Protein AF-A0A846FYD4-F1 (afdb_monomer_lite)

Sequence (614 aa):
MINFAELKPRVNTKYSFVGIEKKGGKLIFHLPKGFTQDDPNINKFDFKCELFFKLYKVLKIVQNIYQEKGYLQKNIKINDRDGVLKQEAGKEVIINNNQESIFYSKLDALDNILDVYDELKILALVSRLSKSETIDYSKIHRYLHKSTFLNNGAIFIDSIDIPRQQISYEASDIVAMYCYIFTEIKQKLGENVNPEITALSARFRQKYIGYEYSLFSENYYSLIINTLRDALETIDNYTALKDIDYWDFYDAVEKFLFGELDDVEDGKIWGFNNFHSVWEGMCLTYLLRYTNPCFVCYLNSRYIASEIIAHLNYKNRIIDLSKIFHVNGKDIFPDAVVISFNTKNNRSNSTLPNSIPPTTSYKIEKVKNWNDLQYYTTFKCNKYQLKIAFLNQNPELENHTFNELAKFCKLDGDTLIVNSLPNQFYSYWEILDDFSLEQLQMMENLNHIFYLALKFGILSADRFFQRFIDYVLGSEYLLKDNIFYLSLFRDKDRLRSLKEINQSFSNFLNKIMNKISIQVIDIKYANFDYYLNPGNREEVKSRSVRKQFVYEYLIQNYLENYQSTVKNWSINSEFWLPTYRKNLPVLTPGTKYMDNYVKLTAVNIMKVIDSYIE

pLDDT: mean 78.87, std 16.52, range [20.48, 95.5]

Foldseek 3Di:
DDDLLQEAEDADFPFQFAAWFDDPNGIYGHHFPFDDNPPPVCNDLVNSLLVVLLQVLLVVVLVVQCVVVVQFDPPPPPPPDDDDDPDLQADFTDGPDDRDTWWAASPCLVVLLPVLDDLVVLVVLLVVLVDDPDDDPVCVVVQQVQWDQDPVRDTHHPDDDDDDPDPPPDPQLLSLLSLLVSVLSCVSNVHDHDPVSVVSNVVNCVVQPDDPDGCSDNVCVVVVLVSSVVSLVVSVVPDPDQDPVNVSSSVSSCCNSVVDPSPDPGTGHTHTRNCLLSQLQLVQLVLLVQAQLQFWQDADCSSYHVVSVVNNPVQQHLHHPHPLQADPNRGQAAHTKGKDFADPPPPDCPVHLGPPDLPDKWKWAQDPPAQLLLERFWTDTDPWTKGKDFPPDDSVDNDHVQVVQVVVFDDDPRITTFSAGDPRMEMETQPPDQDDSVNLSVCHRDNYLLNVLSSRNVLALVCSQQVSCCVPPNNVDDSCPGCCQSPRCADRNHGDDSVVVSVSSVVVLVSGLLRMAMEREHEDSRHPCCQVPPVCPVVCCVPPVVSVVVVVVSVQVCQVVPDPSNNNHHYAYEYEYEHADPPDDQWDWDDCHPVRNYTYIYGHPVVSSVVSSD

Structure (mmCIF, N/CA/C/O backbone):
data_AF-A0A846FYD4-F1
#
_entry.id   AF-A0A846FYD4-F1
#
loop_
_atom_site.group_PDB
_atom_site.id
_atom_site.type_symbol
_atom_site.label_atom_id
_atom_site.label_alt_id
_atom_site.label_comp_id
_atom_site.label_asym_id
_atom_site.label_entity_id
_atom_site.label_seq_id
_atom_site.pdbx_PDB_ins_code
_atom_site.Cartn_x
_atom_site.Cartn_y
_atom_site.Cartn_z
_atom_site.occupancy
_atom_site.B_iso_or_equiv
_atom_site.auth_seq_id
_atom_site.auth_comp_id
_atom_site.auth_asym_id
_atom_site.auth_atom_id
_atom_site.pdbx_PDB_model_num
ATOM 1 N N . MET A 1 1 ? -18.303 7.245 26.646 1.00 69.50 1 MET A N 1
ATOM 2 C CA . MET A 1 1 ? -17.324 7.855 25.700 1.00 69.50 1 MET A CA 1
ATOM 3 C C . MET A 1 1 ? -15.891 7.770 26.236 1.00 69.50 1 MET A C 1
ATOM 5 O O . MET A 1 1 ? -15.700 7.908 27.436 1.00 69.50 1 MET A O 1
ATOM 9 N N . ILE A 1 2 ? -14.887 7.552 25.371 1.00 76.00 2 ILE A N 1
ATOM 10 C CA . ILE A 1 2 ? -13.469 7.453 25.778 1.00 76.00 2 ILE A CA 1
ATOM 11 C C . ILE A 1 2 ? -12.899 8.843 26.088 1.00 76.00 2 ILE A C 1
ATOM 13 O O . ILE A 1 2 ? -12.768 9.671 25.185 1.00 76.00 2 ILE A O 1
ATOM 17 N N . ASN A 1 3 ? -12.458 9.061 27.329 1.00 82.06 3 ASN A N 1
ATOM 18 C CA . ASN A 1 3 ? -11.658 10.232 27.671 1.00 82.06 3 ASN A CA 1
ATOM 19 C C . ASN A 1 3 ? -10.188 9.997 27.301 1.00 82.06 3 ASN A C 1
ATOM 21 O O . ASN A 1 3 ? -9.448 9.305 28.005 1.00 82.06 3 ASN A O 1
ATOM 25 N N . PHE A 1 4 ? -9.733 10.593 26.195 1.00 86.12 4 PHE A N 1
ATOM 26 C CA . PHE A 1 4 ? -8.346 10.436 25.753 1.00 86.12 4 PHE A CA 1
ATOM 27 C C . PHE A 1 4 ? -7.334 10.995 26.757 1.00 86.12 4 PHE A C 1
ATOM 29 O O . PHE A 1 4 ? -6.200 10.518 26.763 1.00 86.12 4 PHE A O 1
ATOM 36 N N . ALA A 1 5 ? -7.705 11.937 27.633 1.00 85.50 5 ALA A N 1
ATOM 37 C CA . ALA A 1 5 ? -6.812 12.445 28.676 1.00 85.50 5 ALA A CA 1
ATOM 38 C C . ALA A 1 5 ? -6.442 11.349 29.694 1.00 85.50 5 ALA A C 1
ATOM 40 O O . ALA A 1 5 ? -5.283 11.249 30.098 1.00 85.50 5 ALA A O 1
ATOM 41 N N . GLU A 1 6 ? -7.387 10.468 30.025 1.00 86.44 6 GLU A N 1
ATOM 42 C CA . GLU A 1 6 ? -7.220 9.394 31.014 1.00 86.44 6 GLU A CA 1
ATOM 43 C C . GLU A 1 6 ? -6.459 8.177 30.477 1.00 86.44 6 GLU A C 1
ATOM 45 O O . GLU A 1 6 ? -5.891 7.402 31.254 1.00 86.44 6 GLU A O 1
ATOM 50 N N . LEU A 1 7 ? -6.400 8.017 29.151 1.00 89.00 7 LEU A N 1
ATOM 51 C CA . LEU A 1 7 ? -5.660 6.931 28.518 1.00 89.00 7 LEU A CA 1
ATOM 52 C C . LEU A 1 7 ? -4.162 7.038 28.813 1.00 89.00 7 LEU A C 1
ATOM 54 O O . LEU A 1 7 ? -3.497 8.013 28.438 1.00 89.00 7 LEU A O 1
ATOM 58 N N . LYS A 1 8 ? -3.616 5.977 29.414 1.00 91.38 8 LYS A N 1
ATOM 59 C CA . LYS A 1 8 ? -2.181 5.847 29.683 1.00 91.38 8 LYS A CA 1
ATOM 60 C C . LYS A 1 8 ? -1.500 5.091 28.545 1.00 91.38 8 LYS A C 1
ATOM 62 O O . LYS A 1 8 ? -1.717 3.882 28.429 1.00 91.38 8 LYS A O 1
ATOM 67 N N . PRO A 1 9 ? -0.682 5.754 27.710 1.00 92.12 9 PRO A N 1
ATOM 68 C CA . PRO A 1 9 ? 0.003 5.088 26.612 1.00 92.12 9 PRO A CA 1
ATOM 69 C C . PRO A 1 9 ? 1.047 4.104 27.145 1.00 92.12 9 PRO A C 1
ATOM 71 O O . PRO A 1 9 ? 1.839 4.425 28.037 1.00 92.12 9 PRO A O 1
ATOM 74 N N . ARG A 1 10 ? 1.075 2.902 26.571 1.00 91.31 10 ARG A N 1
ATOM 75 C CA . ARG A 1 10 ? 2.051 1.865 26.906 1.00 91.31 10 ARG A CA 1
ATOM 76 C C . ARG A 1 10 ? 2.546 1.173 25.648 1.00 91.31 10 ARG A C 1
ATOM 78 O O . ARG A 1 10 ? 1.754 0.628 24.891 1.00 91.31 10 ARG A O 1
ATOM 85 N N . VAL A 1 11 ? 3.856 1.117 25.454 1.00 85.94 11 VAL A N 1
ATOM 86 C CA . VAL A 1 11 ? 4.455 0.303 24.392 1.00 85.94 11 VAL A CA 1
ATOM 87 C C . VAL A 1 11 ? 4.716 -1.096 24.942 1.00 85.94 11 VAL A C 1
ATOM 89 O O . VAL A 1 11 ? 5.527 -1.286 25.852 1.00 85.94 11 VAL A O 1
ATOM 92 N N . ASN A 1 12 ? 4.008 -2.097 24.421 1.00 74.06 12 ASN A N 1
ATOM 93 C CA . ASN A 1 12 ? 4.180 -3.476 24.865 1.00 74.06 12 ASN A CA 1
ATOM 94 C C . ASN A 1 12 ? 5.342 -4.147 24.123 1.00 74.06 12 ASN A C 1
ATOM 96 O O . ASN A 1 12 ? 5.384 -4.187 22.895 1.00 74.06 12 ASN A O 1
ATOM 100 N N . THR A 1 13 ? 6.291 -4.711 24.867 1.00 68.88 13 THR A N 1
ATOM 101 C CA . THR A 1 13 ? 7.456 -5.387 24.281 1.00 68.88 13 THR A CA 1
ATOM 102 C C . THR A 1 13 ? 7.212 -6.870 24.009 1.00 68.88 13 THR A C 1
ATOM 104 O O . THR A 1 13 ? 7.848 -7.433 23.118 1.00 68.88 13 THR A O 1
ATOM 107 N N . LYS A 1 14 ? 6.284 -7.505 24.739 1.00 67.44 14 LYS A N 1
ATOM 108 C CA . LYS A 1 14 ? 6.078 -8.963 24.706 1.00 67.44 14 LYS A CA 1
ATOM 109 C C . LYS A 1 14 ? 4.904 -9.383 23.831 1.00 67.44 14 LYS A C 1
ATOM 111 O O . LYS A 1 14 ? 5.042 -10.310 23.042 1.00 67.44 14 LYS A O 1
ATOM 116 N N . TYR A 1 15 ? 3.768 -8.705 23.957 1.00 68.50 15 TYR A N 1
ATOM 117 C CA . TYR A 1 15 ? 2.530 -9.104 23.286 1.00 68.50 15 TYR A CA 1
ATOM 118 C C . TYR A 1 15 ? 2.307 -8.324 21.986 1.00 68.50 15 TYR A C 1
ATOM 120 O O . TYR A 1 15 ? 2.840 -7.231 21.811 1.00 68.50 15 TYR A O 1
ATOM 128 N N . SER A 1 16 ? 1.503 -8.883 21.078 1.00 77.75 16 SER A N 1
ATOM 129 C CA . SER A 1 16 ? 1.057 -8.225 19.840 1.00 77.75 16 SER A CA 1
ATOM 130 C C . SER A 1 16 ? -0.253 -7.449 19.992 1.00 77.75 16 SER A C 1
ATOM 132 O O . SER A 1 16 ? -0.827 -7.043 18.985 1.00 77.75 16 SER A O 1
ATOM 134 N N . PHE A 1 17 ? -0.731 -7.256 21.226 1.00 85.38 17 PHE A N 1
ATOM 135 C CA . PHE A 1 17 ? -1.955 -6.504 21.463 1.00 85.38 17 PHE A CA 1
ATOM 136 C C . PHE A 1 17 ? -1.729 -5.003 21.253 1.00 85.38 17 PHE A C 1
ATOM 138 O O . PHE A 1 17 ? -0.808 -4.434 21.841 1.00 85.38 17 PHE A O 1
ATOM 145 N N . VAL A 1 18 ? -2.593 -4.381 20.456 1.00 88.12 18 VAL A N 1
ATOM 146 C CA . VAL A 1 18 ? -2.647 -2.934 20.214 1.00 88.12 18 VAL A CA 1
ATOM 147 C C . VAL A 1 18 ? -4.082 -2.481 20.409 1.00 88.12 18 VAL A C 1
ATOM 149 O O . VAL A 1 18 ? -4.976 -3.001 19.745 1.00 88.12 18 VAL A O 1
ATOM 152 N N . GLY A 1 19 ? -4.305 -1.513 21.293 1.00 88.31 19 GLY A N 1
ATOM 153 C CA . GLY A 1 19 ? -5.647 -1.068 21.655 1.00 88.31 19 GLY A CA 1
ATOM 154 C C . GLY A 1 19 ? -5.801 -0.742 23.136 1.00 88.31 19 GLY A C 1
ATOM 155 O O . GLY A 1 19 ? -4.818 -0.559 23.849 1.00 88.31 19 GLY A O 1
ATOM 156 N N . ILE A 1 20 ? -7.039 -0.645 23.605 1.00 87.06 20 ILE A N 1
ATOM 157 C CA . ILE A 1 20 ? -7.381 -0.222 24.963 1.00 87.06 20 ILE A CA 1
ATOM 158 C C . ILE A 1 20 ? -7.634 -1.450 25.842 1.00 87.06 20 ILE A C 1
ATOM 160 O O . ILE A 1 20 ? -8.426 -2.332 25.504 1.00 87.06 20 ILE A O 1
ATOM 164 N N . GLU A 1 21 ? -6.964 -1.490 26.989 1.00 86.56 21 GLU A N 1
ATOM 165 C CA . GLU A 1 21 ? -7.113 -2.506 28.031 1.00 86.56 21 GLU A CA 1
ATOM 166 C C . GLU A 1 21 ? -7.390 -1.826 29.376 1.00 86.56 21 GLU A C 1
ATOM 168 O O . GLU A 1 21 ? -6.698 -0.872 29.737 1.00 86.56 21 GLU A O 1
ATOM 173 N N . LYS A 1 22 ? -8.364 -2.329 30.137 1.00 84.12 22 LYS A N 1
ATOM 174 C CA . LYS A 1 22 ? -8.610 -1.914 31.520 1.00 84.12 22 LYS A CA 1
ATOM 175 C C . LYS A 1 22 ? -7.865 -2.842 32.470 1.00 84.12 22 LYS A C 1
ATOM 177 O O . LYS A 1 22 ? -7.975 -4.062 32.356 1.00 84.12 22 LYS A O 1
ATOM 182 N N . LYS A 1 23 ? -7.070 -2.266 33.372 1.00 83.94 23 LYS A N 1
ATOM 183 C CA . LYS A 1 23 ? -6.340 -2.995 34.419 1.00 83.94 23 LYS A CA 1
ATOM 184 C C . LYS A 1 23 ? -6.379 -2.229 35.728 1.00 83.94 23 LYS A C 1
ATOM 186 O O . LYS A 1 23 ? -5.821 -1.130 35.804 1.00 83.94 23 LYS A O 1
ATOM 191 N N . GLY A 1 24 ? -6.984 -2.817 36.756 1.00 80.62 24 GLY A N 1
ATOM 192 C CA . GLY A 1 24 ? -7.106 -2.212 38.081 1.00 80.62 24 GLY A CA 1
ATOM 193 C C . GLY A 1 24 ? -7.787 -0.846 38.021 1.00 80.62 24 GLY A C 1
ATOM 194 O O . GLY A 1 24 ? -7.263 0.119 38.582 1.00 80.62 24 GLY A O 1
ATOM 195 N N . GLY A 1 25 ? -8.870 -0.741 37.241 1.00 77.88 25 GLY A N 1
ATOM 196 C CA . GLY A 1 25 ? -9.628 0.503 37.054 1.00 77.88 25 GLY A CA 1
ATOM 197 C C . GLY A 1 25 ? -8.927 1.585 36.221 1.00 77.88 25 GLY A C 1
ATOM 198 O O . GLY A 1 25 ? -9.421 2.701 36.134 1.00 77.88 25 GLY A O 1
ATOM 199 N N . LYS A 1 26 ? -7.768 1.299 35.608 1.00 85.75 26 LYS A N 1
ATOM 200 C CA . LYS A 1 26 ? -7.050 2.245 34.733 1.00 85.75 26 LYS A CA 1
ATOM 201 C C . LYS A 1 26 ? -7.127 1.808 33.278 1.00 85.75 26 LYS A C 1
ATOM 203 O O . LYS A 1 26 ? -6.860 0.647 32.969 1.00 85.75 26 LYS A O 1
ATOM 208 N N . LEU A 1 27 ? -7.382 2.765 32.389 1.00 87.50 27 LEU A N 1
ATOM 209 C CA . LEU A 1 27 ? -7.354 2.555 30.944 1.00 87.50 27 LEU A CA 1
ATOM 210 C C . LEU A 1 27 ? -5.928 2.696 30.402 1.00 87.50 27 LEU A C 1
ATOM 212 O O . LEU A 1 27 ? -5.294 3.753 30.482 1.00 87.50 27 LEU A O 1
ATOM 216 N N . ILE A 1 28 ? -5.415 1.606 29.845 1.00 90.75 28 ILE A N 1
ATOM 217 C CA . ILE A 1 28 ? -4.094 1.518 29.231 1.00 90.75 28 ILE A CA 1
ATOM 218 C C . ILE A 1 28 ? -4.279 1.446 27.720 1.00 90.75 28 ILE A C 1
ATOM 220 O O . ILE A 1 28 ? -4.909 0.521 27.211 1.00 90.75 28 ILE A O 1
ATOM 224 N N . PHE A 1 29 ? -3.686 2.394 27.000 1.00 92.19 29 PHE A N 1
ATOM 225 C CA . PHE A 1 29 ? -3.652 2.377 25.544 1.00 92.19 29 PHE A CA 1
ATOM 226 C C . PHE A 1 29 ? -2.346 1.733 25.070 1.00 92.19 29 PHE A C 1
ATOM 228 O O . PHE A 1 29 ? -1.284 2.359 25.079 1.00 92.19 29 PHE A O 1
ATOM 235 N N . HIS A 1 30 ? -2.415 0.457 24.694 1.00 92.12 30 HIS A N 1
ATOM 236 C CA . HIS A 1 30 ? -1.289 -0.281 24.135 1.00 92.12 30 HIS A CA 1
ATOM 237 C C . HIS A 1 30 ? -1.010 0.188 22.715 1.00 92.12 30 HIS A C 1
ATOM 239 O O . HIS A 1 30 ? -1.806 -0.034 21.802 1.00 92.12 30 HIS A O 1
ATOM 245 N N . LEU A 1 31 ? 0.135 0.837 22.546 1.00 92.81 31 LEU A N 1
ATOM 246 C CA . LEU A 1 31 ? 0.594 1.355 21.270 1.00 92.81 31 LEU A CA 1
ATOM 247 C C . LEU A 1 31 ? 1.293 0.252 20.467 1.00 92.81 31 LEU A C 1
ATOM 249 O O . LEU A 1 31 ? 1.881 -0.662 21.059 1.00 92.81 31 LEU A O 1
ATOM 253 N N . PRO A 1 32 ? 1.304 0.355 19.128 1.00 91.38 32 PRO A N 1
ATOM 254 C CA . PRO A 1 32 ? 2.103 -0.534 18.307 1.00 91.38 32 PRO A CA 1
ATOM 255 C C . PRO A 1 32 ? 3.592 -0.558 18.686 1.00 91.38 32 PRO A C 1
ATOM 257 O O . PRO A 1 32 ? 4.157 0.425 19.169 1.00 91.38 32 PRO A O 1
ATOM 260 N N . LYS A 1 33 ? 4.274 -1.666 18.386 1.00 89.88 33 LYS A N 1
ATOM 261 C CA . LYS A 1 33 ? 5.742 -1.694 18.367 1.00 89.88 33 LYS A CA 1
ATOM 262 C C . LYS A 1 33 ? 6.278 -0.648 17.385 1.00 89.88 33 LYS A C 1
ATOM 264 O O . LYS A 1 33 ? 5.620 -0.318 16.402 1.00 89.88 33 LYS A O 1
ATOM 269 N N . GLY A 1 34 ? 7.472 -0.134 17.661 1.00 87.44 34 GLY A N 1
ATOM 270 C CA . GLY A 1 34 ? 8.102 0.951 16.902 1.00 87.44 34 GLY A CA 1
ATOM 271 C C . GLY A 1 34 ? 7.975 2.334 17.547 1.00 87.44 34 GLY A C 1
ATOM 272 O O . GLY A 1 34 ? 8.852 3.167 17.320 1.00 87.44 34 GLY A O 1
ATOM 273 N N . PHE A 1 35 ? 6.956 2.563 18.382 1.00 90.69 35 PHE A N 1
ATOM 274 C CA . PHE A 1 35 ? 6.927 3.703 19.303 1.00 90.69 35 PHE A CA 1
ATOM 275 C C . PHE A 1 35 ? 7.913 3.490 20.458 1.00 90.69 35 PHE A C 1
ATOM 277 O O . PHE A 1 35 ? 8.180 2.356 20.860 1.00 90.69 35 PHE A O 1
ATOM 284 N N . THR A 1 36 ? 8.421 4.583 21.023 1.00 87.69 36 THR A N 1
ATOM 285 C CA . THR A 1 36 ? 9.282 4.559 22.211 1.00 87.69 36 THR A CA 1
ATOM 286 C C . THR A 1 36 ? 8.503 5.104 23.398 1.00 87.69 36 THR A C 1
ATOM 288 O O . THR A 1 36 ? 7.891 6.161 23.284 1.00 87.69 36 THR A O 1
ATOM 291 N N . GLN A 1 37 ? 8.536 4.407 24.539 1.00 88.00 37 GLN A N 1
ATOM 292 C CA . GLN A 1 37 ? 7.820 4.823 25.754 1.00 88.00 37 GLN A CA 1
ATOM 293 C C . GLN A 1 37 ? 8.255 6.213 26.255 1.00 88.00 37 GLN A C 1
ATOM 295 O O . GLN A 1 37 ? 7.456 6.915 26.868 1.00 88.00 37 GLN A O 1
ATOM 300 N N . ASP A 1 38 ? 9.498 6.601 25.964 1.00 85.25 38 ASP A N 1
ATOM 301 C CA . ASP A 1 38 ? 10.101 7.871 26.373 1.00 85.25 38 ASP A CA 1
ATOM 302 C C . ASP A 1 38 ? 9.736 9.058 25.461 1.00 85.25 38 ASP A C 1
ATOM 304 O O . ASP A 1 38 ? 10.144 10.184 25.739 1.00 85.25 38 ASP A O 1
ATOM 308 N N . ASP A 1 39 ? 8.999 8.849 24.360 1.00 86.19 39 ASP A N 1
ATOM 309 C CA . ASP A 1 39 ? 8.577 9.955 23.491 1.00 86.19 39 ASP A CA 1
ATOM 310 C C . ASP A 1 39 ? 7.475 10.779 24.186 1.00 86.19 39 ASP A C 1
ATOM 312 O O . ASP A 1 39 ? 6.359 10.284 24.357 1.00 86.19 39 ASP A O 1
ATOM 316 N N . PRO A 1 40 ? 7.720 12.054 24.547 1.00 84.19 40 PRO A N 1
ATOM 317 C CA . PRO A 1 40 ? 6.743 12.862 25.274 1.00 84.19 40 PRO A CA 1
ATOM 318 C C . PRO A 1 40 ? 5.472 13.141 24.461 1.00 84.19 40 PRO A C 1
ATOM 320 O O . PRO A 1 40 ? 4.435 13.481 25.033 1.00 84.19 40 PRO A O 1
ATOM 323 N N . ASN A 1 41 ? 5.516 13.007 23.130 1.00 86.62 41 ASN A N 1
ATOM 324 C CA . ASN A 1 41 ? 4.349 13.259 22.290 1.00 86.62 41 ASN A CA 1
ATOM 325 C C . ASN A 1 41 ? 3.270 12.189 22.446 1.00 86.62 41 ASN A C 1
ATOM 327 O O . ASN A 1 41 ? 2.099 12.519 22.276 1.00 86.62 41 ASN A O 1
ATOM 331 N N . ILE A 1 42 ? 3.624 10.950 22.814 1.00 89.75 42 ILE A N 1
ATOM 332 C CA . ILE A 1 42 ? 2.642 9.855 22.891 1.00 89.75 42 ILE A CA 1
ATOM 333 C C . ILE A 1 42 ? 1.604 10.066 23.997 1.00 89.75 42 ILE A C 1
ATOM 335 O O . ILE A 1 42 ? 0.544 9.445 23.974 1.00 89.75 42 ILE A O 1
ATOM 339 N N . ASN A 1 43 ? 1.908 10.930 24.971 1.00 89.88 43 ASN A N 1
ATOM 340 C CA . ASN A 1 43 ? 1.017 11.240 26.084 1.00 89.88 43 ASN A CA 1
ATOM 341 C C . ASN A 1 43 ? 0.102 12.448 25.823 1.00 89.88 43 ASN A C 1
ATOM 343 O O . ASN A 1 43 ? -0.802 12.701 26.618 1.00 89.88 43 ASN A O 1
ATOM 347 N N . LYS A 1 44 ? 0.299 13.184 24.721 1.00 91.19 44 LYS A N 1
ATOM 348 C CA . LYS A 1 44 ? -0.559 14.321 24.354 1.00 91.19 44 LYS A CA 1
ATOM 349 C C . LYS A 1 44 ? -1.957 13.840 23.964 1.00 91.19 44 LYS A C 1
ATOM 351 O O . LYS A 1 44 ? -2.087 12.811 23.298 1.00 91.19 44 LYS A O 1
ATOM 356 N N . PHE A 1 45 ? -2.988 14.595 24.344 1.00 90.56 45 PHE A N 1
ATOM 357 C CA . PHE A 1 45 ? -4.383 14.286 24.019 1.00 90.56 45 PHE A CA 1
ATOM 358 C C . PHE A 1 45 ? -4.594 14.114 22.510 1.00 90.56 45 PHE A C 1
ATOM 360 O O . PHE A 1 45 ? -5.060 13.060 22.074 1.00 90.56 45 PHE A O 1
ATOM 367 N N . ASP A 1 46 ? -4.164 15.100 21.718 1.00 89.75 46 ASP A N 1
ATOM 368 C CA . ASP A 1 46 ? -4.352 15.105 20.262 1.00 89.75 46 ASP A CA 1
ATOM 369 C C . ASP A 1 46 ? -3.726 13.885 19.591 1.00 89.75 46 ASP A C 1
ATOM 371 O O . ASP A 1 46 ? -4.342 13.266 18.730 1.00 89.75 46 ASP A O 1
ATOM 375 N N . PHE A 1 47 ? -2.529 13.491 20.033 1.00 91.38 47 PHE A N 1
ATOM 376 C CA . PHE A 1 47 ? -1.843 12.323 19.492 1.00 91.38 47 PHE A CA 1
ATOM 377 C C . PHE A 1 47 ? -2.601 11.024 19.801 1.00 91.38 47 PHE A C 1
ATOM 379 O O . PHE A 1 47 ? -2.770 10.183 18.919 1.00 91.38 47 PHE A O 1
ATOM 386 N N . LYS A 1 48 ? -3.081 10.856 21.043 1.00 92.56 48 LYS A N 1
ATOM 387 C CA . LYS A 1 48 ? -3.868 9.677 21.446 1.00 92.56 48 LYS A CA 1
ATOM 388 C C . LYS A 1 48 ? -5.169 9.580 20.648 1.00 92.56 48 LYS A C 1
ATOM 390 O O . LYS A 1 48 ? -5.509 8.495 20.180 1.00 92.56 48 LYS A O 1
ATOM 395 N N . CYS A 1 49 ? -5.849 10.711 20.472 1.00 91.19 49 CYS A N 1
ATOM 396 C CA . CYS A 1 49 ? -7.071 10.828 19.682 1.00 91.19 49 CYS A CA 1
ATOM 397 C C . CYS A 1 49 ? -6.817 10.489 18.202 1.00 91.19 49 CYS A C 1
ATOM 399 O O . CYS A 1 49 ? -7.455 9.587 17.659 1.00 91.19 49 CYS A O 1
ATOM 401 N N . GLU A 1 50 ? -5.831 11.131 17.567 1.00 92.31 50 GLU A N 1
ATOM 402 C CA . GLU A 1 50 ? -5.465 10.888 16.165 1.00 92.31 50 GLU A CA 1
ATOM 403 C C . GLU A 1 50 ? -5.109 9.415 15.922 1.00 92.31 50 GLU A C 1
ATOM 405 O O . GLU A 1 50 ? -5.640 8.781 15.007 1.00 92.31 50 GLU A O 1
ATOM 410 N N . LEU A 1 51 ? -4.240 8.847 16.763 1.00 93.31 51 LEU A N 1
ATOM 411 C CA . LEU A 1 51 ? -3.812 7.459 16.625 1.00 93.31 51 LEU A CA 1
ATOM 412 C C . LEU A 1 51 ? -4.977 6.481 16.809 1.00 93.31 51 LEU A C 1
ATOM 414 O O . LEU A 1 51 ? -5.065 5.501 16.070 1.00 93.31 51 LEU A O 1
ATOM 418 N N . PHE A 1 52 ? -5.878 6.738 17.760 1.00 91.81 52 PHE A N 1
ATOM 419 C CA . PHE A 1 52 ? -7.067 5.914 17.957 1.00 91.81 52 PHE A CA 1
ATOM 420 C C . PHE A 1 52 ? -7.946 5.883 16.701 1.00 91.81 52 PHE A C 1
ATOM 422 O O . PHE A 1 52 ? -8.270 4.795 16.228 1.00 91.81 52 PHE A O 1
ATOM 429 N N . PHE A 1 53 ? -8.274 7.039 16.113 1.00 91.12 53 PHE A N 1
ATOM 430 C CA . PHE A 1 53 ? -9.112 7.095 14.907 1.00 91.12 53 PHE A CA 1
ATOM 431 C C . PHE A 1 53 ? -8.438 6.454 13.690 1.00 91.12 53 PHE A C 1
ATOM 433 O O . PHE A 1 53 ? -9.094 5.752 12.918 1.00 91.12 53 PHE A O 1
ATOM 440 N N . LYS A 1 54 ? -7.118 6.607 13.544 1.00 93.62 54 LYS A N 1
ATOM 441 C CA . LYS A 1 54 ? -6.357 5.901 12.505 1.00 93.62 54 LYS A CA 1
ATOM 442 C C . LYS A 1 54 ? -6.413 4.384 12.690 1.00 93.62 54 LYS A C 1
ATOM 444 O O . LYS A 1 54 ? -6.711 3.660 11.744 1.00 93.62 54 LYS A O 1
ATOM 449 N N . LEU A 1 55 ? -6.197 3.892 13.910 1.00 91.62 55 LEU A N 1
ATOM 450 C CA . LEU A 1 55 ? -6.309 2.464 14.225 1.00 91.62 55 LEU A CA 1
ATOM 451 C C . LEU A 1 55 ? -7.745 1.941 14.074 1.00 91.62 55 LEU A C 1
ATOM 453 O O . LEU A 1 55 ? -7.927 0.798 13.664 1.00 91.62 55 LEU A O 1
ATOM 457 N N . TYR A 1 56 ? -8.754 2.768 14.344 1.00 88.31 56 TYR A N 1
ATOM 458 C CA . TYR A 1 56 ? -10.158 2.444 14.103 1.00 88.31 56 TYR A CA 1
ATOM 459 C C . TYR A 1 56 ? -10.459 2.256 12.612 1.00 88.31 56 TYR A C 1
ATOM 461 O O . TYR A 1 56 ? -11.083 1.266 12.233 1.00 88.31 56 TYR A O 1
ATOM 469 N N . LYS A 1 57 ? -9.934 3.121 11.739 1.00 89.81 57 LYS A N 1
ATOM 470 C CA . LYS A 1 57 ? -10.023 2.905 10.286 1.00 89.81 57 LYS A CA 1
ATOM 471 C C . LYS A 1 57 ? -9.332 1.619 9.849 1.00 89.81 57 LYS A C 1
ATOM 473 O O . LYS A 1 57 ? -9.917 0.824 9.117 1.00 89.81 57 LYS A O 1
ATOM 478 N N . VAL A 1 58 ? -8.111 1.383 10.338 1.00 90.94 58 VAL A N 1
ATOM 479 C CA . VAL A 1 58 ? -7.378 0.135 10.068 1.00 90.94 58 VAL A CA 1
ATOM 480 C C . VAL A 1 58 ? -8.215 -1.072 10.495 1.00 90.94 58 VAL A C 1
ATOM 482 O O . VAL A 1 58 ? -8.307 -2.042 9.749 1.00 90.94 58 VAL A O 1
ATOM 485 N N . LEU A 1 59 ? -8.874 -1.005 11.656 1.00 86.62 59 LEU A N 1
ATOM 486 C CA . LEU A 1 59 ? -9.738 -2.071 12.161 1.00 86.62 59 LEU A CA 1
ATOM 487 C C . LEU A 1 59 ? -10.858 -2.398 11.169 1.00 86.62 59 LEU A C 1
ATOM 489 O O . LEU A 1 59 ? -11.022 -3.567 10.824 1.00 86.62 59 LEU A O 1
ATOM 493 N N . LYS A 1 60 ? -11.570 -1.382 10.668 1.00 84.81 60 LYS A N 1
ATOM 494 C CA . LYS A 1 60 ? -12.644 -1.557 9.676 1.00 84.81 60 LYS A CA 1
ATOM 495 C C . LYS A 1 60 ? -12.129 -2.160 8.366 1.00 84.81 60 LYS A C 1
ATOM 497 O O . LYS A 1 60 ? -12.728 -3.103 7.856 1.00 84.81 60 LYS A O 1
ATOM 502 N N . ILE A 1 61 ? -10.978 -1.701 7.865 1.00 87.75 61 ILE A N 1
ATOM 503 C CA . ILE A 1 61 ? -10.359 -2.267 6.653 1.00 87.75 61 ILE A CA 1
ATOM 504 C C . ILE A 1 61 ? -10.031 -3.752 6.854 1.00 87.75 61 ILE A C 1
ATOM 506 O O . ILE A 1 61 ? -10.379 -4.584 6.018 1.00 87.75 61 ILE A O 1
ATOM 510 N N . VAL A 1 62 ? -9.390 -4.118 7.969 1.00 85.31 62 VAL A N 1
ATOM 511 C CA . VAL A 1 62 ? -9.019 -5.521 8.224 1.00 85.31 62 VAL A CA 1
ATOM 512 C C . VAL A 1 62 ? -10.261 -6.393 8.433 1.00 85.31 62 VAL A C 1
ATOM 514 O O . VAL A 1 62 ? -10.293 -7.518 7.938 1.00 85.31 62 VAL A O 1
ATOM 517 N N . GLN A 1 63 ? -11.296 -5.889 9.115 1.00 80.31 63 GLN A N 1
ATOM 518 C CA . GLN A 1 63 ? -12.577 -6.591 9.248 1.00 80.31 63 GLN A CA 1
ATOM 519 C C . GLN A 1 63 ? -13.169 -6.928 7.875 1.00 80.31 63 GLN A C 1
ATOM 521 O O . GLN A 1 63 ? -13.532 -8.083 7.651 1.00 80.31 63 GLN A O 1
ATOM 526 N N . ASN A 1 64 ? -13.180 -5.971 6.945 1.00 83.88 64 ASN A N 1
ATOM 527 C CA . ASN A 1 64 ? -13.664 -6.187 5.580 1.00 83.88 64 ASN A CA 1
ATOM 528 C C . ASN A 1 64 ? -12.822 -7.229 4.830 1.00 83.88 64 ASN A C 1
ATOM 530 O O . ASN A 1 64 ? -13.380 -8.152 4.242 1.00 83.88 64 ASN A O 1
ATOM 534 N N . ILE A 1 65 ? -11.488 -7.157 4.912 1.00 81.75 65 ILE A N 1
ATOM 535 C CA . ILE A 1 65 ? -10.598 -8.157 4.289 1.00 81.75 65 ILE A CA 1
ATOM 536 C C . ILE A 1 65 ? -10.880 -9.552 4.854 1.00 81.75 65 ILE A C 1
ATOM 538 O O . ILE A 1 65 ? -10.921 -10.538 4.122 1.00 81.75 65 ILE A O 1
ATOM 542 N N . TYR A 1 66 ? -11.081 -9.673 6.164 1.00 78.88 66 TYR A N 1
ATOM 543 C CA . TYR A 1 66 ? -11.287 -10.978 6.793 1.00 78.88 66 TYR A CA 1
ATOM 544 C C . TYR A 1 66 ? -12.677 -11.545 6.496 1.00 78.88 66 TYR A C 1
ATOM 546 O O . TYR A 1 66 ? -12.814 -12.765 6.382 1.00 78.88 66 TYR A O 1
ATOM 554 N N . GLN A 1 67 ? -13.687 -10.683 6.333 1.00 80.31 67 GLN A N 1
ATOM 555 C CA . GLN A 1 67 ? -14.997 -11.061 5.796 1.00 80.31 67 GLN A CA 1
ATOM 556 C C . GLN A 1 67 ? -14.861 -11.594 4.372 1.00 80.31 67 GLN A C 1
ATOM 558 O O . GLN A 1 67 ? -15.310 -12.701 4.085 1.00 80.31 67 GLN A O 1
ATOM 563 N N . GLU A 1 68 ? -14.186 -10.836 3.511 1.00 82.88 68 GLU A N 1
ATOM 564 C CA . GLU A 1 68 ? -13.969 -11.163 2.103 1.00 82.88 68 GLU A CA 1
ATOM 565 C C . GLU A 1 68 ? -13.241 -12.505 1.923 1.00 82.88 68 GLU A C 1
ATOM 567 O O . GLU A 1 68 ? -13.649 -13.345 1.123 1.00 82.88 68 GLU A O 1
ATOM 572 N N . LYS A 1 69 ? -12.185 -12.746 2.709 1.00 77.81 69 LYS A N 1
ATOM 573 C CA . LYS A 1 69 ? -11.399 -13.991 2.671 1.00 77.81 69 LYS A CA 1
ATOM 574 C C . LYS A 1 69 ? -12.075 -15.171 3.382 1.00 77.81 69 LYS A C 1
ATOM 576 O O . LYS A 1 69 ? -11.510 -16.263 3.407 1.00 77.81 69 LYS A O 1
ATOM 581 N N . GLY A 1 70 ? -13.250 -14.970 3.982 1.00 71.50 70 GLY A N 1
ATOM 582 C CA . GLY A 1 70 ? -13.975 -16.014 4.711 1.00 71.50 70 GLY A CA 1
ATOM 583 C C . GLY A 1 70 ? -13.299 -16.454 6.015 1.00 71.50 70 GLY A C 1
ATOM 584 O O . GLY A 1 70 ? -13.563 -17.551 6.503 1.00 71.50 70 GLY A O 1
ATOM 585 N N . TYR A 1 71 ? -12.424 -15.623 6.591 1.00 67.50 71 TYR A N 1
ATOM 586 C CA . TYR A 1 71 ? -11.777 -15.910 7.877 1.00 67.50 71 TYR A CA 1
ATOM 587 C C . TYR A 1 71 ? -12.700 -15.656 9.072 1.00 67.50 71 TYR A C 1
ATOM 589 O O . TYR A 1 71 ? -12.442 -16.178 10.157 1.00 67.50 71 TYR A O 1
ATOM 597 N N . LEU A 1 72 ? -13.774 -14.881 8.889 1.00 61.62 72 LEU A N 1
ATOM 598 C CA . LEU A 1 72 ? -14.806 -14.718 9.909 1.00 61.62 72 LEU A CA 1
ATOM 599 C C . LEU A 1 72 ? -15.763 -15.914 9.898 1.00 61.62 72 LEU A C 1
ATOM 601 O O . LEU A 1 72 ? -16.514 -16.113 8.942 1.00 61.62 72 LEU A O 1
ATOM 605 N N . GLN A 1 73 ? -15.806 -16.678 10.991 1.00 48.84 73 GLN A N 1
ATOM 606 C CA . GLN A 1 73 ? -16.948 -17.554 11.234 1.00 48.84 73 GLN A CA 1
ATOM 607 C C . GLN A 1 73 ? -18.168 -16.718 11.615 1.00 48.84 73 GLN A C 1
ATOM 609 O O . GLN A 1 73 ? -18.099 -15.878 12.513 1.00 48.84 73 GLN A O 1
ATOM 614 N N . LYS A 1 74 ? -19.316 -17.009 10.992 1.00 40.59 74 LYS A N 1
ATOM 615 C CA . LYS A 1 74 ? -20.633 -16.612 11.505 1.00 40.59 74 LYS A CA 1
ATOM 616 C C . LYS A 1 74 ? -20.931 -17.374 12.805 1.00 40.59 74 LYS A C 1
ATOM 618 O O . LYS A 1 74 ? -21.816 -18.218 12.832 1.00 40.59 74 LYS A O 1
ATOM 623 N N . ASN A 1 75 ? -20.240 -17.068 13.899 1.00 34.44 75 ASN A N 1
ATOM 624 C CA . ASN A 1 75 ? -20.781 -17.340 15.232 1.00 34.44 75 ASN A CA 1
ATOM 625 C C . ASN A 1 75 ? -21.647 -16.157 15.652 1.00 34.44 75 ASN A C 1
ATOM 627 O O . ASN A 1 75 ? -21.387 -15.468 16.629 1.00 34.44 75 ASN A O 1
ATOM 631 N N . ILE A 1 76 ? -22.703 -15.942 14.875 1.00 32.62 76 ILE A N 1
ATOM 632 C CA . ILE A 1 76 ? -23.892 -15.269 15.356 1.00 32.62 76 ILE A CA 1
ATOM 633 C C . ILE A 1 76 ? -24.895 -16.399 15.582 1.00 32.62 76 ILE A C 1
ATOM 635 O O . ILE A 1 76 ? -25.633 -16.781 14.676 1.00 32.62 76 ILE A O 1
ATOM 639 N N . LYS A 1 77 ? -24.897 -16.984 16.786 1.00 25.42 77 LYS A N 1
ATOM 640 C CA . LYS A 1 77 ? -26.115 -17.633 17.280 1.00 25.42 77 LYS A CA 1
ATOM 641 C C . LYS A 1 77 ? -27.095 -16.507 17.619 1.00 25.42 77 LYS A C 1
ATOM 643 O O . LYS A 1 77 ? -27.229 -16.134 18.776 1.00 25.42 77 LYS A O 1
ATOM 648 N N . ILE A 1 78 ? -27.759 -15.958 16.603 1.00 28.36 78 ILE A N 1
ATOM 649 C CA . ILE A 1 78 ? -29.095 -15.397 16.797 1.00 28.36 78 ILE A CA 1
ATOM 650 C C . ILE A 1 78 ? -29.998 -16.622 16.895 1.00 28.36 78 ILE A C 1
ATOM 652 O O . ILE A 1 78 ? -30.391 -17.206 15.888 1.00 28.36 78 ILE A O 1
ATOM 656 N N . ASN A 1 79 ? -30.242 -17.072 18.123 1.00 22.67 79 ASN A N 1
ATOM 657 C CA . ASN A 1 79 ? -31.447 -17.834 18.399 1.00 22.67 79 ASN A CA 1
ATOM 658 C C . ASN A 1 79 ? -32.507 -16.812 18.805 1.00 22.67 79 ASN A C 1
ATOM 660 O O . ASN A 1 79 ? -32.673 -16.510 19.982 1.00 22.67 79 ASN A O 1
ATOM 664 N N . ASP A 1 80 ? -33.195 -16.275 17.800 1.00 34.84 80 ASP A N 1
ATOM 665 C CA . ASP A 1 80 ? -34.453 -15.560 17.980 1.00 34.84 80 ASP A CA 1
ATOM 666 C C . ASP A 1 80 ? -35.530 -16.577 18.359 1.00 34.84 80 ASP A C 1
ATOM 668 O O . ASP A 1 80 ? -36.053 -17.291 17.498 1.00 34.84 80 ASP A O 1
ATOM 672 N N . ARG A 1 81 ? -35.813 -16.667 19.660 1.00 27.03 81 ARG A N 1
ATOM 673 C CA . ARG A 1 81 ? -37.128 -16.948 20.259 1.00 27.03 81 ARG A CA 1
ATOM 674 C C . ARG A 1 81 ? -36.968 -16.937 21.779 1.00 27.03 81 ARG A C 1
ATOM 676 O O . ARG A 1 81 ? -36.214 -17.733 22.321 1.00 27.03 81 ARG A O 1
ATOM 683 N N . ASP A 1 82 ? -37.716 -16.035 22.401 1.00 22.58 82 ASP A N 1
ATOM 684 C CA . ASP A 1 82 ? -37.895 -15.828 23.841 1.00 22.58 82 ASP A CA 1
ATOM 685 C C . ASP A 1 82 ? -36.786 -15.060 24.578 1.00 22.58 82 ASP A C 1
ATOM 687 O O . ASP A 1 82 ? -35.774 -15.612 24.985 1.00 22.58 82 ASP A O 1
ATOM 691 N N . GLY A 1 83 ? -37.072 -13.776 24.834 1.00 24.19 83 GLY A N 1
ATOM 692 C CA . GLY A 1 83 ? -36.643 -13.068 26.043 1.00 24.19 83 GLY A CA 1
ATOM 693 C C . GLY A 1 83 ? -35.164 -12.684 26.135 1.00 24.19 83 GLY A C 1
ATOM 694 O O . GLY A 1 83 ? -34.292 -13.516 26.338 1.00 24.19 83 GLY A O 1
ATOM 695 N N . VAL A 1 84 ? -34.915 -11.375 26.060 1.00 29.36 84 VAL A N 1
ATOM 696 C CA . VAL A 1 84 ? -33.674 -10.648 26.384 1.00 29.36 84 VAL A CA 1
ATOM 697 C C . VAL A 1 84 ? -32.652 -11.437 27.222 1.00 29.36 84 VAL A C 1
ATOM 699 O O . VAL A 1 84 ? -32.750 -11.519 28.442 1.00 29.36 84 VAL A O 1
ATOM 702 N N . LEU A 1 85 ? -31.591 -11.892 26.553 1.00 20.48 85 LEU A N 1
ATOM 703 C CA . LEU A 1 85 ? -30.252 -12.044 27.120 1.00 20.48 85 LEU A CA 1
ATOM 704 C C . LEU A 1 85 ? -29.266 -11.406 26.133 1.00 20.48 85 LEU A C 1
ATOM 706 O O . LEU A 1 85 ? -28.707 -12.070 25.261 1.00 20.48 85 LEU A O 1
ATOM 710 N N . LYS A 1 86 ? -29.070 -10.087 26.255 1.00 26.31 86 LYS A N 1
ATOM 711 C CA . LYS A 1 86 ? -27.880 -9.425 25.707 1.00 26.31 86 LYS A CA 1
ATOM 712 C C . LYS A 1 86 ? -26.697 -9.947 26.522 1.00 26.31 86 LYS A C 1
ATOM 714 O O . LYS A 1 86 ? -26.588 -9.632 27.700 1.00 26.31 86 LYS A O 1
ATOM 719 N N . GLN A 1 87 ? -25.850 -10.788 25.937 1.00 24.81 87 GLN A N 1
ATOM 720 C CA . GLN A 1 87 ? -24.576 -11.114 26.576 1.00 24.81 87 GLN A CA 1
ATOM 721 C C . GLN A 1 87 ? -23.699 -9.853 26.598 1.00 24.81 87 GLN A C 1
ATOM 723 O O . GLN A 1 87 ? -23.473 -9.243 25.559 1.00 24.81 87 GLN A O 1
ATOM 728 N N . GLU A 1 88 ? -23.166 -9.508 27.773 1.00 31.56 88 GLU A N 1
ATOM 729 C CA . GLU A 1 88 ? -22.155 -8.459 28.028 1.00 31.56 88 GLU A CA 1
ATOM 730 C C . GLU A 1 88 ? -20.785 -8.744 27.367 1.00 31.56 88 GLU A C 1
ATOM 732 O O . GLU A 1 88 ? -19.814 -7.995 27.515 1.00 31.56 88 GLU A O 1
ATOM 737 N N . ALA A 1 89 ? -20.671 -9.847 26.627 1.00 33.19 89 ALA A N 1
ATOM 738 C CA . ALA A 1 89 ? -19.467 -10.223 25.912 1.00 33.19 89 ALA A CA 1
ATOM 739 C C . ALA A 1 89 ? -19.429 -9.499 24.558 1.00 33.19 89 ALA A C 1
ATOM 741 O O . ALA A 1 89 ? -20.175 -9.835 23.642 1.00 33.19 89 ALA A O 1
ATOM 742 N N . GLY A 1 90 ? -18.554 -8.495 24.437 1.00 40.84 90 GLY A N 1
ATOM 743 C CA . GLY A 1 90 ? -18.297 -7.800 23.171 1.00 40.84 90 GLY A CA 1
ATOM 744 C C . GLY A 1 90 ? -17.936 -8.743 22.016 1.00 40.84 90 GLY A C 1
ATOM 745 O O . GLY A 1 90 ? -17.654 -9.925 22.214 1.00 40.84 90 GLY A O 1
ATOM 746 N N . LYS A 1 91 ? -17.914 -8.213 20.789 1.00 44.00 91 LYS A N 1
ATOM 747 C CA . LYS A 1 91 ? -17.638 -8.998 19.574 1.00 44.00 91 LYS A CA 1
ATOM 748 C C . LYS A 1 91 ? -16.227 -9.595 19.632 1.00 44.00 91 LYS A C 1
ATOM 750 O O . LYS A 1 91 ? -15.239 -8.899 19.386 1.00 44.00 91 LYS A O 1
ATOM 755 N N . GLU A 1 92 ? -16.132 -10.887 19.933 1.00 39.66 92 GLU A N 1
ATOM 756 C CA . GLU A 1 92 ? -14.901 -11.665 19.810 1.00 39.66 92 GLU A CA 1
ATOM 757 C C . GLU A 1 92 ? -14.934 -12.444 18.493 1.00 39.66 92 GLU A C 1
ATOM 759 O O . GLU A 1 92 ? -15.789 -13.295 18.251 1.00 39.66 92 GLU A O 1
ATOM 764 N N . VAL A 1 93 ? -13.998 -12.121 17.604 1.00 43.94 93 VAL A N 1
ATOM 765 C CA . VAL A 1 93 ? -13.832 -12.818 16.328 1.00 43.94 93 VAL A CA 1
ATOM 766 C C . VAL A 1 93 ? -12.764 -13.890 16.493 1.00 43.94 93 VAL A C 1
ATOM 768 O O . VAL A 1 93 ? -11.594 -13.566 16.717 1.00 43.94 93 VAL A O 1
ATOM 771 N N . ILE A 1 94 ? -13.159 -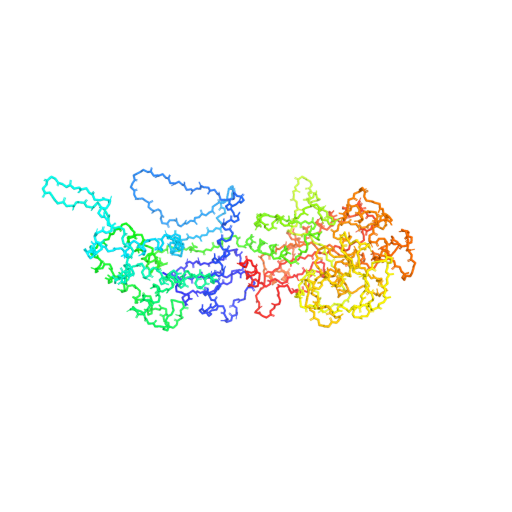15.151 16.332 1.00 41.25 94 ILE A N 1
ATOM 772 C CA . ILE A 1 94 ? -12.290 -16.328 16.450 1.00 41.25 94 ILE A CA 1
ATOM 773 C C . ILE A 1 94 ? -12.048 -16.919 15.051 1.00 41.25 94 ILE A C 1
ATOM 775 O O . ILE A 1 94 ? -13.003 -17.158 14.310 1.00 41.25 94 ILE A O 1
ATOM 779 N N . ILE A 1 95 ? -10.783 -17.181 14.691 1.00 38.94 95 ILE A N 1
ATOM 780 C CA . ILE A 1 95 ? -10.437 -18.014 13.522 1.00 38.94 95 ILE A CA 1
ATOM 781 C C . ILE A 1 95 ? -10.393 -19.482 13.950 1.00 38.94 95 ILE A C 1
ATOM 783 O O . ILE A 1 95 ? -9.828 -19.831 14.986 1.00 38.94 95 ILE A O 1
ATOM 787 N N . ASN A 1 96 ? -10.952 -20.345 13.104 1.00 32.47 96 ASN A N 1
ATOM 788 C CA . ASN A 1 96 ? -10.951 -21.795 13.253 1.00 32.47 96 ASN A CA 1
ATOM 789 C C . ASN A 1 96 ? -9.599 -22.414 13.675 1.00 32.47 96 ASN A C 1
ATOM 791 O O . ASN A 1 96 ? -8.537 -22.077 13.153 1.00 32.47 96 ASN A O 1
ATOM 795 N N . ASN A 1 97 ? -9.718 -23.417 14.551 1.00 35.38 97 ASN A N 1
ATOM 796 C CA . ASN A 1 97 ? -8.733 -24.392 15.040 1.00 35.38 97 ASN A CA 1
ATOM 797 C C . ASN A 1 97 ? -7.614 -23.957 15.999 1.00 35.38 97 ASN A C 1
ATOM 799 O O . ASN A 1 97 ? -6.884 -24.846 16.420 1.00 35.38 97 ASN A O 1
ATOM 803 N N . ASN A 1 98 ? -7.508 -22.693 16.435 1.00 32.38 98 ASN A N 1
ATOM 804 C CA . ASN A 1 98 ? -6.472 -22.326 17.424 1.00 32.38 98 ASN A CA 1
ATOM 805 C C . ASN A 1 98 ? -6.864 -21.310 18.517 1.00 32.38 98 ASN A C 1
ATOM 807 O O . ASN A 1 98 ? -5.969 -20.749 19.134 1.00 32.38 98 ASN A O 1
ATOM 811 N N . GLN A 1 99 ? -8.155 -21.073 18.801 1.00 35.03 99 GLN A N 1
ATOM 812 C CA . GLN A 1 99 ? -8.612 -20.197 19.909 1.00 35.03 99 GLN A CA 1
ATOM 813 C C . GLN A 1 99 ? -7.934 -18.803 19.981 1.00 35.03 99 GLN A C 1
ATOM 815 O O . GLN A 1 99 ? -7.943 -18.159 21.026 1.00 35.03 99 GLN A O 1
ATOM 820 N N . GLU A 1 100 ? -7.351 -18.300 18.890 1.00 38.41 100 GLU A N 1
ATOM 821 C CA . GLU A 1 100 ? -6.765 -16.962 18.860 1.00 38.41 100 GLU A CA 1
ATOM 822 C C . GLU A 1 100 ? -7.830 -15.975 18.386 1.00 38.41 100 GLU A C 1
ATOM 824 O O . GLU A 1 100 ? -8.184 -15.921 17.204 1.00 38.41 100 GLU A O 1
ATOM 829 N N . SER A 1 101 ? -8.368 -15.199 19.324 1.00 44.28 101 SER A N 1
ATOM 830 C CA . SER A 1 101 ? -9.211 -14.058 18.998 1.00 44.28 101 SER A CA 1
ATOM 831 C C . SER A 1 101 ? -8.365 -12.980 18.333 1.00 44.28 101 SER A C 1
ATOM 833 O O . SER A 1 101 ? -7.271 -12.666 18.796 1.00 44.28 101 SER A O 1
ATOM 835 N N . ILE A 1 102 ? -8.840 -12.399 17.235 1.00 49.66 102 ILE A N 1
ATOM 836 C CA . ILE A 1 102 ? -8.071 -11.396 16.475 1.00 49.66 102 ILE A CA 1
ATOM 837 C C . ILE A 1 102 ? -8.387 -9.987 16.962 1.00 49.66 102 ILE A C 1
ATOM 839 O O . ILE A 1 102 ? -7.503 -9.131 17.023 1.00 49.66 102 ILE A O 1
ATOM 843 N N . PHE A 1 103 ? -9.649 -9.763 17.313 1.00 53.44 103 PHE A N 1
ATOM 844 C CA . PHE A 1 103 ? -10.188 -8.465 17.672 1.00 53.44 103 PHE A CA 1
ATOM 845 C C . PHE A 1 103 ? -10.922 -8.564 18.994 1.00 53.44 103 PHE A C 1
ATOM 847 O O . PHE A 1 103 ? -11.601 -9.556 19.262 1.00 53.44 103 PHE A O 1
ATOM 854 N N . TYR A 1 104 ? -10.819 -7.495 19.767 1.00 51.66 104 TYR A N 1
ATOM 855 C CA . TYR A 1 104 ? -11.749 -7.213 20.844 1.00 51.66 104 TYR A CA 1
ATOM 856 C C . TYR A 1 104 ? -12.459 -5.919 20.488 1.00 51.66 104 TYR A C 1
ATOM 858 O O . TYR A 1 104 ? -11.803 -4.921 20.201 1.00 51.66 104 TYR A O 1
ATOM 866 N N . SER A 1 105 ? -13.786 -5.932 20.489 1.00 52.66 105 SER A N 1
ATOM 867 C CA . SER A 1 105 ? -14.576 -4.707 20.526 1.00 52.66 105 SER A CA 1
ATOM 868 C C . SER A 1 105 ? -15.712 -4.899 21.517 1.00 52.66 105 SER A C 1
ATOM 870 O O . SER A 1 105 ? -16.784 -5.388 21.182 1.00 52.66 105 SER A O 1
ATOM 872 N N . LYS A 1 106 ? -15.439 -4.550 22.773 1.00 50.84 106 LYS A N 1
ATOM 873 C CA . LYS A 1 106 ? -16.463 -4.181 23.756 1.00 50.84 106 LYS A CA 1
ATOM 874 C C . LYS A 1 106 ? -16.889 -2.711 23.582 1.00 50.84 106 LYS A C 1
ATOM 876 O O . LYS A 1 106 ? -17.838 -2.269 24.212 1.00 50.84 106 LYS A O 1
ATOM 881 N N . LEU A 1 107 ? -16.199 -1.950 22.722 1.00 54.44 107 LEU A N 1
ATOM 882 C CA . LEU A 1 107 ? -16.537 -0.576 22.343 1.00 54.44 107 LEU A CA 1
ATOM 883 C C . LEU A 1 107 ? -17.432 -0.568 21.091 1.00 54.44 107 LEU A C 1
ATOM 885 O O . LEU A 1 107 ? -17.008 -0.151 20.018 1.00 54.44 107 LEU A O 1
ATOM 889 N N . ASP A 1 108 ? -18.688 -0.993 21.240 1.00 58.16 108 ASP A N 1
ATOM 890 C CA . ASP A 1 108 ? -19.716 -0.813 20.199 1.00 58.16 108 ASP A CA 1
ATOM 891 C C . ASP A 1 108 ? -20.233 0.645 20.139 1.00 58.16 108 ASP A C 1
ATOM 893 O O . ASP A 1 108 ? -21.056 0.972 19.301 1.00 58.16 108 ASP A O 1
ATOM 897 N N . ALA A 1 109 ? -19.751 1.561 20.988 1.00 64.62 109 ALA A N 1
ATOM 898 C CA . ALA A 1 109 ? -20.263 2.934 21.081 1.00 64.62 109 ALA A CA 1
ATOM 899 C C . ALA A 1 109 ? -20.107 3.767 19.790 1.00 64.62 109 ALA A C 1
ATOM 901 O O . ALA A 1 109 ? -21.018 4.505 19.431 1.00 64.62 109 ALA A O 1
ATOM 902 N N . LEU A 1 110 ? -18.970 3.660 19.088 1.00 74.44 110 LEU A N 1
ATOM 903 C CA . LEU A 1 110 ? -18.770 4.352 17.803 1.00 74.44 110 LEU A CA 1
ATOM 904 C C . LEU A 1 110 ? -19.517 3.657 16.669 1.00 74.44 110 LEU A C 1
ATOM 906 O O . LEU A 1 110 ? -20.125 4.326 15.842 1.00 74.44 110 LEU A O 1
ATOM 910 N N . ASP A 1 111 ? -19.490 2.325 16.669 1.00 72.69 111 ASP A N 1
ATOM 911 C CA . ASP A 1 111 ? -20.207 1.503 15.697 1.00 72.69 111 ASP A CA 1
ATOM 912 C C . ASP A 1 111 ? -21.714 1.768 15.788 1.00 72.69 111 ASP A C 1
ATOM 914 O O . ASP A 1 111 ? -22.347 1.990 14.772 1.00 72.69 111 ASP A O 1
ATOM 918 N N . ASN A 1 112 ? -22.279 1.900 16.989 1.00 71.88 112 ASN A N 1
ATOM 919 C CA . ASN A 1 112 ? -23.688 2.243 17.177 1.00 71.88 112 ASN A CA 1
ATOM 920 C C . ASN A 1 112 ? -24.040 3.625 16.606 1.00 71.88 112 ASN A C 1
ATOM 922 O O . ASN A 1 112 ? -25.125 3.790 16.074 1.00 71.88 112 ASN A O 1
ATOM 926 N N . ILE A 1 113 ? -23.153 4.621 16.665 1.00 81.38 113 ILE A N 1
ATOM 927 C CA . ILE A 1 113 ? -23.430 5.921 16.027 1.00 81.38 113 ILE A CA 1
ATOM 928 C C . ILE A 1 113 ? -23.237 5.860 14.504 1.00 81.38 113 ILE A C 1
ATOM 930 O O . ILE A 1 113 ? -23.871 6.611 13.774 1.00 81.38 113 ILE A O 1
ATOM 934 N N . LEU A 1 114 ? -22.353 5.003 13.996 1.00 80.25 114 LEU A N 1
ATOM 935 C CA . LEU A 1 114 ? -22.058 4.931 12.561 1.00 80.25 114 LEU A CA 1
ATOM 936 C C . LEU A 1 114 ? -22.971 3.957 11.798 1.00 80.25 114 LEU A C 1
ATOM 938 O O . LEU A 1 114 ? -23.215 4.178 10.614 1.00 80.25 114 LEU A O 1
ATOM 942 N N . ASP A 1 115 ? -23.480 2.921 12.467 1.00 70.38 115 ASP A N 1
ATOM 943 C CA . ASP A 1 115 ? -24.214 1.803 11.864 1.00 70.38 115 ASP A CA 1
ATOM 944 C C . ASP A 1 115 ? -25.743 1.907 12.056 1.00 70.38 115 ASP A C 1
ATOM 946 O O . ASP A 1 115 ? -26.481 1.249 11.321 1.00 70.38 115 ASP A O 1
ATOM 950 N N . VAL A 1 116 ? -26.242 2.707 13.016 1.00 63.41 116 VAL A N 1
ATOM 951 C CA . VAL A 1 116 ? -27.688 2.794 13.330 1.00 63.41 116 VAL A CA 1
ATOM 952 C C . VAL A 1 116 ? -28.502 3.345 12.155 1.00 63.41 116 VAL A C 1
ATOM 954 O O . VAL A 1 116 ? -29.471 2.713 11.733 1.00 63.41 116 VAL A O 1
ATOM 957 N N . TYR A 1 117 ? -28.074 4.454 11.547 1.00 64.88 117 TYR A N 1
ATOM 958 C CA . TYR A 1 117 ? -28.692 4.977 10.328 1.00 64.88 117 TYR A CA 1
ATOM 959 C C . TYR A 1 117 ? -27.638 5.457 9.330 1.00 64.88 117 TYR A C 1
ATOM 961 O O . TYR A 1 117 ? -26.738 6.219 9.682 1.00 64.88 117 TYR A O 1
ATOM 969 N N . ASP A 1 118 ? -27.783 5.046 8.066 1.00 68.88 118 ASP A N 1
ATOM 970 C CA . ASP A 1 118 ? -27.044 5.659 6.965 1.00 68.88 118 ASP A CA 1
ATOM 971 C C . ASP A 1 118 ? -27.553 7.089 6.718 1.00 68.88 118 ASP A C 1
ATOM 973 O O . ASP A 1 118 ? -28.668 7.457 7.100 1.00 68.88 118 ASP A O 1
ATOM 977 N N . GLU A 1 119 ? -26.735 7.923 6.070 1.00 75.94 119 GLU A N 1
ATOM 978 C CA . GLU A 1 119 ? -27.098 9.326 5.827 1.00 75.94 119 GLU A CA 1
ATOM 979 C C . GLU A 1 119 ? -28.438 9.452 5.088 1.00 75.94 119 GLU A C 1
ATOM 981 O O . GLU A 1 119 ? -29.224 10.348 5.377 1.00 75.94 119 GLU A O 1
ATOM 986 N N . LEU A 1 120 ? -28.751 8.512 4.190 1.00 70.25 120 LEU A N 1
ATOM 987 C CA . LEU A 1 120 ? -30.010 8.491 3.447 1.00 70.25 120 LEU A CA 1
ATOM 988 C C . LEU A 1 120 ? -31.227 8.280 4.352 1.00 70.25 120 LEU A C 1
ATOM 990 O O . LEU A 1 120 ? -32.225 8.985 4.189 1.00 70.25 120 LEU A O 1
ATOM 994 N N . LYS A 1 121 ? -31.167 7.353 5.315 1.00 72.50 121 LYS A N 1
ATOM 995 C CA . LYS A 1 121 ? -32.248 7.155 6.286 1.00 72.50 121 LYS A CA 1
ATOM 996 C C . LYS A 1 121 ? -32.387 8.346 7.226 1.00 72.50 121 LYS A C 1
ATOM 998 O O . LYS A 1 121 ? -33.517 8.760 7.475 1.00 72.50 121 LYS A O 1
ATOM 1003 N N . ILE A 1 122 ? -31.280 8.948 7.676 1.00 74.69 122 ILE A N 1
ATOM 1004 C CA . ILE A 1 122 ? -31.322 10.177 8.493 1.00 74.69 122 ILE A CA 1
ATOM 1005 C C . ILE A 1 122 ? -32.090 11.271 7.738 1.00 74.69 122 ILE A C 1
ATOM 1007 O O . ILE A 1 122 ? -33.032 11.858 8.271 1.00 74.69 122 ILE A O 1
ATOM 1011 N N . LEU A 1 123 ? -31.747 11.502 6.469 1.00 70.56 123 LEU A N 1
ATOM 1012 C CA . LEU A 1 123 ? -32.403 12.506 5.626 1.00 70.56 123 LEU A CA 1
ATOM 1013 C C . LEU A 1 123 ? -33.874 12.170 5.354 1.00 70.56 123 LEU A C 1
ATOM 1015 O O . LEU A 1 123 ? -34.731 13.054 5.399 1.00 70.56 123 LEU A O 1
ATOM 1019 N N . ALA A 1 124 ? -34.197 10.895 5.123 1.00 65.62 124 ALA A N 1
ATOM 1020 C CA . ALA A 1 124 ? -35.576 10.451 4.946 1.00 65.62 124 ALA A CA 1
ATOM 1021 C C . ALA A 1 124 ? -36.431 10.760 6.187 1.00 65.62 124 ALA A C 1
ATOM 1023 O O . ALA A 1 124 ? -37.538 11.289 6.050 1.00 65.62 124 ALA A O 1
ATOM 1024 N N . LEU A 1 125 ? -35.906 10.514 7.389 1.00 68.12 125 LEU A N 1
ATOM 1025 C CA . LEU A 1 125 ? -36.584 10.801 8.657 1.00 68.12 125 LEU A CA 1
ATOM 1026 C C . LEU A 1 125 ? -36.766 12.308 8.881 1.00 68.12 125 LEU A C 1
ATOM 1028 O O . LEU A 1 125 ? -37.871 12.756 9.196 1.00 68.12 125 LEU A O 1
ATOM 1032 N N . VAL A 1 126 ? -35.731 13.107 8.614 1.00 65.69 126 VAL A N 1
ATOM 1033 C CA . VAL A 1 126 ? -35.799 14.580 8.676 1.00 65.69 126 VAL A CA 1
ATOM 1034 C C . VAL A 1 126 ? -36.845 15.125 7.694 1.00 65.69 126 VAL A C 1
ATOM 1036 O O . VAL A 1 126 ? -37.652 15.990 8.046 1.00 65.69 126 VAL A O 1
ATOM 1039 N N . SER A 1 127 ? -36.899 14.581 6.476 1.00 60.09 127 SER A N 1
ATOM 1040 C CA . SER A 1 127 ? -37.884 14.981 5.465 1.00 60.09 127 SER A CA 1
ATOM 1041 C C . SER A 1 127 ? -39.320 14.600 5.852 1.00 60.09 127 SER A C 1
ATOM 1043 O O . SER A 1 127 ? -40.253 15.351 5.562 1.00 60.09 127 SER A O 1
ATOM 1045 N N . ARG A 1 128 ? -39.510 13.465 6.545 1.00 57.31 128 ARG A N 1
ATOM 1046 C CA . ARG A 1 128 ? -40.814 13.005 7.050 1.00 57.31 128 ARG A CA 1
ATOM 1047 C C . ARG A 1 128 ? -41.348 13.947 8.127 1.00 57.31 128 ARG A C 1
ATOM 1049 O O . ARG A 1 128 ? -42.502 14.351 8.043 1.00 57.31 128 ARG A O 1
ATOM 1056 N N . LEU A 1 129 ? -40.492 14.351 9.067 1.00 54.94 129 LEU A N 1
ATOM 1057 C CA . LEU A 1 129 ? -40.813 15.308 10.137 1.00 54.94 129 LEU A CA 1
ATOM 1058 C C . LEU A 1 129 ? -41.126 16.725 9.616 1.00 54.94 129 LEU A C 1
ATOM 1060 O O . LEU A 1 129 ? -41.738 17.531 10.310 1.00 54.94 129 LEU A O 1
ATOM 1064 N N . SER A 1 130 ? -40.731 17.035 8.379 1.00 48.09 130 SER A N 1
ATOM 1065 C CA . SER A 1 130 ? -40.966 18.340 7.747 1.00 48.09 130 SER A CA 1
ATOM 1066 C C . SER A 1 130 ? -42.330 18.458 7.045 1.00 48.09 130 SER A C 1
ATOM 1068 O O . SER A 1 130 ? -42.666 19.529 6.533 1.00 48.09 130 SER A O 1
ATOM 1070 N N . LYS A 1 131 ? -43.132 17.382 6.977 1.00 47.59 131 LYS A N 1
ATOM 1071 C CA . LYS A 1 131 ? -44.453 17.393 6.324 1.00 47.59 131 LYS A CA 1
ATOM 1072 C C . LYS A 1 131 ? -45.543 17.842 7.305 1.00 47.59 131 LYS A C 1
ATOM 1074 O O . LYS A 1 131 ? -45.671 17.298 8.391 1.00 47.59 131 LYS A O 1
ATOM 1079 N N . SER A 1 132 ? -46.333 18.836 6.902 1.00 46.16 132 SER A N 1
ATOM 1080 C CA . SER A 1 132 ? -47.412 19.433 7.703 1.00 46.16 132 SER A CA 1
ATOM 1081 C C . SER A 1 132 ? -48.776 18.809 7.385 1.00 46.16 132 SER A C 1
ATOM 1083 O O . SER A 1 132 ? -49.093 18.602 6.215 1.00 46.16 132 SER A O 1
ATOM 1085 N N . GLU A 1 133 ? -49.613 18.610 8.408 1.00 45.31 133 GLU A N 1
ATOM 1086 C CA . GLU A 1 133 ? -51.027 18.209 8.280 1.00 45.31 133 GLU A CA 1
ATOM 1087 C C . GLU A 1 133 ? -51.976 19.389 7.969 1.00 45.31 133 GLU A C 1
ATOM 1089 O O . GLU A 1 133 ? -53.163 19.196 7.708 1.00 45.31 133 GLU A O 1
ATOM 1094 N N . THR A 1 134 ? -51.487 20.637 7.979 1.00 47.81 134 THR A N 1
ATOM 1095 C CA . THR A 1 134 ? -52.337 21.817 7.738 1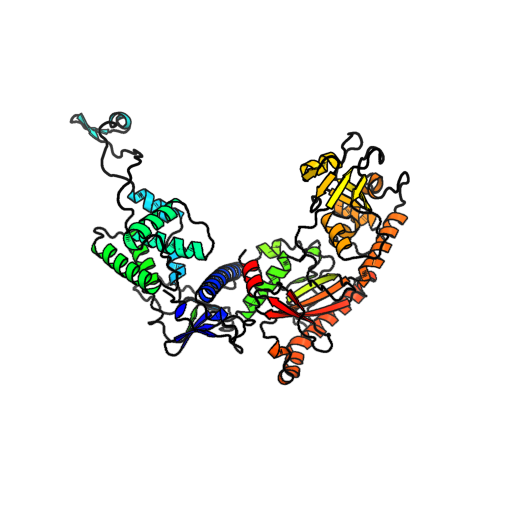.00 47.81 134 THR A CA 1
ATOM 1096 C C . THR A 1 134 ? -52.578 22.060 6.242 1.00 47.81 134 THR A C 1
ATOM 1098 O O . THR A 1 134 ? -51.667 22.390 5.478 1.00 47.81 134 THR A O 1
ATOM 1101 N N . ILE A 1 135 ? -53.838 21.910 5.821 1.00 53.38 135 ILE A N 1
ATOM 1102 C CA . ILE A 1 135 ? -54.275 22.036 4.423 1.00 53.38 135 ILE A CA 1
ATOM 1103 C C . ILE A 1 135 ? -54.387 23.513 4.010 1.00 53.38 135 ILE A C 1
ATOM 1105 O O . ILE A 1 135 ? -55.087 24.309 4.635 1.00 53.38 135 ILE A O 1
ATOM 1109 N N . ASP A 1 136 ? -53.738 23.877 2.901 1.00 56.69 136 ASP A N 1
ATOM 1110 C CA . ASP A 1 136 ? -53.909 25.178 2.248 1.00 56.69 136 ASP A CA 1
ATOM 1111 C C . ASP A 1 136 ? -55.152 25.190 1.349 1.00 56.69 136 ASP A C 1
ATOM 1113 O O . ASP A 1 136 ? -55.100 24.837 0.165 1.00 56.69 136 ASP A O 1
ATOM 1117 N N . TYR A 1 137 ? -56.274 25.644 1.903 1.00 63.59 137 TYR A N 1
ATOM 1118 C CA . TYR A 1 137 ? -57.547 25.719 1.184 1.00 63.59 137 TYR A CA 1
ATOM 1119 C C . TYR A 1 137 ? -57.507 26.629 -0.059 1.00 63.59 137 TYR A C 1
ATOM 1121 O O . TYR A 1 137 ? -58.331 26.457 -0.958 1.00 63.59 137 TYR A O 1
ATOM 1129 N N . SER A 1 138 ? -56.532 27.543 -0.190 1.00 64.94 138 SER A N 1
ATOM 1130 C CA . SER A 1 138 ? -56.440 28.454 -1.348 1.00 64.94 138 SER A CA 1
ATOM 1131 C C . SER A 1 138 ? -56.135 27.735 -2.673 1.00 64.94 138 SER A C 1
ATOM 1133 O O . SER A 1 138 ? -56.444 28.244 -3.756 1.00 64.94 138 SER A O 1
ATOM 1135 N N . LYS A 1 139 ? -55.572 26.520 -2.616 1.00 67.56 139 LYS A N 1
ATOM 1136 C CA . LYS A 1 139 ? -55.186 25.719 -3.793 1.00 67.56 139 LYS A CA 1
ATOM 1137 C C . LYS A 1 139 ? -56.029 24.459 -3.983 1.00 67.56 139 LYS A C 1
ATOM 1139 O O . LYS A 1 139 ? -55.720 23.663 -4.870 1.00 67.56 139 LYS A O 1
ATOM 1144 N N . ILE A 1 140 ? -57.115 24.301 -3.220 1.00 72.31 140 ILE A N 1
ATOM 1145 C CA . ILE A 1 140 ? -57.963 23.098 -3.246 1.00 72.31 140 ILE A CA 1
ATOM 1146 C C . ILE A 1 140 ? -58.541 22.808 -4.640 1.00 72.31 140 ILE A C 1
ATOM 1148 O O . ILE A 1 140 ? -58.652 21.651 -5.038 1.00 72.31 140 ILE A O 1
ATOM 1152 N N . HIS A 1 141 ? -58.782 23.856 -5.440 1.00 73.19 141 HIS A N 1
ATOM 1153 C CA . HIS A 1 141 ? -59.248 23.751 -6.826 1.00 73.19 141 HIS A CA 1
ATOM 1154 C C . HIS A 1 141 ? -58.344 22.871 -7.708 1.00 73.19 141 HIS A C 1
ATOM 1156 O O . HIS A 1 141 ? -58.830 22.220 -8.628 1.00 73.19 141 HIS A O 1
ATOM 1162 N N . ARG A 1 142 ? -57.036 22.798 -7.415 1.00 71.19 142 ARG A N 1
ATOM 1163 C CA . ARG A 1 142 ? -56.075 21.981 -8.178 1.00 71.19 142 ARG A CA 1
ATOM 1164 C C . ARG A 1 142 ? -56.237 20.482 -7.931 1.00 71.19 142 ARG A C 1
ATOM 1166 O O . ARG A 1 142 ? -55.822 19.689 -8.770 1.00 71.19 142 ARG A O 1
ATOM 1173 N N . TYR A 1 143 ? -56.858 20.097 -6.819 1.00 72.25 143 TYR A N 1
ATOM 1174 C CA . TYR A 1 143 ? -57.002 18.708 -6.379 1.00 72.25 143 TYR A CA 1
ATOM 1175 C C . TYR A 1 143 ? -58.432 18.173 -6.538 1.00 72.25 143 TYR A C 1
ATOM 1177 O O . TYR A 1 143 ? -58.669 16.996 -6.292 1.00 72.25 143 TYR A O 1
ATOM 1185 N N . LEU A 1 144 ? -59.367 18.988 -7.043 1.00 74.44 144 LEU A N 1
ATOM 1186 C CA . LEU A 1 144 ? -60.743 18.562 -7.335 1.00 74.44 144 LEU A CA 1
ATOM 1187 C C . LEU A 1 144 ? -60.811 17.380 -8.314 1.00 74.44 144 LEU A C 1
ATOM 1189 O O . LEU A 1 144 ? -61.698 16.542 -8.199 1.00 74.44 144 LEU A O 1
ATOM 1193 N N . HIS A 1 145 ? -59.847 17.255 -9.230 1.00 74.81 145 HIS A N 1
ATOM 1194 C CA . HIS A 1 145 ? -59.771 16.112 -10.146 1.00 74.81 145 HIS A CA 1
ATOM 1195 C C . HIS A 1 145 ? -59.484 14.772 -9.441 1.00 74.81 145 HIS A C 1
ATOM 1197 O O . HIS A 1 145 ? -59.739 13.722 -10.019 1.00 74.81 145 HIS A O 1
ATOM 1203 N N . LYS A 1 146 ? -58.960 14.804 -8.207 1.00 72.75 146 LYS A N 1
ATOM 1204 C CA . LYS A 1 146 ? -58.748 13.628 -7.345 1.00 72.75 146 LYS A CA 1
ATOM 1205 C C . LYS A 1 146 ? -59.843 13.468 -6.289 1.00 72.75 146 LYS A C 1
ATOM 1207 O O . LYS A 1 146 ? -59.735 12.602 -5.427 1.00 72.75 146 LYS A O 1
ATOM 1212 N N . SER A 1 147 ? -60.854 14.335 -6.304 1.00 75.50 147 SER A N 1
ATOM 1213 C CA . SER A 1 147 ? -61.873 14.367 -5.263 1.00 75.50 147 SER A CA 1
ATOM 1214 C C . SER A 1 147 ? -63.031 13.416 -5.547 1.00 75.50 147 SER A C 1
ATOM 1216 O O . SER A 1 147 ? -63.436 13.230 -6.695 1.00 75.50 147 SER A O 1
ATOM 1218 N N . THR A 1 148 ? -63.575 12.837 -4.480 1.00 75.88 148 THR A N 1
ATOM 1219 C CA . THR A 1 148 ? -64.806 12.048 -4.504 1.00 75.88 148 THR A CA 1
ATOM 1220 C C . THR A 1 148 ? -65.945 12.922 -3.991 1.00 75.88 148 THR A C 1
ATOM 1222 O O . THR A 1 148 ? -65.879 13.455 -2.882 1.00 75.88 148 THR A O 1
ATOM 1225 N N . PHE A 1 149 ? -66.987 13.094 -4.802 1.00 81.81 149 PHE A N 1
ATOM 1226 C CA . PHE A 1 149 ? -68.151 13.902 -4.445 1.00 81.81 149 PHE A CA 1
ATOM 1227 C C . PHE A 1 149 ? -69.166 13.044 -3.694 1.00 81.81 149 PHE A C 1
ATOM 1229 O O . PHE A 1 149 ? -69.643 12.035 -4.211 1.00 81.81 149 PHE A O 1
ATOM 1236 N N . LEU A 1 150 ? -69.491 13.446 -2.470 1.00 84.56 150 LEU A N 1
ATOM 1237 C CA . LEU A 1 150 ? -70.494 12.781 -1.648 1.00 84.56 150 LEU A CA 1
ATOM 1238 C C . LEU A 1 150 ? -71.901 13.260 -2.028 1.00 84.56 150 LEU A C 1
ATOM 1240 O O . LEU A 1 150 ? -72.092 14.371 -2.522 1.00 84.56 150 LEU A O 1
ATOM 1244 N N . ASN A 1 151 ? -72.914 12.437 -1.748 1.00 78.50 151 ASN A N 1
ATOM 1245 C CA . ASN A 1 151 ? -74.311 12.694 -2.133 1.00 78.50 151 ASN A CA 1
ATOM 1246 C C . ASN A 1 151 ? -74.912 13.979 -1.526 1.00 78.50 151 ASN A C 1
ATOM 1248 O O . ASN A 1 151 ? -75.938 14.460 -1.996 1.00 78.50 151 ASN A O 1
ATOM 1252 N N . ASN A 1 152 ? -74.286 14.544 -0.491 1.00 81.12 152 ASN A N 1
ATOM 1253 C CA . ASN A 1 152 ? -74.657 15.824 0.120 1.00 81.12 152 ASN A CA 1
ATOM 1254 C C . ASN A 1 152 ? -73.933 17.034 -0.510 1.00 81.12 152 ASN A C 1
ATOM 1256 O O . ASN A 1 152 ? -74.006 18.135 0.031 1.00 81.12 152 ASN A O 1
ATOM 1260 N N . GLY A 1 153 ? -73.211 16.839 -1.616 1.00 73.25 153 GLY A N 1
ATOM 1261 C CA . GLY A 1 153 ? -72.435 17.878 -2.294 1.00 73.25 153 GLY A CA 1
ATOM 1262 C C . GLY A 1 153 ? -71.093 18.203 -1.632 1.00 73.25 153 GLY A C 1
ATOM 1263 O O . GLY A 1 153 ? -70.383 19.083 -2.116 1.00 73.25 153 GLY A O 1
ATOM 1264 N N . ALA A 1 154 ? -70.720 17.510 -0.550 1.00 76.56 154 ALA A N 1
ATOM 1265 C CA . ALA A 1 154 ? -69.411 17.668 0.070 1.00 76.56 154 ALA A CA 1
ATOM 1266 C C . ALA A 1 154 ? -68.320 16.990 -0.770 1.00 76.56 154 ALA A C 1
ATOM 1268 O O . ALA A 1 154 ? -68.526 15.937 -1.375 1.00 76.56 154 ALA A O 1
ATOM 1269 N N . ILE A 1 155 ? -67.143 17.607 -0.787 1.00 75.75 155 ILE A N 1
ATOM 1270 C CA . ILE A 1 155 ? -65.992 17.160 -1.567 1.00 75.75 155 ILE A CA 1
ATOM 1271 C C . ILE A 1 155 ? -65.013 16.482 -0.613 1.00 75.75 155 ILE A C 1
ATOM 1273 O O . ILE A 1 155 ? -64.524 17.122 0.317 1.00 75.75 155 ILE A O 1
ATOM 1277 N N . PHE A 1 156 ? -64.724 15.203 -0.845 1.00 74.31 156 PHE A N 1
ATOM 1278 C CA . PHE A 1 156 ? -63.744 14.440 -0.078 1.00 74.31 156 PHE A CA 1
ATOM 1279 C C . PHE A 1 156 ? -62.471 14.238 -0.907 1.00 74.31 156 PHE A C 1
ATOM 1281 O O . PHE A 1 156 ? -62.532 13.761 -2.041 1.00 74.31 156 PHE A O 1
ATOM 1288 N N . ILE A 1 157 ? -61.317 14.621 -0.365 1.00 70.75 157 ILE A N 1
ATOM 1289 C CA . ILE A 1 157 ? -60.004 14.450 -1.000 1.00 70.75 157 ILE A CA 1
ATOM 1290 C C . ILE A 1 157 ? -59.137 13.663 -0.024 1.00 70.75 157 ILE A C 1
ATOM 1292 O O . ILE A 1 157 ? -58.883 14.141 1.077 1.00 70.75 157 ILE A O 1
ATOM 1296 N N . ASP A 1 158 ? -58.702 12.477 -0.443 1.00 58.34 158 ASP A N 1
ATOM 1297 C CA . ASP A 1 158 ? -58.031 11.497 0.422 1.00 58.34 158 ASP A CA 1
ATOM 1298 C C . ASP A 1 158 ? -56.624 11.958 0.852 1.00 58.34 158 ASP A C 1
ATOM 1300 O O . ASP A 1 158 ? -56.214 11.783 1.996 1.00 58.34 158 ASP A O 1
ATOM 1304 N N . SER A 1 159 ? -55.886 12.621 -0.047 1.00 57.41 159 SER A N 1
ATOM 1305 C CA . SER A 1 159 ? -54.595 13.240 0.267 1.00 57.41 159 SER A CA 1
ATOM 1306 C C . SER A 1 159 ? -54.283 14.430 -0.647 1.00 57.41 159 SER A C 1
ATOM 1308 O O . SER A 1 159 ? -54.643 14.464 -1.828 1.00 57.41 159 SER A O 1
ATOM 1310 N N . ILE A 1 160 ? -53.608 15.443 -0.094 1.00 61.81 160 ILE A N 1
ATOM 1311 C CA . ILE A 1 160 ? -53.150 16.633 -0.822 1.00 61.81 160 ILE A CA 1
ATOM 1312 C C . ILE A 1 160 ? -51.620 16.682 -0.756 1.00 61.81 160 ILE A C 1
ATOM 1314 O O . ILE A 1 160 ? -51.036 17.119 0.231 1.00 61.81 160 ILE A O 1
ATOM 1318 N N . ASP A 1 161 ? -50.964 16.260 -1.837 1.00 56.38 161 ASP A N 1
ATOM 1319 C CA . ASP A 1 161 ? -49.506 16.333 -1.969 1.00 56.38 161 ASP A CA 1
ATOM 1320 C C . ASP A 1 161 ? -49.084 17.757 -2.366 1.00 56.38 161 ASP A C 1
ATOM 1322 O O . ASP A 1 161 ? -48.943 18.064 -3.555 1.00 56.38 161 ASP A O 1
ATOM 1326 N N . ILE A 1 162 ? -48.922 18.661 -1.394 1.00 53.97 162 ILE A N 1
ATOM 1327 C CA . ILE A 1 162 ? -48.299 19.975 -1.631 1.00 53.97 162 ILE A CA 1
ATOM 1328 C C . ILE A 1 162 ? -46.907 19.991 -0.985 1.00 53.97 162 ILE A C 1
ATOM 1330 O O . ILE A 1 162 ? -46.811 19.975 0.242 1.00 53.97 162 ILE A O 1
ATOM 1334 N N . PRO A 1 163 ? -45.818 20.122 -1.763 1.00 45.16 163 PRO A N 1
ATOM 1335 C CA . PRO A 1 163 ? -44.533 20.504 -1.202 1.00 45.16 163 PRO A CA 1
ATOM 1336 C C . PRO A 1 163 ? -44.607 21.983 -0.800 1.00 45.16 163 PRO A C 1
ATOM 1338 O O . PRO A 1 163 ? -44.627 22.877 -1.649 1.00 45.16 163 PRO A O 1
ATOM 1341 N N . ARG A 1 164 ? -44.682 22.262 0.502 1.00 45.53 164 ARG A N 1
ATOM 1342 C CA . ARG A 1 164 ? -44.358 23.588 1.042 1.00 45.53 164 ARG A CA 1
ATOM 1343 C C . ARG A 1 164 ? -42.928 23.553 1.569 1.00 45.53 164 ARG A C 1
ATOM 1345 O O . ARG A 1 164 ? -42.591 22.692 2.369 1.00 45.53 164 ARG A O 1
ATOM 1352 N N . GLN A 1 165 ? -42.116 24.531 1.173 1.00 41.31 165 GLN A N 1
ATOM 1353 C CA . GLN A 1 165 ? -40.938 24.922 1.944 1.00 41.31 165 GLN A CA 1
ATOM 1354 C C . GLN A 1 165 ? -41.431 25.736 3.145 1.00 41.31 165 GLN A C 1
ATOM 1356 O O . GLN A 1 165 ? -41.509 26.961 3.093 1.00 41.31 165 GLN A O 1
ATOM 1361 N N . GLN A 1 166 ? -41.855 25.051 4.202 1.00 37.06 166 GLN A N 1
ATOM 1362 C CA . GLN A 1 166 ? -41.995 25.657 5.520 1.00 37.06 166 GLN A CA 1
ATOM 1363 C C . GLN A 1 166 ? -40.882 25.083 6.388 1.00 37.06 166 GLN A C 1
ATOM 1365 O O . GLN A 1 166 ? -40.691 23.872 6.431 1.00 37.06 166 GLN A O 1
ATOM 1370 N N . ILE A 1 167 ? -40.131 25.960 7.048 1.00 36.78 167 ILE A N 1
ATOM 1371 C CA . ILE A 1 167 ? -39.186 25.576 8.094 1.00 36.78 167 ILE A CA 1
ATOM 1372 C C . ILE A 1 167 ? -40.054 25.062 9.248 1.00 36.78 167 ILE A C 1
ATOM 1374 O O . ILE A 1 167 ? -40.572 25.869 10.021 1.00 36.78 167 ILE A O 1
ATOM 1378 N N . SER A 1 168 ? -40.304 23.749 9.323 1.00 35.47 168 SER A N 1
ATOM 1379 C CA . SER A 1 168 ? -40.894 23.185 10.532 1.00 35.47 168 SER A CA 1
ATOM 1380 C C . SER A 1 168 ? -39.858 23.336 11.643 1.00 35.47 168 SER A C 1
ATOM 1382 O O . SER A 1 168 ? -38.673 23.000 11.514 1.00 35.47 168 SER A O 1
ATOM 1384 N N . TYR A 1 169 ? -40.280 23.973 12.726 1.00 38.06 169 TYR A N 1
ATOM 1385 C CA . TYR A 1 169 ? -39.493 23.989 13.938 1.00 38.06 169 TYR A CA 1
ATOM 1386 C C . TYR A 1 169 ? -39.473 22.557 14.475 1.00 38.06 169 TYR A C 1
ATOM 1388 O O . TYR A 1 169 ? -40.523 22.005 14.763 1.00 38.06 169 TYR A O 1
ATOM 1396 N N . GLU A 1 170 ? -38.253 22.021 14.581 1.00 45.62 170 GLU A N 1
ATOM 1397 C CA . GLU A 1 170 ? -37.873 20.784 15.282 1.00 45.62 170 GLU A CA 1
ATOM 1398 C C . GLU A 1 170 ? -37.896 19.529 14.397 1.00 45.62 170 GLU A C 1
ATOM 1400 O O . GLU A 1 170 ? -38.746 18.653 14.506 1.00 45.62 170 GL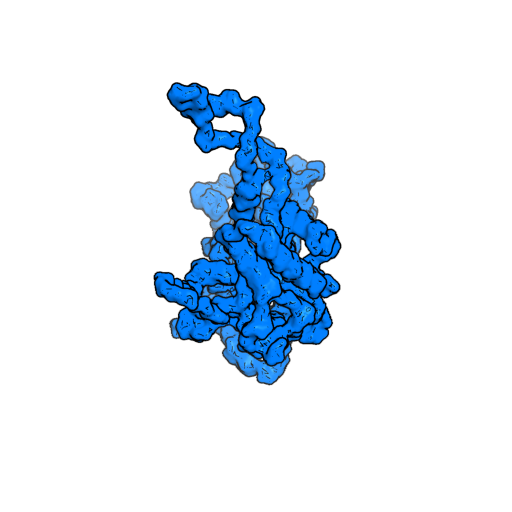U A O 1
ATOM 1405 N N . ALA A 1 171 ? -36.835 19.355 13.594 1.00 51.75 171 ALA A N 1
ATOM 1406 C CA . ALA A 1 171 ? -36.225 18.026 13.589 1.00 51.75 171 ALA A CA 1
ATOM 1407 C C . ALA A 1 171 ? -36.036 17.662 15.067 1.00 51.75 171 ALA A C 1
ATOM 1409 O O . ALA A 1 171 ? -35.436 18.475 15.776 1.00 51.75 171 ALA A O 1
ATOM 1410 N N . SER A 1 172 ? -36.633 16.553 15.524 1.00 68.31 172 SER A N 1
ATOM 1411 C CA . SER A 1 172 ? -36.630 16.175 16.943 1.00 68.31 172 SER A CA 1
ATOM 1412 C C . SER A 1 172 ? -35.232 16.406 17.506 1.00 68.31 172 SER A C 1
ATOM 1414 O O . SER A 1 172 ? -34.254 15.996 16.875 1.00 68.31 172 SER A O 1
ATOM 1416 N N . ASP A 1 173 ? -35.111 17.140 18.614 1.00 78.88 173 ASP A N 1
ATOM 1417 C CA . ASP A 1 173 ? -33.807 17.570 19.133 1.00 78.88 173 ASP A CA 1
ATOM 1418 C C . ASP A 1 173 ? -32.848 16.370 19.318 1.00 78.88 173 ASP A C 1
ATOM 1420 O O . ASP A 1 173 ? -31.635 16.542 19.193 1.00 78.88 173 ASP A O 1
ATOM 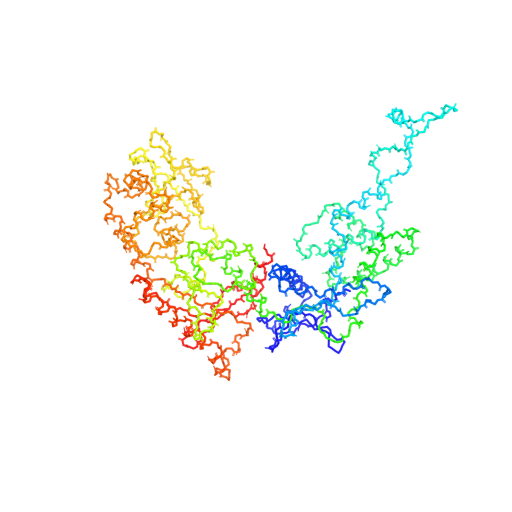1424 N N . ILE A 1 174 ? -33.377 15.142 19.486 1.00 84.62 174 ILE A N 1
ATOM 1425 C CA . ILE A 1 174 ? -32.596 13.893 19.499 1.00 84.62 174 ILE A CA 1
ATOM 1426 C C . ILE A 1 174 ? -31.873 13.612 18.173 1.00 84.62 174 ILE A C 1
ATOM 1428 O O . ILE A 1 174 ? -30.713 13.210 18.168 1.00 84.62 174 ILE A O 1
ATOM 1432 N N . VAL A 1 175 ? -32.522 13.871 17.035 1.00 85.44 175 VAL A N 1
ATOM 1433 C CA . VAL A 1 175 ? -31.947 13.696 15.694 1.00 85.44 175 VAL A CA 1
ATOM 1434 C C . VAL A 1 175 ? -30.856 14.734 15.479 1.00 85.44 175 VAL A C 1
ATOM 1436 O O . VAL A 1 175 ? -29.786 14.417 14.970 1.00 85.44 175 VAL A O 1
ATOM 1439 N N . ALA A 1 176 ? -31.092 15.976 15.905 1.00 87.12 176 ALA A N 1
ATOM 1440 C CA . ALA A 1 176 ? -30.094 17.036 15.813 1.00 87.12 176 ALA A CA 1
ATOM 1441 C C . ALA A 1 176 ? -28.866 16.732 16.698 1.00 87.12 176 ALA A C 1
ATOM 1443 O O . ALA A 1 176 ? -27.729 16.928 16.260 1.00 87.12 176 ALA A O 1
ATOM 1444 N N . MET A 1 177 ? -29.087 16.183 17.897 1.00 89.31 177 MET A N 1
ATOM 1445 C CA . MET A 1 177 ? -28.036 15.707 18.799 1.00 89.31 177 MET A CA 1
ATOM 1446 C C . MET A 1 177 ? -27.225 14.562 18.188 1.00 89.31 177 MET A C 1
ATOM 1448 O O . MET A 1 177 ? -25.993 14.609 18.174 1.00 89.31 177 MET A O 1
ATOM 1452 N N . TYR A 1 178 ? -27.907 13.557 17.637 1.00 89.44 178 TYR A N 1
ATOM 1453 C CA . TYR A 1 178 ? -27.270 12.450 16.933 1.00 89.44 178 TYR A CA 1
ATOM 1454 C C . TYR A 1 178 ? -26.434 12.957 15.751 1.00 89.44 178 TYR A C 1
ATOM 1456 O O . TYR A 1 178 ? -25.257 12.617 15.645 1.00 89.44 178 TYR A O 1
ATOM 1464 N N . CYS A 1 179 ? -26.990 13.838 14.910 1.00 89.25 179 CYS A N 1
ATOM 1465 C CA . CYS A 1 179 ? -26.281 14.456 13.787 1.00 89.25 179 CYS A CA 1
ATOM 1466 C C . CYS A 1 179 ? -25.027 15.214 14.240 1.00 89.25 179 CYS A C 1
ATOM 1468 O O . CYS A 1 179 ? -24.016 15.180 13.536 1.00 89.25 179 CYS A O 1
ATOM 1470 N N . TYR A 1 180 ? -25.059 15.875 15.403 1.00 90.69 180 TYR A N 1
ATOM 1471 C CA . TYR A 1 180 ? -23.879 16.521 15.978 1.00 90.69 180 TYR A CA 1
ATOM 1472 C C . TYR A 1 180 ? -22.772 15.513 16.306 1.00 90.69 180 TYR A C 1
ATOM 1474 O O . TYR A 1 180 ? -21.656 15.652 15.802 1.00 90.69 180 TYR A O 1
ATOM 1482 N N . ILE A 1 181 ? -23.086 14.461 17.070 1.00 89.94 181 ILE A N 1
ATOM 1483 C CA . ILE A 1 181 ? -22.113 13.419 17.445 1.00 89.94 181 ILE A CA 1
ATOM 1484 C C . ILE A 1 181 ? -21.576 12.707 16.194 1.00 89.94 181 ILE A C 1
ATOM 1486 O O . ILE A 1 181 ? -20.365 12.544 16.038 1.00 89.94 181 ILE A O 1
ATOM 1490 N N . PHE A 1 182 ? -22.468 12.338 15.274 1.00 89.62 182 PHE A N 1
ATOM 1491 C CA . PHE A 1 182 ? -22.131 11.714 13.997 1.00 89.62 182 PHE A CA 1
ATOM 1492 C C . PHE A 1 182 ? -21.170 12.581 13.177 1.00 89.62 182 PHE A C 1
ATOM 1494 O O . PHE A 1 182 ? -20.146 12.090 12.699 1.00 89.62 182 PHE A O 1
ATOM 1501 N N . THR A 1 183 ? -21.452 13.883 13.065 1.00 90.00 183 THR A N 1
ATOM 1502 C CA . THR A 1 183 ? -20.604 14.828 12.324 1.00 90.00 183 THR A CA 1
ATOM 1503 C C . THR A 1 183 ? -19.218 14.948 12.954 1.00 90.00 183 THR A C 1
ATOM 1505 O O . THR A 1 183 ? -18.224 14.887 12.235 1.00 90.00 183 THR A O 1
ATOM 1508 N N . GLU A 1 184 ? -19.119 15.068 14.281 1.00 89.81 184 GLU A N 1
ATOM 1509 C CA . GLU A 1 184 ? -17.827 15.153 14.980 1.00 89.81 184 GLU A CA 1
ATOM 1510 C C . GLU A 1 184 ? -16.979 13.885 14.761 1.00 89.81 184 GLU A C 1
ATOM 1512 O O . GLU A 1 184 ? -15.773 13.973 14.514 1.00 89.81 184 GLU A O 1
ATOM 1517 N N . ILE A 1 185 ? -17.598 12.697 14.799 1.00 89.38 185 ILE A N 1
ATOM 1518 C CA . ILE A 1 185 ? -16.916 11.420 14.528 1.00 89.38 185 ILE A CA 1
ATOM 1519 C C . ILE A 1 185 ? -16.453 11.356 13.068 1.00 89.38 185 ILE A C 1
ATOM 1521 O O . ILE A 1 185 ? -15.282 11.072 12.811 1.00 89.38 185 ILE A O 1
ATOM 1525 N N . LYS A 1 186 ? -17.336 11.655 12.107 1.00 88.69 186 LYS A N 1
ATOM 1526 C CA . LYS A 1 186 ? -17.018 11.650 10.669 1.00 88.69 186 LYS A CA 1
ATOM 1527 C C . LYS A 1 186 ? -15.900 12.630 10.321 1.00 88.69 186 LYS A C 1
ATOM 1529 O O . LYS A 1 186 ? -14.990 12.272 9.577 1.00 88.69 186 LYS A O 1
ATOM 1534 N N . GLN A 1 187 ? -15.890 13.814 10.932 1.00 89.38 187 GLN A N 1
ATOM 1535 C CA . GLN A 1 187 ? -14.801 14.780 10.779 1.00 89.38 187 GLN A CA 1
ATOM 1536 C C . GLN A 1 187 ? -13.462 14.233 11.288 1.00 89.38 187 GLN A C 1
ATOM 1538 O O . GLN A 1 187 ? -12.443 14.406 10.620 1.00 89.38 187 GLN A O 1
ATOM 1543 N N . LYS A 1 188 ? -13.433 13.523 12.427 1.00 88.75 188 LYS A N 1
ATOM 1544 C CA . LYS A 1 188 ? -12.210 12.843 12.905 1.00 88.75 188 LYS A CA 1
ATOM 1545 C C . LYS A 1 188 ? -11.796 11.665 12.033 1.00 88.75 188 LYS A C 1
ATOM 1547 O O . LYS A 1 188 ? -10.604 11.385 11.908 1.00 88.75 188 LYS A O 1
ATOM 1552 N N . LEU A 1 189 ? -12.757 11.017 11.386 1.00 87.06 189 LEU A N 1
ATOM 1553 C CA . LEU A 1 189 ? -12.506 10.050 10.327 1.00 87.06 189 LEU A CA 1
ATOM 1554 C C . LEU A 1 189 ? -12.134 10.725 8.994 1.00 87.06 189 LEU A C 1
ATOM 1556 O O . LEU A 1 189 ? -11.811 10.022 8.049 1.00 87.06 189 LEU A O 1
ATOM 1560 N N . GLY A 1 190 ? -12.108 12.054 8.873 1.00 84.81 190 GLY A N 1
ATOM 1561 C CA . GLY A 1 190 ? -11.804 12.732 7.606 1.00 84.81 190 GLY A CA 1
ATOM 1562 C C . GLY A 1 190 ? -12.782 12.384 6.477 1.00 84.81 190 GLY A C 1
ATOM 1563 O O . GLY A 1 190 ? -12.402 12.404 5.310 1.00 84.81 190 GLY A O 1
ATOM 1564 N N . GLU A 1 191 ? -14.012 12.011 6.827 1.00 86.06 191 GLU A N 1
ATOM 1565 C CA . GLU A 1 191 ? -15.081 11.675 5.891 1.00 86.06 191 GLU A CA 1
ATOM 1566 C C . GLU A 1 191 ? -15.983 12.895 5.671 1.00 86.06 191 GLU A C 1
ATOM 1568 O O . GLU A 1 191 ? -16.254 13.666 6.595 1.00 86.06 191 GLU A O 1
ATOM 1573 N N . ASN A 1 192 ? -16.451 13.074 4.434 1.00 84.25 192 ASN A N 1
ATOM 1574 C CA . ASN A 1 192 ? -17.400 14.134 4.109 1.00 84.25 192 ASN A CA 1
ATOM 1575 C C . ASN A 1 192 ? -18.787 13.769 4.637 1.00 84.25 192 ASN A C 1
ATOM 1577 O O . ASN A 1 192 ? -19.218 12.629 4.498 1.00 84.25 192 ASN A O 1
ATOM 1581 N N . VAL A 1 193 ? -19.487 14.759 5.186 1.00 85.62 193 VAL A N 1
ATOM 1582 C CA . VAL A 1 193 ? -20.849 14.618 5.709 1.00 85.62 193 VAL A CA 1
ATOM 1583 C C . VAL A 1 193 ? -21.797 15.413 4.823 1.00 85.62 193 VAL A C 1
ATOM 1585 O O . VAL A 1 193 ? -21.447 16.506 4.363 1.00 85.62 193 VAL A O 1
ATOM 1588 N N . ASN A 1 194 ? -23.004 14.897 4.591 1.00 86.38 194 ASN A N 1
ATOM 1589 C CA . ASN A 1 194 ? -24.026 15.629 3.852 1.00 86.38 194 ASN A CA 1
ATOM 1590 C C . ASN A 1 194 ? -24.257 17.054 4.431 1.00 86.38 194 ASN A C 1
ATOM 1592 O O . ASN A 1 194 ? -24.340 17.219 5.658 1.00 86.38 194 ASN A O 1
ATOM 1596 N N . PRO A 1 195 ? -24.398 18.094 3.583 1.00 84.44 195 PRO A N 1
ATOM 1597 C CA . PRO A 1 195 ? -24.650 19.464 4.035 1.00 84.44 195 PRO A CA 1
ATOM 1598 C C . PRO A 1 195 ? -25.886 19.630 4.931 1.00 84.44 195 PRO A C 1
ATOM 1600 O O . PRO A 1 195 ? -25.858 20.444 5.851 1.00 84.44 195 PRO A O 1
ATOM 1603 N N . GLU A 1 196 ? -26.953 18.858 4.713 1.00 81.25 196 GLU A N 1
ATOM 1604 C CA . GLU A 1 196 ? -28.175 18.928 5.527 1.00 81.25 196 GLU A CA 1
ATOM 1605 C C . GLU A 1 196 ? -27.951 18.368 6.940 1.00 81.25 196 GLU A C 1
ATOM 1607 O O . GLU A 1 196 ? -28.346 18.992 7.926 1.00 81.25 196 GLU A O 1
ATOM 1612 N N . ILE A 1 197 ? -27.226 17.250 7.063 1.00 85.50 197 ILE A N 1
ATOM 1613 C CA . ILE A 1 197 ? -26.802 16.692 8.362 1.00 85.50 197 ILE A CA 1
ATOM 1614 C C . ILE A 1 197 ? -25.876 17.681 9.078 1.00 85.50 197 ILE A C 1
ATOM 1616 O O . ILE A 1 197 ? -26.019 17.924 10.278 1.00 85.50 197 ILE A O 1
ATOM 1620 N N . THR A 1 198 ? -24.976 18.318 8.327 1.00 86.94 198 THR A N 1
ATOM 1621 C CA . THR A 1 198 ? -24.079 19.354 8.852 1.00 86.94 198 THR A CA 1
ATOM 1622 C C . THR A 1 198 ? -24.863 20.562 9.377 1.00 86.94 198 THR A C 1
ATOM 1624 O O . THR A 1 198 ? -24.535 21.099 10.435 1.00 86.94 198 THR A O 1
ATOM 1627 N N . ALA A 1 199 ? -25.932 20.973 8.690 1.00 85.50 199 ALA A N 1
ATOM 1628 C CA . ALA A 1 199 ? -26.801 22.058 9.138 1.00 85.50 199 ALA A CA 1
ATOM 1629 C C . ALA A 1 199 ? -27.564 21.700 10.427 1.00 85.50 199 ALA A C 1
ATOM 1631 O O . ALA A 1 199 ? -27.658 22.529 11.336 1.00 85.50 199 ALA A O 1
ATOM 1632 N N . LEU A 1 200 ? -28.062 20.462 10.546 1.00 86.06 200 LEU A N 1
ATOM 1633 C CA . LEU A 1 200 ? -28.703 19.965 11.772 1.00 86.06 200 LEU A CA 1
ATOM 1634 C C . LEU A 1 200 ? -27.725 19.922 12.951 1.00 86.06 200 LEU A C 1
ATOM 1636 O O . LEU A 1 200 ? -28.053 20.399 14.038 1.00 86.06 200 LEU A O 1
ATOM 1640 N N . SER A 1 201 ? -26.509 19.427 12.711 1.00 88.25 201 SER A N 1
ATOM 1641 C CA . SER A 1 201 ? -25.407 19.439 13.677 1.00 88.25 201 SER A CA 1
ATOM 1642 C C . SER A 1 201 ? -25.088 20.860 14.156 1.00 88.25 201 SER A C 1
ATOM 1644 O O . SER A 1 201 ? -25.036 21.119 15.360 1.00 88.25 201 SER A O 1
ATOM 1646 N N . ALA A 1 202 ? -24.957 21.817 13.231 1.00 86.12 202 ALA A N 1
ATOM 1647 C CA . ALA A 1 202 ? -24.683 23.216 13.558 1.00 86.12 202 ALA A CA 1
ATOM 1648 C C . ALA A 1 202 ? -25.810 23.855 14.384 1.00 86.12 202 ALA A C 1
ATOM 1650 O O . ALA A 1 202 ? -25.535 24.595 15.331 1.00 86.12 202 ALA A O 1
ATOM 1651 N N . ARG A 1 203 ? -27.073 23.535 14.076 1.00 84.25 203 ARG A N 1
ATOM 1652 C CA . ARG A 1 203 ? -28.235 24.004 14.843 1.00 84.25 203 ARG A CA 1
ATOM 1653 C C . ARG A 1 203 ? -28.228 23.455 16.269 1.00 84.25 203 ARG A C 1
ATOM 1655 O O . ARG A 1 203 ? -28.436 24.227 17.205 1.00 84.25 203 ARG A O 1
ATOM 1662 N N . PHE A 1 204 ? -27.965 22.158 16.447 1.00 88.69 204 PHE A N 1
ATOM 1663 C CA . PHE A 1 204 ? -27.835 21.562 17.780 1.00 88.69 204 PHE A CA 1
ATOM 1664 C C . PHE A 1 204 ? -26.701 22.223 18.565 1.00 88.69 204 PHE A C 1
ATOM 1666 O O . PHE A 1 204 ? -26.893 22.679 19.694 1.00 88.69 204 PHE A O 1
ATOM 1673 N N . ARG A 1 205 ? -25.537 22.364 17.922 1.00 87.75 205 ARG A N 1
ATOM 1674 C CA . ARG A 1 205 ? -24.363 23.015 18.503 1.00 87.75 205 ARG A CA 1
ATOM 1675 C C . ARG A 1 205 ? -24.667 24.444 18.947 1.00 87.75 205 ARG A C 1
ATOM 1677 O O . ARG A 1 205 ? -24.283 24.815 20.049 1.00 87.75 205 ARG A O 1
ATOM 1684 N N . GLN A 1 206 ? -25.381 25.230 18.141 1.00 85.31 206 GLN A N 1
ATOM 1685 C CA . GLN A 1 206 ? -25.779 26.596 18.494 1.00 85.31 206 GLN A CA 1
ATOM 1686 C C . GLN A 1 206 ? -26.747 26.639 19.685 1.00 85.31 206 GLN A C 1
ATOM 1688 O O . GLN A 1 206 ? -26.639 27.537 20.516 1.00 85.31 206 GLN A O 1
ATOM 1693 N N . LYS A 1 207 ? -27.696 25.698 19.752 1.00 84.75 207 LYS A N 1
ATOM 1694 C CA . LYS A 1 207 ? -28.744 25.672 20.780 1.00 84.75 207 LYS A CA 1
ATOM 1695 C C . LYS A 1 207 ? -28.221 25.207 22.143 1.00 84.75 207 LYS A C 1
ATOM 1697 O O . LYS A 1 207 ? -28.627 25.779 23.148 1.00 84.75 207 LYS A O 1
ATOM 1702 N N . TYR A 1 208 ? -27.331 24.212 22.174 1.00 84.19 208 TYR A N 1
ATOM 1703 C CA . TYR A 1 208 ? -26.946 23.534 23.421 1.00 84.19 208 TYR A CA 1
ATOM 1704 C C . TYR A 1 208 ? -25.478 23.703 23.836 1.00 84.19 208 TYR A C 1
ATOM 1706 O O . TYR A 1 208 ? -25.199 23.631 25.025 1.00 84.19 208 TYR A O 1
ATOM 1714 N N . ILE A 1 209 ? -24.535 23.920 22.908 1.00 82.75 209 ILE A N 1
ATOM 1715 C CA . ILE A 1 209 ? -23.090 23.808 23.206 1.00 82.75 209 ILE A CA 1
ATOM 1716 C C . ILE A 1 209 ? -22.347 25.149 23.075 1.00 82.75 209 ILE A C 1
ATOM 1718 O O . ILE A 1 209 ? -21.651 25.566 23.996 1.00 82.75 209 ILE A O 1
ATOM 1722 N N . GLY A 1 210 ? -22.458 25.821 21.926 1.00 75.31 210 GLY A N 1
ATOM 1723 C CA . GLY A 1 210 ? -21.670 27.003 21.547 1.00 75.31 210 GLY A CA 1
ATOM 1724 C C . GLY A 1 210 ? -20.687 26.752 20.386 1.00 75.31 210 GLY A C 1
ATOM 1725 O O . GLY A 1 210 ? -20.216 25.636 20.166 1.00 75.31 210 GLY A O 1
ATOM 1726 N N . TYR A 1 211 ? -20.376 27.806 19.616 1.00 65.12 211 TYR A N 1
ATOM 1727 C CA . TYR A 1 211 ? -19.664 27.722 18.324 1.00 65.12 211 TYR A CA 1
ATOM 1728 C C . TYR A 1 211 ? -18.183 27.308 18.390 1.00 65.12 211 TYR A C 1
ATOM 1730 O O . TYR A 1 211 ? -17.647 26.884 17.369 1.00 65.12 211 TYR A O 1
ATOM 1738 N N . GLU A 1 212 ? -17.512 27.407 19.541 1.00 64.38 212 GLU A N 1
ATOM 1739 C CA . GLU A 1 212 ? -16.060 27.156 19.637 1.00 64.38 212 GLU A CA 1
ATOM 1740 C C . GLU A 1 212 ? -15.694 25.761 20.161 1.00 64.38 212 GLU A C 1
ATOM 1742 O O . GLU A 1 212 ? -14.543 25.340 20.082 1.00 64.38 212 GLU A O 1
ATOM 1747 N N . TYR A 1 213 ? -16.672 24.997 20.644 1.00 70.88 213 TYR A N 1
ATOM 1748 C CA . TYR A 1 213 ? -16.408 23.752 21.362 1.00 70.88 213 TYR A CA 1
ATOM 1749 C C . TYR A 1 213 ? -16.624 22.531 20.463 1.00 70.88 213 TYR A C 1
ATOM 1751 O O . TYR A 1 213 ? -17.653 22.442 19.796 1.00 70.88 213 TYR A O 1
ATOM 1759 N N . SER A 1 214 ? -15.636 21.632 20.412 1.00 79.56 214 SER A N 1
ATOM 1760 C CA . SER A 1 214 ? -15.670 20.345 19.696 1.00 79.56 214 SER A CA 1
ATOM 1761 C C . SER A 1 214 ? -15.574 19.206 20.702 1.00 79.56 214 SER A C 1
ATOM 1763 O O . SER A 1 214 ? -14.830 19.312 21.681 1.00 79.56 214 SER A O 1
ATOM 1765 N N . LEU A 1 215 ? -16.278 18.105 20.431 1.00 82.94 215 LEU A N 1
ATOM 1766 C CA . LEU A 1 215 ? -16.341 16.908 21.275 1.00 82.94 215 LEU A CA 1
ATOM 1767 C C . LEU A 1 215 ? -14.953 16.345 21.625 1.00 82.94 215 LEU A C 1
ATOM 1769 O O . LEU A 1 215 ? -14.757 15.744 22.679 1.00 82.94 215 LEU A O 1
ATOM 1773 N N . PHE A 1 216 ? -13.977 16.568 20.748 1.00 83.50 216 PHE A N 1
ATOM 1774 C CA . PHE A 1 216 ? -12.611 16.070 20.872 1.00 83.50 216 PHE A CA 1
ATOM 1775 C C . PHE A 1 216 ? -11.606 17.189 21.177 1.00 83.50 216 PHE A C 1
ATOM 1777 O O . PHE A 1 216 ? -10.500 17.183 20.637 1.00 83.50 216 PHE A O 1
ATOM 1784 N N . SER A 1 217 ? -11.992 18.160 22.008 1.00 81.94 217 SER A N 1
ATOM 1785 C CA . SER A 1 217 ? -11.104 19.201 22.537 1.00 81.94 217 SER A CA 1
ATOM 1786 C C . SER A 1 217 ? -10.713 18.896 23.984 1.00 81.94 217 SER A C 1
ATOM 1788 O O . SER A 1 217 ? -11.590 18.760 24.833 1.00 81.94 217 SER A O 1
ATOM 1790 N N . GLU A 1 218 ? -9.412 18.830 24.286 1.00 82.25 218 GLU A N 1
ATOM 1791 C CA . GLU A 1 218 ? -8.903 18.497 25.630 1.00 82.25 218 GLU A CA 1
ATOM 1792 C C . GLU A 1 218 ? -9.478 19.414 26.723 1.00 82.25 218 GLU A C 1
ATOM 1794 O O . GLU A 1 218 ? -9.980 18.937 27.737 1.00 82.25 218 GLU A O 1
ATOM 1799 N N . ASN A 1 219 ? -9.470 20.729 26.485 1.00 83.25 219 ASN A N 1
ATOM 1800 C CA . ASN A 1 219 ? -9.855 21.731 27.485 1.00 83.25 219 ASN A CA 1
ATOM 1801 C C . ASN A 1 219 ? -11.359 21.746 27.795 1.00 83.25 219 ASN A C 1
ATOM 1803 O O . ASN A 1 219 ? -11.760 22.219 28.856 1.00 83.25 219 ASN A O 1
ATOM 1807 N N . TYR A 1 220 ? -12.188 21.255 26.871 1.00 82.12 220 TYR A N 1
ATOM 1808 C CA . TYR A 1 220 ? -13.647 21.357 26.956 1.00 82.12 220 TYR A CA 1
ATOM 1809 C C . TYR A 1 220 ? -14.349 19.999 26.983 1.00 82.12 220 TYR A C 1
ATOM 1811 O O . TYR A 1 220 ? -15.567 19.963 27.122 1.00 82.12 220 TYR A O 1
ATOM 1819 N N . TYR A 1 221 ? -13.608 18.890 26.908 1.00 82.12 221 TYR A N 1
ATOM 1820 C CA . TYR A 1 221 ? -14.150 17.530 26.869 1.00 82.12 221 TYR A CA 1
ATOM 1821 C C . TYR A 1 221 ? -15.191 17.283 27.970 1.00 82.12 221 TYR A C 1
ATOM 1823 O O . TYR A 1 221 ? -16.334 16.935 27.676 1.00 82.12 221 TYR A O 1
ATOM 1831 N N . SER A 1 222 ? -14.822 17.512 29.237 1.00 82.12 222 SER A N 1
ATOM 1832 C CA . SER A 1 222 ? -15.707 17.235 30.378 1.00 82.12 222 SER A CA 1
ATOM 1833 C C . SER A 1 222 ? -16.938 18.136 30.387 1.00 82.12 222 SER A C 1
ATOM 1835 O O . SER A 1 222 ? -18.030 17.678 30.710 1.00 82.12 222 SER A O 1
ATOM 1837 N N . LEU A 1 223 ? -16.769 19.406 29.999 1.00 85.94 223 LEU A N 1
ATOM 1838 C CA . LEU A 1 223 ? -17.874 20.355 29.886 1.00 85.94 223 LEU A CA 1
ATOM 1839 C C . LEU A 1 223 ? -18.869 19.886 28.821 1.00 85.94 223 LEU A C 1
ATOM 1841 O O . LEU A 1 223 ? -20.047 19.742 29.119 1.00 85.94 223 LEU A O 1
ATOM 1845 N N . ILE A 1 224 ? -18.387 19.583 27.613 1.00 86.94 224 ILE A N 1
ATOM 1846 C CA . ILE A 1 224 ? -19.226 19.171 26.482 1.00 86.94 224 ILE A CA 1
ATOM 1847 C C . ILE A 1 224 ? -19.954 17.866 26.791 1.00 86.94 224 ILE A C 1
ATOM 1849 O O . ILE A 1 224 ? -21.133 17.746 26.475 1.00 86.94 224 ILE A O 1
ATOM 1853 N N . ILE A 1 225 ? -19.286 16.895 27.420 1.00 86.06 225 ILE A N 1
ATOM 1854 C CA . ILE A 1 225 ? -19.925 15.626 27.783 1.00 86.06 225 ILE A CA 1
ATOM 1855 C C . ILE A 1 225 ? -21.052 15.835 28.786 1.00 86.06 225 ILE A C 1
ATOM 1857 O O . ILE A 1 225 ? -22.132 15.289 28.580 1.00 86.06 225 ILE A O 1
ATOM 1861 N N . ASN A 1 226 ? -20.838 16.644 29.823 1.00 86.81 226 ASN A N 1
ATOM 1862 C CA . ASN A 1 226 ? -21.897 16.948 30.782 1.00 86.81 226 ASN A CA 1
ATOM 1863 C C . ASN A 1 226 ? -23.048 17.703 30.108 1.00 86.81 226 ASN A C 1
ATOM 1865 O O . ASN A 1 226 ? -24.193 17.295 30.242 1.00 86.81 226 ASN A O 1
ATOM 1869 N N . THR A 1 227 ? -22.749 18.700 29.271 1.00 89.19 227 THR A N 1
ATOM 1870 C CA . THR A 1 227 ? -23.771 19.418 28.496 1.00 89.19 227 THR A CA 1
ATOM 1871 C C . THR A 1 227 ? -24.567 18.495 27.572 1.00 89.19 227 THR A C 1
ATOM 1873 O O . THR A 1 227 ? -25.775 18.661 27.443 1.00 89.19 227 THR A O 1
ATOM 1876 N N . LEU A 1 228 ? -23.930 17.506 26.936 1.00 90.31 228 LEU A N 1
ATOM 1877 C CA . LEU A 1 228 ? -24.625 16.513 26.113 1.00 90.31 228 LEU A CA 1
ATOM 1878 C C . LEU A 1 228 ? -25.521 15.598 26.953 1.00 90.31 228 LEU A C 1
ATOM 1880 O O . LEU A 1 228 ? -26.619 15.276 26.515 1.00 90.31 228 LEU A O 1
ATOM 1884 N N . ARG A 1 229 ? -25.079 15.190 28.147 1.00 90.44 229 ARG A N 1
ATOM 1885 C CA . ARG A 1 229 ? -25.886 14.377 29.070 1.00 90.44 229 ARG A CA 1
ATOM 1886 C C . ARG A 1 229 ? -27.114 15.147 29.557 1.00 90.44 229 ARG A C 1
ATOM 1888 O O . ARG A 1 229 ? -28.224 14.642 29.422 1.00 90.44 229 ARG A O 1
ATOM 1895 N N . ASP A 1 230 ? -26.919 16.388 29.997 1.00 89.00 230 ASP A N 1
ATOM 1896 C CA . ASP A 1 230 ? -28.001 17.281 30.427 1.00 89.00 230 ASP A CA 1
ATOM 1897 C C . ASP A 1 230 ? -28.982 17.559 29.273 1.00 89.00 230 ASP A C 1
ATOM 1899 O O . ASP A 1 230 ? -30.203 17.578 29.456 1.00 89.00 230 ASP A O 1
ATOM 1903 N N . ALA A 1 231 ? -28.458 17.747 28.054 1.00 89.06 231 ALA A N 1
ATOM 1904 C CA . ALA A 1 231 ? -29.272 17.922 26.858 1.00 89.06 231 ALA A CA 1
ATOM 1905 C C . ALA A 1 231 ? -30.086 16.662 26.535 1.00 89.06 231 ALA A C 1
ATOM 1907 O O . ALA A 1 231 ? -31.269 16.796 26.237 1.00 89.06 231 ALA A O 1
ATOM 1908 N N . LEU A 1 232 ? -29.503 15.459 26.627 1.00 90.19 232 LEU A N 1
ATOM 1909 C CA . LEU A 1 232 ? -30.225 14.204 26.388 1.00 90.19 232 LEU A CA 1
ATOM 1910 C C . LEU A 1 232 ? -31.388 14.034 27.367 1.00 90.19 232 LEU A C 1
ATOM 1912 O O . LEU A 1 232 ? -32.504 13.751 26.940 1.00 90.19 232 LEU A O 1
ATOM 1916 N N . GLU A 1 233 ? -31.140 14.252 28.660 1.00 88.06 233 GLU A N 1
ATOM 1917 C CA . GLU A 1 233 ? -32.166 14.158 29.704 1.00 88.06 233 GLU A CA 1
ATOM 1918 C C . GLU A 1 233 ? -33.279 15.194 29.487 1.00 88.06 233 GLU A C 1
ATOM 1920 O O . GLU A 1 233 ? -34.467 14.888 29.590 1.00 88.06 233 GLU A O 1
ATOM 1925 N N . THR A 1 234 ? -32.909 16.420 29.112 1.00 86.38 234 THR A N 1
ATOM 1926 C CA . THR A 1 234 ? -33.878 17.463 28.758 1.00 86.38 234 THR A CA 1
ATOM 1927 C C . THR A 1 234 ? -34.729 17.030 27.563 1.00 86.38 234 THR A C 1
ATOM 1929 O O . THR A 1 234 ? -35.955 17.089 27.620 1.00 86.38 234 THR A O 1
ATOM 1932 N N . ILE A 1 235 ? -34.104 16.563 26.483 1.00 85.38 235 ILE A N 1
ATOM 1933 C CA . ILE A 1 235 ? -34.809 16.128 25.271 1.00 85.38 235 ILE A CA 1
ATOM 1934 C C . ILE A 1 235 ? -35.770 14.982 25.592 1.00 85.38 235 ILE A C 1
ATOM 1936 O O . ILE A 1 235 ? -36.916 15.007 25.142 1.00 85.38 235 ILE A O 1
ATOM 1940 N N . ASP A 1 236 ? -35.348 14.009 26.396 1.00 86.12 236 ASP A N 1
ATOM 1941 C CA . ASP A 1 236 ? -36.183 12.869 26.776 1.00 86.12 236 ASP A CA 1
ATOM 1942 C C . ASP A 1 236 ? -37.401 13.254 27.617 1.00 86.12 236 ASP A C 1
ATOM 1944 O O . ASP A 1 236 ? -38.503 12.754 27.374 1.00 86.12 236 ASP A O 1
ATOM 1948 N N . ASN A 1 237 ? -37.234 14.199 28.542 1.00 81.62 237 ASN A N 1
ATOM 1949 C CA . ASN A 1 237 ? -38.317 14.678 29.399 1.00 81.62 237 ASN A CA 1
ATOM 1950 C C . ASN A 1 237 ? -39.361 15.522 28.647 1.00 81.62 237 ASN A C 1
ATOM 1952 O O . ASN A 1 237 ? -40.540 15.493 29.001 1.00 81.62 237 ASN A O 1
ATOM 1956 N N . TYR A 1 238 ? -38.952 16.275 27.620 1.00 77.38 238 TYR A N 1
ATOM 1957 C CA . TYR A 1 238 ? -39.842 17.181 26.878 1.00 77.38 238 TYR A CA 1
ATOM 1958 C C . TYR A 1 238 ? -40.372 16.603 25.554 1.00 77.38 238 TYR A C 1
ATOM 1960 O O . TYR A 1 238 ? -41.261 17.201 24.942 1.00 77.38 238 TYR A O 1
ATOM 1968 N N . THR A 1 239 ? -39.893 15.436 25.110 1.00 74.75 239 THR A N 1
ATOM 1969 C CA . THR A 1 239 ? -40.419 14.775 23.904 1.00 74.75 239 THR A CA 1
ATOM 1970 C C . THR A 1 239 ? -41.738 14.061 24.211 1.00 74.75 239 THR A C 1
ATOM 1972 O O . THR A 1 239 ? -41.763 13.016 24.858 1.00 74.75 239 THR A O 1
ATOM 1975 N N . ALA A 1 240 ? -42.850 14.613 23.714 1.00 63.69 240 ALA A N 1
ATOM 1976 C CA . ALA A 1 240 ? -44.198 14.109 23.999 1.00 63.69 240 ALA A CA 1
ATOM 1977 C C . ALA A 1 240 ? -44.535 12.764 23.321 1.00 63.69 240 ALA A C 1
ATOM 1979 O O . ALA A 1 240 ? -45.281 11.966 23.885 1.00 63.69 240 ALA A O 1
ATOM 1980 N N . LEU A 1 241 ? -44.009 12.509 22.117 1.00 66.56 241 LEU A N 1
ATOM 1981 C CA . LEU A 1 241 ? -44.242 11.279 21.352 1.00 66.56 241 LEU A CA 1
ATOM 1982 C C . LEU A 1 241 ? -42.901 10.615 21.025 1.00 66.56 241 LEU A C 1
ATOM 1984 O O . LEU A 1 241 ? -42.101 11.178 20.282 1.00 66.56 241 LEU A O 1
ATOM 1988 N N . LYS A 1 242 ? -42.678 9.419 21.577 1.00 76.56 242 LYS A N 1
ATOM 1989 C CA . LYS A 1 242 ? -41.460 8.620 21.390 1.00 76.56 242 LYS A CA 1
ATOM 1990 C C . LYS A 1 242 ? -41.788 7.416 20.507 1.00 76.56 242 LYS A C 1
ATOM 1992 O O . LYS A 1 242 ? -42.341 6.426 20.988 1.00 76.56 242 LYS A O 1
ATOM 1997 N N . ASP A 1 243 ? -41.539 7.548 19.208 1.00 73.12 243 ASP A N 1
ATOM 1998 C CA . ASP A 1 243 ? -41.700 6.466 18.236 1.00 73.12 243 ASP A CA 1
ATOM 1999 C C . ASP A 1 243 ? -40.473 5.537 18.225 1.00 73.12 243 ASP A C 1
ATOM 2001 O O . ASP A 1 243 ? -39.530 5.713 18.995 1.00 73.12 243 ASP A O 1
ATOM 2005 N N . ILE A 1 244 ? -40.499 4.493 17.392 1.00 76.81 244 ILE A N 1
ATOM 2006 C CA . ILE A 1 244 ? -39.388 3.533 17.330 1.00 76.81 244 ILE A CA 1
ATOM 2007 C C . ILE A 1 244 ? -38.084 4.197 16.871 1.00 76.81 244 ILE A C 1
ATOM 2009 O O . ILE A 1 244 ? -37.029 3.926 17.435 1.00 76.81 244 ILE A O 1
ATOM 2013 N N . ASP A 1 245 ? -38.184 5.135 15.927 1.00 76.38 245 ASP A N 1
ATOM 2014 C CA . ASP A 1 245 ? -37.039 5.866 15.393 1.00 76.38 245 ASP A CA 1
ATOM 2015 C C . ASP A 1 245 ? -36.407 6.751 16.486 1.00 76.38 245 ASP A C 1
ATOM 2017 O O . ASP A 1 245 ? -35.183 6.814 16.599 1.00 76.38 245 ASP A O 1
ATOM 2021 N N . TYR A 1 246 ? -37.221 7.392 17.339 1.00 81.94 246 TYR A N 1
ATOM 2022 C CA . TYR A 1 246 ? -36.745 8.125 18.515 1.00 81.94 246 TYR A CA 1
ATOM 2023 C C . TYR A 1 246 ? -35.907 7.236 19.434 1.00 81.94 246 TYR A C 1
ATOM 2025 O O . TYR A 1 246 ? -34.797 7.622 19.800 1.00 81.94 246 TYR A O 1
ATOM 2033 N N . TRP A 1 247 ? -36.430 6.061 19.798 1.00 81.94 247 TRP A N 1
ATOM 2034 C CA . TRP A 1 247 ? -35.736 5.143 20.700 1.00 81.94 247 TRP A CA 1
ATOM 2035 C C . TRP A 1 247 ? -34.431 4.630 20.100 1.00 81.94 247 TRP A C 1
ATOM 2037 O O . TRP A 1 247 ? -33.444 4.544 20.821 1.00 81.94 247 TRP A O 1
ATOM 2047 N N . ASP A 1 248 ? -34.376 4.390 18.789 1.00 83.00 248 ASP A N 1
ATOM 2048 C CA . ASP A 1 248 ? -33.131 4.008 18.116 1.00 83.00 248 ASP A CA 1
ATOM 2049 C C . ASP A 1 248 ? -32.050 5.096 18.240 1.00 83.00 248 ASP A C 1
ATOM 2051 O O . ASP A 1 248 ? -30.894 4.797 18.558 1.00 83.00 248 ASP A O 1
ATOM 2055 N N . PHE A 1 249 ? -32.411 6.370 18.028 1.00 84.50 249 PHE A N 1
ATOM 2056 C CA . PHE A 1 249 ? -31.476 7.484 18.220 1.00 84.50 249 PHE A CA 1
ATOM 2057 C C . PHE A 1 249 ? -31.091 7.662 19.688 1.00 84.50 249 PHE A C 1
ATOM 2059 O O . PHE A 1 249 ? -29.910 7.858 19.985 1.00 84.50 249 PHE A O 1
ATOM 2066 N N . TYR A 1 250 ? -32.066 7.588 20.593 1.00 84.62 250 TYR A N 1
ATOM 2067 C CA . TYR A 1 250 ? -31.845 7.712 22.029 1.00 84.62 250 TYR A CA 1
ATOM 2068 C C . TYR A 1 250 ? -30.868 6.646 22.524 1.00 84.62 250 TYR A C 1
ATOM 2070 O O . TYR A 1 250 ? -29.828 6.995 23.075 1.00 84.62 250 TYR A O 1
ATOM 2078 N N . ASP A 1 251 ? -31.121 5.373 22.221 1.00 82.62 251 ASP A N 1
ATOM 2079 C CA . ASP A 1 251 ? -30.262 4.243 22.580 1.00 82.62 251 ASP A CA 1
ATOM 2080 C C . ASP A 1 251 ? -28.831 4.411 22.055 1.00 82.62 251 ASP A C 1
ATOM 2082 O O . ASP A 1 251 ? -27.862 4.039 22.724 1.00 82.62 251 ASP A O 1
ATOM 2086 N N . ALA A 1 252 ? -28.675 4.911 20.826 1.00 83.38 252 ALA A N 1
ATOM 2087 C CA . ALA A 1 252 ? -27.364 5.117 20.221 1.00 83.38 252 ALA A CA 1
ATOM 2088 C C . ALA A 1 252 ? -26.586 6.228 20.943 1.00 83.38 252 ALA A C 1
ATOM 2090 O O . ALA A 1 252 ? -25.412 6.046 21.286 1.00 83.38 252 ALA A O 1
ATOM 2091 N N . VAL A 1 253 ? -27.247 7.360 21.205 1.00 87.00 253 VAL A N 1
ATOM 2092 C CA . VAL A 1 253 ? -26.668 8.514 21.907 1.00 87.00 253 VAL A CA 1
ATOM 2093 C C . VAL A 1 253 ? -26.374 8.178 23.368 1.00 87.00 253 VAL A C 1
ATOM 2095 O O . VAL A 1 253 ? -25.281 8.474 23.857 1.00 87.00 253 VAL A O 1
ATOM 2098 N N . GLU A 1 254 ? -27.295 7.508 24.054 1.00 85.06 254 GLU A N 1
ATOM 2099 C CA . GLU A 1 254 ? -27.135 7.068 25.436 1.00 85.06 254 GLU A CA 1
ATOM 2100 C C . GLU A 1 254 ? -25.933 6.125 25.558 1.00 85.06 254 GLU A C 1
ATOM 2102 O O . GLU A 1 254 ? -25.004 6.410 26.313 1.00 85.06 254 GLU A O 1
ATOM 2107 N N . LYS A 1 255 ? -25.852 5.070 24.733 1.00 79.62 255 LYS A N 1
ATOM 2108 C CA . LYS A 1 255 ? -24.686 4.162 24.713 1.00 79.62 255 LYS A CA 1
ATOM 2109 C C . LYS A 1 255 ? -23.385 4.882 24.383 1.00 79.62 255 LYS A C 1
ATOM 2111 O O . LYS A 1 255 ? -22.320 4.471 24.839 1.00 79.62 255 LYS A O 1
ATOM 2116 N N . PHE A 1 256 ? -23.420 5.943 23.586 1.00 82.25 256 PHE A N 1
ATOM 2117 C CA . PHE A 1 256 ? -22.224 6.722 23.294 1.00 82.25 256 PHE A CA 1
ATOM 2118 C C . PHE A 1 256 ? -21.753 7.541 24.513 1.00 82.25 256 PHE A C 1
ATOM 2120 O O . PHE A 1 256 ? -20.566 7.505 24.877 1.00 82.25 256 PHE A O 1
ATOM 2127 N N . LEU A 1 257 ? -22.672 8.244 25.181 1.00 82.56 257 LEU A N 1
ATOM 2128 C CA . LEU A 1 257 ? -22.386 9.141 26.310 1.00 82.56 257 LEU A CA 1
ATOM 2129 C C . LEU A 1 257 ? -22.152 8.404 27.634 1.00 82.56 257 LEU A C 1
ATOM 2131 O O . LEU A 1 257 ? -21.230 8.751 28.383 1.00 82.56 257 LEU A O 1
ATOM 2135 N N . PHE A 1 258 ? -22.968 7.389 27.891 1.00 74.69 258 PHE A N 1
ATOM 2136 C CA . PHE A 1 258 ? -23.027 6.586 29.112 1.00 74.69 258 PHE A CA 1
ATOM 2137 C C . PHE A 1 258 ? -22.564 5.149 28.899 1.00 74.69 258 PHE A C 1
ATOM 2139 O O . PHE A 1 258 ? -22.638 4.357 29.823 1.00 74.69 258 PHE A O 1
ATOM 2146 N N . GLY A 1 259 ? -22.059 4.786 27.715 1.00 64.06 259 GLY A N 1
ATOM 2147 C CA . GLY A 1 259 ? -21.279 3.560 27.556 1.00 64.06 259 GLY A CA 1
ATOM 2148 C C . GLY A 1 259 ? -20.057 3.651 28.459 1.00 64.06 259 GLY A C 1
ATOM 2149 O O . GLY A 1 259 ? -19.027 4.225 28.073 1.00 64.06 259 GLY A O 1
ATOM 2150 N N . GLU A 1 260 ? -20.225 3.189 29.692 1.00 54.03 260 GLU A N 1
ATOM 2151 C CA . GLU A 1 260 ? -19.262 3.298 30.765 1.00 54.03 260 GLU A CA 1
ATOM 2152 C C . GLU A 1 260 ? -18.185 2.252 30.528 1.00 54.03 260 GLU A C 1
ATOM 2154 O O . GLU A 1 260 ? -18.396 1.047 30.614 1.00 54.03 260 GLU A O 1
ATOM 2159 N N . LEU A 1 261 ? -16.976 2.734 30.243 1.00 56.72 261 LEU A N 1
ATOM 2160 C CA . LEU A 1 261 ? -15.775 1.916 30.386 1.00 56.72 261 LEU A CA 1
ATOM 2161 C C . LEU A 1 261 ? -15.576 1.488 31.850 1.00 56.72 261 LEU A C 1
ATOM 2163 O O . LEU A 1 261 ? -14.799 0.569 32.113 1.00 56.72 261 LEU A O 1
ATOM 2167 N N . ASP A 1 262 ? -16.265 2.145 32.785 1.00 50.06 262 ASP A N 1
ATOM 2168 C CA . ASP A 1 262 ? -16.206 1.924 34.226 1.00 50.06 262 ASP A CA 1
ATOM 2169 C C . ASP A 1 262 ? -16.938 0.648 34.668 1.00 50.06 262 ASP A C 1
ATOM 2171 O O . ASP A 1 262 ? -16.397 -0.057 35.524 1.00 50.06 262 ASP A O 1
ATOM 2175 N N . ASP A 1 263 ? -18.010 0.248 33.980 1.00 55.66 263 ASP A N 1
ATOM 2176 C CA . ASP A 1 263 ? -18.719 -1.022 34.218 1.00 55.66 263 ASP A CA 1
ATOM 2177 C C . ASP A 1 263 ? -18.076 -2.227 33.516 1.00 55.66 263 ASP A C 1
ATOM 2179 O O . ASP A 1 263 ? -18.320 -3.382 33.866 1.00 55.66 263 ASP A O 1
ATOM 2183 N N . VAL A 1 264 ? -17.206 -1.991 32.527 1.00 63.50 264 VAL A N 1
ATOM 2184 C CA . VAL A 1 264 ? -16.520 -3.086 31.830 1.00 63.50 264 VAL A CA 1
ATOM 2185 C C . VAL A 1 264 ? -15.524 -3.750 32.781 1.00 63.50 264 VAL A C 1
ATOM 2187 O O . VAL A 1 264 ? -14.633 -3.085 33.314 1.00 63.50 264 VAL A O 1
ATOM 2190 N N . GLU A 1 265 ? -15.633 -5.067 32.962 1.00 66.12 265 GLU A N 1
ATOM 2191 C CA . GLU A 1 265 ? -14.647 -5.849 33.715 1.00 66.12 265 GLU A CA 1
ATOM 2192 C C . GLU A 1 265 ? -13.218 -5.648 33.178 1.00 66.12 265 GLU A C 1
ATOM 2194 O O . GLU A 1 265 ? -13.002 -5.389 31.987 1.00 66.12 265 GLU A O 1
ATOM 2199 N N . ASP A 1 266 ? -12.225 -5.799 34.059 1.00 75.56 266 ASP A N 1
ATOM 2200 C CA . ASP A 1 266 ? -10.809 -5.761 33.688 1.00 75.56 266 ASP A CA 1
ATOM 2201 C C . ASP A 1 266 ? -10.522 -6.695 32.494 1.00 75.56 266 ASP A C 1
ATOM 2203 O O . ASP A 1 266 ? -10.981 -7.836 32.426 1.00 75.56 266 ASP A O 1
ATOM 2207 N N . GLY A 1 267 ? -9.730 -6.213 31.535 1.00 76.31 267 GLY A N 1
ATOM 2208 C CA . GLY A 1 267 ? -9.426 -6.945 30.310 1.00 76.31 267 GLY A CA 1
ATOM 2209 C C . GLY A 1 267 ? -9.298 -6.058 29.076 1.00 76.31 267 GLY A C 1
ATOM 2210 O O . GLY A 1 267 ? -9.252 -4.829 29.143 1.00 76.31 267 GLY A O 1
ATOM 2211 N N . LYS A 1 268 ? -9.194 -6.701 27.912 1.00 78.12 268 LYS A N 1
ATOM 2212 C CA . LYS A 1 268 ? -9.088 -6.019 26.618 1.00 78.12 268 LYS A CA 1
ATOM 2213 C C . LYS A 1 268 ? -10.463 -5.504 26.207 1.00 78.12 268 LYS A C 1
ATOM 2215 O O . LYS A 1 268 ? -11.409 -6.278 26.086 1.00 78.12 268 LYS A O 1
ATOM 2220 N N . ILE A 1 269 ? -10.555 -4.197 25.994 1.00 76.50 269 ILE A N 1
ATOM 2221 C CA . ILE A 1 269 ? -11.809 -3.514 25.674 1.00 76.50 269 ILE A CA 1
ATOM 2222 C C . ILE A 1 269 ? -11.927 -3.333 24.165 1.00 76.50 269 ILE A C 1
ATOM 2224 O O . ILE A 1 269 ? -12.972 -3.606 23.586 1.00 76.50 269 ILE A O 1
ATOM 2228 N N . TRP A 1 270 ? -10.860 -2.867 23.517 1.00 82.75 270 TRP A N 1
ATOM 2229 C CA . TRP A 1 270 ? -10.890 -2.549 22.095 1.00 82.75 270 TRP A CA 1
ATOM 2230 C C . TRP A 1 270 ? -9.527 -2.726 21.447 1.00 82.75 270 TRP A C 1
ATOM 2232 O O . TRP A 1 270 ? -8.525 -2.345 22.044 1.00 82.75 270 TRP A O 1
ATOM 2242 N N . GLY A 1 271 ? -9.484 -3.252 20.226 1.00 78.44 271 GLY A N 1
ATOM 2243 C CA . GLY A 1 271 ? -8.294 -3.280 19.382 1.00 78.44 271 GLY A CA 1
ATOM 2244 C C . GLY A 1 271 ? -7.964 -4.662 18.826 1.00 78.44 271 GLY A C 1
ATOM 2245 O O . GLY A 1 271 ? -8.831 -5.515 18.641 1.00 78.44 271 GLY A O 1
ATOM 2246 N N . PHE A 1 272 ? -6.682 -4.871 18.545 1.00 80.50 272 PHE A N 1
ATOM 2247 C CA . PHE A 1 272 ? -6.140 -6.024 17.835 1.00 80.50 272 PHE A CA 1
ATOM 2248 C C . PHE A 1 272 ? -5.329 -6.894 18.784 1.00 80.50 272 PHE A C 1
ATOM 2250 O O . PHE A 1 272 ? -4.397 -6.401 19.409 1.00 80.50 272 PHE A O 1
ATOM 2257 N N . ASN A 1 273 ? -5.586 -8.195 18.840 1.00 75.56 273 ASN A N 1
ATOM 2258 C CA . ASN A 1 273 ? -4.727 -9.149 19.551 1.00 75.56 273 ASN A CA 1
ATOM 2259 C C . ASN A 1 273 ? -3.506 -9.561 18.749 1.00 75.56 273 ASN A C 1
ATOM 2261 O O . ASN A 1 273 ? -2.406 -9.666 19.295 1.00 75.56 273 ASN A O 1
ATOM 2265 N N . ASN A 1 274 ? -3.706 -9.763 17.451 1.00 78.12 274 ASN A N 1
ATOM 2266 C CA . ASN A 1 274 ? -2.698 -10.247 16.522 1.00 78.12 274 ASN A CA 1
ATOM 2267 C C . ASN A 1 274 ? -2.278 -9.122 15.574 1.00 78.12 274 ASN A C 1
ATOM 2269 O O . ASN A 1 274 ? -2.300 -9.267 14.354 1.00 78.12 274 ASN A O 1
ATOM 2273 N N . PHE A 1 275 ? -1.863 -7.980 16.138 1.00 86.81 275 PHE A N 1
ATOM 2274 C CA . PHE A 1 275 ? -1.456 -6.822 15.335 1.00 86.81 275 PHE A CA 1
ATOM 2275 C C . PHE A 1 275 ? -0.257 -7.116 14.422 1.00 86.81 275 PHE A C 1
ATOM 2277 O O . PHE A 1 275 ? -0.047 -6.409 13.447 1.00 86.81 275 PHE A O 1
ATOM 2284 N N . HIS A 1 276 ? 0.516 -8.175 14.683 1.00 87.12 276 HIS A N 1
ATOM 2285 C CA . HIS A 1 276 ? 1.601 -8.588 13.794 1.00 87.12 276 HIS A CA 1
ATOM 2286 C C . HIS A 1 276 ? 1.103 -8.940 12.377 1.00 87.12 276 HIS A C 1
ATOM 2288 O O . HIS A 1 276 ? 1.762 -8.569 11.413 1.00 87.12 276 HIS A O 1
ATOM 2294 N N . SER A 1 277 ? -0.067 -9.581 12.243 1.00 86.31 277 SER A N 1
ATOM 2295 C CA . SER A 1 277 ? -0.667 -9.913 10.941 1.00 86.31 277 SER A CA 1
ATOM 2296 C C . SER A 1 277 ? -1.209 -8.668 10.239 1.00 86.31 277 SER A C 1
ATOM 2298 O O . SER A 1 277 ? -1.067 -8.512 9.031 1.00 86.31 277 SER A O 1
ATOM 2300 N N . VAL A 1 278 ? -1.790 -7.746 11.015 1.00 89.56 278 VAL A N 1
ATOM 2301 C CA . VAL A 1 278 ? -2.246 -6.440 10.513 1.00 89.56 278 VAL A CA 1
ATOM 2302 C C . VAL A 1 278 ? -1.059 -5.633 9.995 1.00 89.56 278 VAL A C 1
ATOM 2304 O O . VAL A 1 278 ? -1.104 -5.099 8.895 1.00 89.56 278 VAL A O 1
ATOM 2307 N N . TRP A 1 279 ? 0.034 -5.599 10.757 1.00 92.81 279 TRP A N 1
ATOM 2308 C CA . TRP A 1 279 ? 1.287 -4.961 10.368 1.00 92.81 279 TRP A CA 1
ATOM 2309 C C . TRP A 1 279 ? 1.853 -5.525 9.060 1.00 92.81 279 TRP A C 1
ATOM 2311 O O . TRP A 1 279 ? 2.191 -4.750 8.167 1.00 92.81 279 TRP A O 1
ATOM 2321 N N . GLU A 1 280 ? 1.901 -6.852 8.920 1.00 91.75 280 GLU A N 1
ATOM 2322 C CA . GLU A 1 280 ? 2.310 -7.525 7.682 1.00 91.75 280 GLU A CA 1
ATOM 2323 C C . GLU A 1 280 ? 1.437 -7.092 6.494 1.00 91.75 280 GLU A C 1
ATOM 2325 O O . GLU A 1 280 ? 1.962 -6.612 5.488 1.00 91.75 280 GLU A O 1
ATOM 2330 N N . GLY A 1 281 ? 0.108 -7.156 6.637 1.00 91.81 281 GLY A N 1
ATOM 2331 C CA . GLY A 1 281 ? -0.838 -6.732 5.600 1.00 91.81 2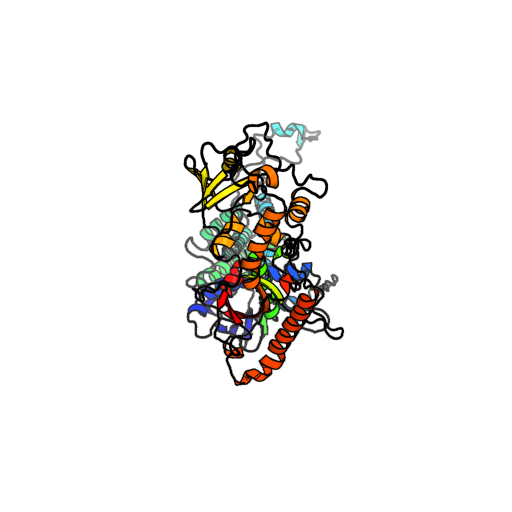81 GLY A CA 1
ATOM 2332 C C . GLY A 1 281 ? -0.674 -5.265 5.185 1.00 91.81 281 GLY A C 1
ATOM 2333 O O . GLY A 1 281 ? -0.665 -4.962 3.988 1.00 91.81 281 GLY A O 1
ATOM 2334 N N . MET A 1 282 ? -0.464 -4.359 6.148 1.00 94.00 282 MET A N 1
ATOM 2335 C CA . MET A 1 282 ? -0.223 -2.939 5.865 1.00 94.00 282 MET A CA 1
ATOM 2336 C C . MET A 1 282 ? 1.093 -2.722 5.103 1.00 94.00 282 MET A C 1
ATOM 2338 O O . MET A 1 282 ? 1.119 -2.006 4.102 1.00 94.00 282 MET A O 1
ATOM 2342 N N . CYS A 1 283 ? 2.184 -3.366 5.529 1.00 95.06 283 CYS A N 1
ATOM 2343 C CA . CYS A 1 283 ? 3.482 -3.270 4.857 1.00 95.06 283 CYS A CA 1
ATOM 2344 C C . CYS A 1 283 ? 3.452 -3.826 3.430 1.00 95.06 283 CYS A C 1
ATOM 2346 O O . CYS A 1 283 ? 4.010 -3.207 2.523 1.00 95.06 283 CYS A O 1
ATOM 2348 N N . LEU A 1 284 ? 2.800 -4.970 3.217 1.00 93.50 284 LEU A N 1
ATOM 2349 C CA . LEU A 1 284 ? 2.672 -5.562 1.887 1.00 93.50 284 LEU A CA 1
ATOM 2350 C C . LEU A 1 284 ? 1.779 -4.719 0.977 1.00 93.50 284 LEU A C 1
ATOM 2352 O O . LEU A 1 284 ? 2.102 -4.520 -0.189 1.00 93.50 284 LEU A O 1
ATOM 2356 N N . THR A 1 285 ? 0.698 -4.156 1.513 1.00 92.69 285 THR A N 1
ATOM 2357 C CA . THR A 1 285 ? -0.154 -3.223 0.766 1.00 92.69 285 THR A CA 1
ATOM 2358 C C . THR A 1 285 ? 0.626 -1.984 0.332 1.00 92.69 285 THR A C 1
ATOM 2360 O O . THR A 1 285 ? 0.572 -1.603 -0.838 1.00 92.69 285 THR A O 1
ATOM 2363 N N . TYR A 1 286 ? 1.416 -1.400 1.239 1.00 92.81 286 TYR A N 1
ATOM 2364 C CA . TYR A 1 286 ? 2.330 -0.309 0.907 1.00 92.81 286 TYR A CA 1
ATOM 2365 C C . TYR A 1 286 ? 3.306 -0.720 -0.205 1.00 92.81 286 TYR A C 1
ATOM 2367 O O . TYR A 1 286 ? 3.421 -0.029 -1.215 1.00 92.81 286 TYR A O 1
ATOM 2375 N N . LEU A 1 287 ? 3.965 -1.878 -0.072 1.00 91.06 287 LEU A N 1
ATOM 2376 C CA . LEU A 1 287 ? 4.892 -2.392 -1.083 1.00 91.06 287 LEU A CA 1
ATOM 2377 C C . LEU A 1 287 ? 4.238 -2.455 -2.472 1.00 91.06 287 LEU A C 1
ATOM 2379 O O . LEU A 1 287 ? 4.848 -2.014 -3.444 1.00 91.06 287 LEU A O 1
ATOM 2383 N N . LEU A 1 288 ? 3.004 -2.952 -2.565 1.00 88.19 288 LEU A N 1
ATOM 2384 C CA . LEU A 1 288 ? 2.281 -3.097 -3.831 1.00 88.19 288 LEU A CA 1
ATOM 2385 C C . LEU A 1 288 ? 1.859 -1.771 -4.461 1.00 88.19 288 LEU A C 1
ATOM 2387 O O . LEU A 1 288 ? 1.938 -1.635 -5.679 1.00 88.19 288 LEU A O 1
ATOM 2391 N N . ARG A 1 289 ? 1.455 -0.781 -3.658 1.00 85.62 289 ARG A N 1
ATOM 2392 C CA . ARG A 1 289 ? 1.081 0.552 -4.165 1.00 85.62 289 ARG A CA 1
ATOM 2393 C C . ARG A 1 289 ? 2.253 1.270 -4.832 1.00 85.62 289 ARG A C 1
ATOM 2395 O O . ARG A 1 289 ? 2.059 2.024 -5.781 1.00 85.62 289 ARG A O 1
ATOM 2402 N N . TYR A 1 290 ? 3.471 1.014 -4.358 1.00 82.12 290 TYR A N 1
ATOM 2403 C CA . TYR A 1 290 ? 4.678 1.706 -4.811 1.00 82.12 290 TYR A CA 1
ATOM 2404 C C . TYR A 1 290 ? 5.659 0.806 -5.577 1.00 82.12 290 TYR A C 1
ATOM 2406 O O . TYR A 1 290 ? 6.763 1.242 -5.894 1.00 82.12 290 TYR A O 1
ATOM 2414 N N . THR A 1 291 ? 5.289 -0.427 -5.920 1.00 82.50 291 THR A N 1
ATOM 2415 C CA . THR A 1 291 ? 6.123 -1.315 -6.746 1.00 82.50 291 THR A CA 1
ATOM 2416 C C . THR A 1 291 ? 5.382 -1.650 -8.024 1.00 82.50 291 THR A C 1
ATOM 2418 O O . THR A 1 291 ? 4.216 -2.029 -7.988 1.00 82.50 291 THR A O 1
ATOM 2421 N N . ASN A 1 292 ? 6.052 -1.544 -9.175 1.00 81.19 292 ASN A N 1
ATOM 2422 C CA . ASN A 1 292 ? 5.426 -1.991 -10.412 1.00 81.19 292 ASN A CA 1
ATOM 2423 C C . ASN A 1 292 ? 5.141 -3.507 -10.329 1.00 81.19 292 ASN A C 1
ATOM 2425 O O . ASN A 1 292 ? 6.074 -4.266 -10.052 1.00 81.19 292 ASN A O 1
ATOM 2429 N N . PRO A 1 293 ? 3.909 -3.966 -10.622 1.00 84.19 293 PRO A N 1
ATOM 2430 C CA . PRO A 1 293 ? 3.533 -5.376 -10.525 1.00 84.19 293 PRO A CA 1
ATOM 2431 C C . PRO A 1 293 ? 4.469 -6.350 -11.247 1.00 84.19 293 PRO A C 1
ATOM 2433 O O . PRO A 1 293 ? 4.663 -7.470 -10.779 1.00 84.19 293 PRO A O 1
ATOM 2436 N N . CYS A 1 294 ? 5.084 -5.927 -12.359 1.00 84.88 294 CYS A N 1
ATOM 2437 C CA . CYS A 1 294 ? 5.984 -6.771 -13.147 1.00 84.88 294 CYS A CA 1
ATOM 2438 C C . CYS A 1 294 ? 7.249 -7.169 -12.364 1.00 84.88 294 CYS A C 1
ATOM 2440 O O . CYS A 1 294 ? 7.812 -8.233 -12.612 1.00 84.88 294 CYS A O 1
ATOM 2442 N N . PHE A 1 295 ? 7.681 -6.340 -11.403 1.00 87.69 295 PHE A N 1
ATOM 2443 C CA . PHE A 1 295 ? 8.850 -6.589 -10.552 1.00 87.69 295 PHE A CA 1
ATOM 2444 C C . PHE A 1 295 ? 8.530 -7.414 -9.298 1.00 87.69 295 PHE A C 1
ATOM 2446 O O . PHE A 1 295 ? 9.448 -7.746 -8.551 1.00 87.69 295 PHE A O 1
ATOM 2453 N N . VAL A 1 296 ? 7.264 -7.755 -9.043 1.00 90.38 296 VAL A N 1
ATOM 2454 C CA . VAL A 1 296 ? 6.873 -8.593 -7.901 1.00 90.38 296 VAL A CA 1
ATOM 2455 C C . VAL A 1 296 ? 6.974 -10.063 -8.303 1.00 90.38 296 VAL A C 1
ATOM 2457 O O . VAL A 1 296 ? 6.110 -10.591 -9.001 1.00 90.38 296 VAL A O 1
ATOM 2460 N N . CYS A 1 297 ? 8.027 -10.739 -7.849 1.00 90.50 297 CYS A N 1
ATOM 2461 C CA . CYS A 1 297 ? 8.279 -12.147 -8.161 1.00 90.50 297 CYS A CA 1
ATOM 2462 C C . CYS A 1 297 ? 7.485 -13.110 -7.274 1.00 90.50 297 CYS A C 1
ATOM 2464 O O . CYS A 1 297 ? 7.089 -14.188 -7.719 1.00 90.50 297 CYS A O 1
ATOM 2466 N N . TYR A 1 298 ? 7.251 -12.725 -6.019 1.00 92.44 298 TYR A N 1
ATOM 2467 C CA . TYR A 1 298 ? 6.462 -13.479 -5.050 1.00 92.44 298 TYR A CA 1
ATOM 2468 C C . TYR A 1 298 ? 5.760 -12.533 -4.076 1.00 92.44 298 TYR A C 1
ATOM 2470 O O . TYR A 1 298 ? 6.296 -11.480 -3.734 1.00 92.44 298 TYR A O 1
ATOM 2478 N N . LEU A 1 299 ? 4.582 -12.934 -3.601 1.00 92.00 299 LEU A N 1
ATOM 2479 C CA . LEU A 1 299 ? 3.828 -12.211 -2.585 1.00 92.00 299 LEU A CA 1
ATOM 2480 C C . LEU A 1 299 ? 2.971 -13.187 -1.771 1.00 92.00 299 LEU A C 1
ATOM 2482 O O . LEU A 1 299 ? 2.130 -13.889 -2.341 1.00 92.00 299 LEU A O 1
ATOM 2486 N N . ASN A 1 300 ? 3.122 -13.165 -0.449 1.00 90.25 300 ASN A N 1
ATOM 2487 C CA . ASN A 1 300 ? 2.172 -13.772 0.472 1.00 90.25 300 ASN A CA 1
ATOM 2488 C C . ASN A 1 300 ? 0.932 -12.869 0.585 1.00 90.25 300 ASN A C 1
ATOM 2490 O O . ASN A 1 300 ? 0.957 -11.809 1.198 1.00 90.25 300 ASN A O 1
ATOM 2494 N N . SER A 1 301 ? -0.172 -13.276 -0.032 1.00 87.50 301 SER A N 1
ATOM 2495 C CA . SER A 1 301 ? -1.368 -12.436 -0.178 1.00 87.50 301 SER A CA 1
ATOM 2496 C C . SER A 1 301 ? -2.411 -12.606 0.935 1.00 87.50 301 SER A C 1
ATOM 2498 O O . SER A 1 301 ? -3.522 -12.083 0.831 1.00 87.50 301 SER A O 1
ATOM 2500 N N . ARG A 1 302 ? -2.071 -13.333 2.010 1.00 83.31 302 ARG A N 1
ATOM 2501 C CA . ARG A 1 302 ? -3.024 -13.773 3.042 1.00 83.31 302 ARG A CA 1
ATOM 2502 C C . ARG A 1 302 ? -3.812 -12.631 3.691 1.00 83.31 302 ARG A C 1
ATOM 2504 O O . ARG A 1 302 ? -5.004 -12.808 3.940 1.00 83.31 302 ARG A O 1
ATOM 2511 N N . TYR A 1 303 ? -3.159 -11.501 3.959 1.00 82.31 303 TYR A N 1
ATOM 2512 C CA . TYR A 1 303 ? -3.719 -10.359 4.697 1.00 82.31 303 TYR A CA 1
ATOM 2513 C C . TYR A 1 303 ? -3.954 -9.121 3.818 1.00 82.31 303 TYR A C 1
ATOM 2515 O O . TYR A 1 303 ? -4.000 -8.005 4.326 1.00 82.31 303 TYR A O 1
ATOM 2523 N N . ILE A 1 304 ? -4.071 -9.307 2.500 1.00 88.12 304 ILE A N 1
ATOM 2524 C CA . ILE A 1 304 ? -4.224 -8.222 1.524 1.00 88.12 304 ILE A CA 1
ATOM 2525 C C . ILE A 1 304 ? -5.608 -8.329 0.868 1.00 88.12 304 ILE A C 1
ATOM 2527 O O . ILE A 1 304 ? -6.055 -9.428 0.521 1.00 88.12 304 ILE A O 1
ATOM 2531 N N . ALA A 1 305 ? -6.276 -7.187 0.687 1.00 87.56 305 ALA A N 1
ATOM 2532 C CA . ALA A 1 305 ? -7.559 -7.087 -0.014 1.00 87.56 305 ALA A CA 1
ATOM 2533 C C . ALA A 1 305 ? -7.453 -7.616 -1.455 1.00 87.56 305 ALA A C 1
ATOM 2535 O O . ALA A 1 305 ? -6.447 -7.367 -2.131 1.00 87.56 305 ALA A O 1
ATOM 2536 N N . SER A 1 306 ? -8.473 -8.325 -1.961 1.00 87.12 306 SER A N 1
ATOM 2537 C CA . SER A 1 306 ? -8.361 -8.898 -3.316 1.00 87.12 306 SER A CA 1
ATOM 2538 C C . SER A 1 306 ? -8.385 -7.856 -4.423 1.00 87.12 306 SER A C 1
ATOM 2540 O O . SER A 1 306 ? -7.797 -8.110 -5.468 1.00 87.12 306 SER A O 1
ATOM 2542 N N . GLU A 1 307 ? -8.969 -6.679 -4.194 1.00 86.62 307 GLU A N 1
ATOM 2543 C CA . GLU A 1 307 ? -8.896 -5.549 -5.129 1.00 86.62 307 GLU A CA 1
ATOM 2544 C C . GLU A 1 307 ? -7.440 -5.157 -5.424 1.00 86.62 307 GLU A C 1
ATOM 2546 O O . GLU A 1 307 ? -7.026 -5.067 -6.578 1.00 86.62 307 GLU A O 1
ATOM 2551 N N . ILE A 1 308 ? -6.616 -5.044 -4.380 1.00 84.69 308 ILE A N 1
ATOM 2552 C CA . ILE A 1 308 ? -5.194 -4.703 -4.511 1.00 84.69 308 ILE A CA 1
ATOM 2553 C C . ILE A 1 308 ? -4.437 -5.821 -5.239 1.00 84.69 308 ILE A C 1
ATOM 2555 O O . ILE A 1 308 ? -3.573 -5.560 -6.076 1.00 84.69 308 ILE A O 1
ATOM 2559 N N . ILE A 1 309 ? -4.786 -7.080 -4.957 1.00 83.88 309 ILE A N 1
ATOM 2560 C CA . ILE A 1 309 ? -4.192 -8.248 -5.618 1.00 83.88 309 ILE A CA 1
ATOM 2561 C C . ILE A 1 309 ? -4.603 -8.317 -7.095 1.00 83.88 309 ILE A C 1
ATOM 2563 O O . ILE A 1 309 ? -3.788 -8.711 -7.923 1.00 83.88 309 ILE A O 1
ATOM 2567 N N . ALA A 1 310 ? -5.823 -7.915 -7.457 1.00 81.75 310 ALA A N 1
ATOM 2568 C CA . ALA A 1 310 ? -6.309 -7.960 -8.836 1.00 81.75 310 ALA A CA 1
ATOM 2569 C C . ALA A 1 310 ? -5.459 -7.099 -9.788 1.00 81.75 310 ALA A C 1
ATOM 2571 O O . ALA A 1 310 ? -5.310 -7.436 -10.964 1.00 81.75 310 ALA A O 1
ATOM 2572 N N . HIS A 1 311 ? -4.832 -6.034 -9.278 1.00 72.31 311 HIS A N 1
ATOM 2573 C CA . HIS A 1 311 ? -3.887 -5.212 -10.038 1.00 72.31 311 HIS A CA 1
ATOM 2574 C C . HIS A 1 311 ? -2.552 -5.913 -10.342 1.00 72.31 311 HIS A C 1
ATOM 2576 O O . HIS A 1 311 ? -1.828 -5.499 -11.254 1.00 72.31 311 HIS A O 1
ATOM 2582 N N . LEU A 1 312 ? -2.219 -6.998 -9.637 1.00 71.06 312 LEU A N 1
ATOM 2583 C CA . LEU A 1 312 ? -1.091 -7.861 -9.973 1.00 71.06 312 LEU A CA 1
ATOM 2584 C C . LEU A 1 312 ? -1.481 -8.750 -11.156 1.00 71.06 312 LEU A C 1
ATOM 2586 O O . LEU A 1 312 ? -1.853 -9.907 -10.986 1.00 71.06 312 LEU A O 1
ATOM 2590 N N . ASN A 1 313 ? -1.394 -8.228 -12.380 1.00 64.50 313 ASN A N 1
ATOM 2591 C CA . ASN A 1 313 ? -1.566 -9.053 -13.574 1.00 64.50 313 ASN A CA 1
ATOM 2592 C C . ASN A 1 313 ? -0.442 -10.105 -13.640 1.00 64.50 313 ASN A C 1
ATOM 2594 O O . ASN A 1 313 ? 0.660 -9.836 -14.123 1.00 64.50 313 ASN A O 1
ATOM 2598 N N . TYR A 1 314 ? -0.723 -11.313 -13.142 1.00 59.16 314 TYR A N 1
ATOM 2599 C CA . TYR A 1 314 ? 0.238 -12.413 -13.012 1.00 59.16 314 TYR A CA 1
ATOM 2600 C C . TYR A 1 314 ? 0.900 -12.824 -14.338 1.00 59.16 314 TYR A C 1
ATOM 2602 O O . TYR A 1 314 ? 1.944 -13.469 -14.307 1.00 59.16 314 TYR A O 1
ATOM 2610 N N . LYS A 1 315 ? 0.343 -12.436 -15.495 1.00 58.41 315 LYS A N 1
ATOM 2611 C CA . LYS A 1 315 ? 0.922 -12.738 -16.814 1.00 58.41 315 LYS A CA 1
ATOM 2612 C C . LYS A 1 315 ? 2.209 -11.962 -17.124 1.00 58.41 315 LYS A C 1
ATOM 2614 O O . LYS A 1 315 ? 2.961 -12.404 -17.983 1.00 58.41 315 LYS A O 1
ATOM 2619 N N . ASN A 1 316 ? 2.480 -10.857 -16.424 1.00 65.38 316 ASN A N 1
ATOM 2620 C CA . ASN A 1 316 ? 3.539 -9.908 -16.796 1.00 65.38 316 ASN A CA 1
ATOM 2621 C C . ASN A 1 316 ? 4.694 -9.839 -15.780 1.00 65.38 316 ASN A C 1
ATOM 2623 O O . ASN A 1 316 ? 5.429 -8.856 -15.742 1.00 65.38 316 ASN A O 1
ATOM 2627 N N . ARG A 1 317 ? 4.863 -10.846 -14.914 1.00 77.06 317 ARG A N 1
ATOM 2628 C CA . ARG A 1 317 ? 6.024 -10.898 -14.008 1.00 77.06 317 ARG A CA 1
ATOM 2629 C C . ARG A 1 317 ? 7.278 -11.219 -14.808 1.00 77.06 317 ARG A C 1
ATOM 2631 O O . ARG A 1 317 ? 7.255 -12.150 -15.609 1.00 77.06 317 ARG A O 1
ATOM 2638 N N . ILE A 1 318 ? 8.387 -10.515 -14.558 1.00 83.38 318 ILE A N 1
ATOM 2639 C CA . ILE A 1 318 ? 9.640 -10.851 -15.262 1.00 83.38 318 ILE A CA 1
ATOM 2640 C C . ILE A 1 318 ? 10.143 -12.245 -14.841 1.00 83.38 318 ILE A C 1
ATOM 2642 O O . ILE A 1 318 ? 10.678 -12.982 -15.668 1.00 83.38 318 ILE A O 1
ATOM 2646 N N . ILE A 1 319 ? 9.935 -12.619 -13.572 1.00 86.12 319 ILE A N 1
ATOM 2647 C CA . ILE A 1 319 ? 10.158 -13.968 -13.036 1.00 86.12 319 ILE A CA 1
ATOM 2648 C C . ILE A 1 319 ? 9.031 -14.297 -12.056 1.00 86.12 319 ILE A C 1
ATOM 2650 O O . ILE A 1 319 ? 8.703 -13.471 -11.203 1.00 86.12 319 ILE A O 1
ATOM 2654 N N . ASP A 1 320 ? 8.475 -15.507 -12.142 1.00 87.81 320 ASP A N 1
ATOM 2655 C CA . ASP A 1 320 ? 7.513 -16.026 -11.169 1.00 87.81 320 ASP A CA 1
ATOM 2656 C C . ASP A 1 320 ? 8.170 -17.046 -10.228 1.00 87.81 320 ASP A C 1
ATOM 2658 O O . ASP A 1 320 ? 8.585 -18.127 -10.647 1.00 87.81 320 ASP A O 1
ATOM 2662 N N . LEU A 1 321 ? 8.234 -16.699 -8.940 1.00 90.06 321 LEU A N 1
ATOM 2663 C CA . LEU A 1 321 ? 8.807 -17.529 -7.877 1.00 90.06 321 LEU A CA 1
ATOM 2664 C C . LEU A 1 321 ? 7.722 -18.186 -7.000 1.00 90.06 321 LEU A C 1
ATOM 2666 O O . LEU A 1 321 ? 8.030 -18.780 -5.971 1.00 90.06 321 LEU A O 1
ATOM 2670 N N . SER A 1 322 ? 6.443 -18.122 -7.386 1.00 86.75 322 SER A N 1
ATOM 2671 C CA . SER A 1 322 ? 5.318 -18.687 -6.615 1.00 86.75 322 SER A CA 1
ATOM 2672 C C . SER A 1 322 ? 5.471 -20.168 -6.256 1.00 86.75 322 SER A C 1
ATOM 2674 O O . SER A 1 322 ? 5.067 -20.586 -5.173 1.00 86.75 322 SER A O 1
ATOM 2676 N N . LYS A 1 323 ? 6.094 -20.963 -7.129 1.00 88.81 323 LYS A N 1
ATOM 2677 C CA . LYS A 1 323 ? 6.157 -22.428 -6.997 1.00 88.81 323 LYS A CA 1
ATOM 2678 C C . LYS A 1 323 ? 7.417 -22.957 -6.312 1.00 88.81 323 LYS A C 1
ATOM 2680 O O . LYS A 1 323 ? 7.511 -24.158 -6.086 1.00 88.81 323 LYS A O 1
ATOM 2685 N N . ILE A 1 324 ? 8.387 -22.104 -5.979 1.00 91.38 324 ILE A N 1
ATOM 2686 C CA . ILE A 1 324 ? 9.706 -22.573 -5.507 1.00 91.38 324 ILE A CA 1
ATOM 2687 C C . ILE A 1 324 ? 9.812 -22.698 -3.984 1.00 91.38 324 ILE A C 1
ATOM 2689 O O . ILE A 1 324 ? 10.722 -23.344 -3.479 1.00 91.38 324 ILE A O 1
ATOM 2693 N N . PHE A 1 325 ? 8.871 -22.115 -3.244 1.00 91.56 325 PHE A N 1
ATOM 2694 C CA . PHE A 1 325 ? 8.923 -21.951 -1.788 1.00 91.56 325 PHE A CA 1
ATOM 2695 C C . PHE A 1 325 ? 8.393 -23.158 -0.997 1.00 91.56 325 PHE A C 1
ATOM 2697 O O . PHE A 1 325 ? 7.510 -23.034 -0.152 1.00 91.56 325 PHE A O 1
ATOM 2704 N N . HIS A 1 326 ? 8.928 -24.345 -1.292 1.00 89.38 326 HIS A N 1
ATOM 2705 C CA . HIS A 1 326 ? 8.454 -25.618 -0.743 1.00 89.38 326 HIS A CA 1
ATOM 2706 C C . HIS A 1 326 ? 9.658 -26.522 -0.441 1.00 89.38 326 HIS A C 1
ATOM 2708 O O . HIS A 1 326 ? 10.509 -26.737 -1.302 1.00 89.38 326 HIS A O 1
ATOM 2714 N N . VAL A 1 327 ? 9.747 -27.069 0.775 1.00 84.94 327 VAL A N 1
ATOM 2715 C CA . VAL A 1 327 ? 10.842 -27.962 1.200 1.00 84.94 327 VAL A CA 1
ATOM 2716 C C . VAL A 1 327 ? 10.259 -29.181 1.902 1.00 84.94 327 VAL A C 1
ATOM 2718 O O . VAL A 1 327 ? 9.533 -29.048 2.884 1.00 84.94 327 VAL A O 1
ATOM 2721 N N . ASN A 1 328 ? 10.596 -30.385 1.429 1.00 83.94 328 ASN A N 1
ATOM 2722 C CA . ASN A 1 328 ? 10.152 -31.660 2.016 1.00 83.94 328 ASN A CA 1
ATOM 2723 C C . ASN A 1 328 ? 8.625 -31.740 2.235 1.00 83.94 328 ASN A C 1
ATOM 2725 O O . ASN A 1 328 ? 8.166 -32.205 3.278 1.00 83.94 328 ASN A O 1
ATOM 2729 N N . GLY A 1 329 ? 7.841 -31.236 1.275 1.00 78.75 329 GLY A N 1
ATOM 2730 C CA . GLY A 1 329 ? 6.375 -31.216 1.349 1.00 78.75 329 GLY A CA 1
ATOM 2731 C C . GLY A 1 329 ? 5.789 -30.185 2.321 1.00 78.75 329 GLY A C 1
ATOM 2732 O O . GLY A 1 329 ? 4.600 -30.251 2.615 1.00 78.75 329 GLY A O 1
ATOM 2733 N N . LYS A 1 330 ? 6.602 -29.256 2.841 1.00 84.56 330 LYS A N 1
ATOM 2734 C CA . LYS A 1 330 ? 6.151 -28.127 3.661 1.00 84.56 330 LYS A CA 1
ATOM 2735 C C . LYS A 1 330 ? 6.408 -26.808 2.951 1.00 84.56 330 LYS A C 1
ATOM 2737 O O . LYS A 1 330 ? 7.520 -26.563 2.480 1.00 84.56 330 LYS A O 1
ATOM 2742 N N . ASP A 1 331 ? 5.408 -25.944 2.969 1.00 86.12 331 ASP A N 1
ATOM 2743 C CA . ASP A 1 331 ? 5.511 -24.611 2.389 1.00 86.12 331 ASP A CA 1
ATOM 2744 C C . ASP A 1 331 ? 6.347 -23.720 3.306 1.00 86.12 331 ASP A C 1
ATOM 2746 O O . ASP A 1 331 ? 6.135 -23.656 4.523 1.00 86.12 331 ASP A O 1
ATOM 2750 N N . ILE A 1 332 ? 7.329 -23.043 2.720 1.00 87.44 332 ILE A N 1
ATOM 2751 C CA . ILE A 1 332 ? 8.174 -22.075 3.408 1.00 87.44 332 ILE A CA 1
ATOM 2752 C C . ILE A 1 332 ? 8.278 -20.836 2.533 1.00 87.44 332 ILE A C 1
ATOM 2754 O O . ILE A 1 332 ? 9.101 -20.746 1.630 1.00 87.44 332 ILE A O 1
ATOM 2758 N N . PHE A 1 333 ? 7.425 -19.863 2.804 1.00 85.31 333 PHE A N 1
ATOM 2759 C CA . PHE A 1 333 ? 7.328 -18.657 1.997 1.00 85.31 333 PHE A CA 1
ATOM 2760 C C . PHE A 1 333 ? 7.901 -17.438 2.729 1.00 85.31 333 PHE A C 1
ATOM 2762 O O . PHE A 1 333 ? 7.730 -17.341 3.949 1.00 85.31 333 PHE A O 1
ATOM 2769 N N . PRO A 1 334 ? 8.600 -16.529 2.022 1.00 92.50 334 PRO A N 1
ATOM 2770 C CA . PRO A 1 334 ? 8.830 -15.163 2.492 1.00 92.50 334 PRO A CA 1
ATOM 2771 C C . PRO A 1 334 ? 7.520 -14.358 2.439 1.00 92.50 334 PRO A C 1
ATOM 2773 O O . PRO A 1 334 ? 6.514 -14.848 1.928 1.00 92.50 334 PRO A O 1
ATOM 2776 N N . ASP A 1 335 ? 7.522 -13.110 2.909 1.00 94.19 335 ASP A N 1
ATOM 2777 C CA . ASP A 1 335 ? 6.331 -12.257 2.794 1.00 94.19 335 ASP A CA 1
ATOM 2778 C C . ASP A 1 335 ? 6.231 -11.633 1.398 1.00 94.19 335 ASP A C 1
ATOM 2780 O O . ASP A 1 335 ? 5.161 -11.619 0.786 1.00 94.19 335 ASP A O 1
ATOM 2784 N N . ALA A 1 336 ? 7.359 -11.188 0.840 1.00 94.75 336 ALA A N 1
ATOM 2785 C CA . ALA A 1 336 ? 7.442 -10.740 -0.546 1.00 94.75 336 ALA A CA 1
ATOM 2786 C C . ALA A 1 336 ? 8.828 -10.985 -1.147 1.00 94.75 336 ALA A C 1
ATOM 2788 O O . ALA A 1 336 ? 9.839 -11.011 -0.446 1.00 94.75 336 ALA A O 1
ATOM 2789 N N . VAL A 1 337 ? 8.876 -11.125 -2.472 1.00 95.00 337 VAL A N 1
ATOM 2790 C CA . VAL A 1 337 ? 10.122 -11.100 -3.242 1.00 95.00 337 VAL A CA 1
ATOM 2791 C C . VAL A 1 337 ? 9.953 -10.151 -4.413 1.00 95.00 337 VAL A C 1
ATOM 2793 O O . VAL A 1 337 ? 9.036 -10.324 -5.220 1.00 95.00 337 VAL A O 1
ATOM 2796 N N . VAL A 1 338 ? 10.835 -9.160 -4.510 1.00 92.88 338 VAL A N 1
ATOM 2797 C CA . VAL A 1 338 ? 10.772 -8.114 -5.537 1.00 92.88 338 VAL A CA 1
ATOM 2798 C C . VAL A 1 338 ? 12.110 -7.933 -6.238 1.00 92.88 338 VAL A C 1
ATOM 2800 O O . VAL A 1 338 ? 13.169 -8.182 -5.667 1.00 92.88 338 VAL A O 1
ATOM 2803 N N . ILE A 1 339 ? 12.065 -7.479 -7.484 1.00 90.00 339 ILE A N 1
ATOM 2804 C CA . ILE A 1 339 ? 13.247 -7.070 -8.237 1.00 90.00 339 ILE A CA 1
ATOM 2805 C C . ILE A 1 339 ? 13.543 -5.604 -7.939 1.00 90.00 339 ILE A C 1
ATOM 2807 O O . ILE A 1 339 ? 12.664 -4.745 -8.026 1.00 90.00 339 ILE A O 1
ATOM 2811 N N . SER A 1 340 ? 14.801 -5.311 -7.630 1.00 85.25 340 SER A N 1
ATOM 2812 C CA . SER A 1 340 ? 15.293 -3.958 -7.400 1.00 85.25 340 SER A CA 1
ATOM 2813 C C . SER A 1 340 ? 16.581 -3.682 -8.175 1.00 85.25 340 SER A C 1
ATOM 2815 O O . SER A 1 340 ? 17.243 -4.594 -8.676 1.00 85.25 340 SER A O 1
ATOM 2817 N N . PHE A 1 341 ? 16.944 -2.401 -8.269 1.00 79.50 341 PHE A N 1
ATOM 2818 C CA . PHE A 1 341 ? 18.142 -1.944 -8.966 1.00 79.50 341 PHE A CA 1
ATOM 2819 C C . PHE A 1 341 ? 19.151 -1.343 -7.973 1.00 79.50 341 PHE A C 1
ATOM 2821 O O . PHE A 1 341 ? 18.905 -0.304 -7.362 1.00 79.50 341 PHE A O 1
ATOM 2828 N N . ASN A 1 342 ? 20.305 -1.991 -7.825 1.00 67.94 342 ASN A N 1
ATOM 2829 C CA . ASN A 1 342 ? 21.438 -1.566 -7.011 1.00 67.94 342 ASN A CA 1
ATOM 2830 C C . ASN A 1 342 ? 22.194 -0.404 -7.671 1.00 67.94 342 ASN A C 1
ATOM 2832 O O . ASN A 1 342 ? 22.520 -0.442 -8.861 1.00 67.94 342 ASN A O 1
ATOM 2836 N N . THR A 1 343 ? 22.577 0.604 -6.880 1.00 54.59 343 THR A N 1
ATOM 2837 C CA . THR A 1 343 ? 23.472 1.681 -7.332 1.00 54.59 343 THR A CA 1
ATOM 2838 C C . THR A 1 343 ? 24.753 1.716 -6.497 1.00 54.59 343 THR A C 1
ATOM 2840 O O . THR A 1 343 ? 24.746 1.420 -5.307 1.00 54.59 343 THR A O 1
ATOM 2843 N N . LYS A 1 344 ? 25.880 2.096 -7.117 1.00 41.53 344 LYS A N 1
ATOM 2844 C CA . LYS A 1 344 ? 27.176 2.266 -6.429 1.00 41.53 344 LYS A CA 1
ATOM 2845 C C . LYS A 1 344 ? 27.226 3.506 -5.514 1.00 41.53 344 LYS A C 1
ATOM 2847 O O . LYS A 1 344 ? 28.211 3.691 -4.803 1.00 41.53 344 LYS A O 1
ATOM 2852 N N . ASN A 1 345 ? 26.178 4.336 -5.483 1.00 34.44 345 ASN A N 1
ATOM 2853 C CA . ASN A 1 345 ? 26.119 5.534 -4.646 1.00 34.44 345 ASN A CA 1
ATOM 2854 C C . ASN A 1 345 ? 25.428 5.228 -3.311 1.00 34.44 345 ASN A C 1
ATOM 2856 O O . ASN A 1 345 ? 24.229 5.427 -3.139 1.00 34.44 345 ASN A O 1
ATOM 2860 N N . ASN A 1 346 ? 26.237 4.798 -2.343 1.00 31.80 346 ASN A N 1
ATOM 2861 C CA . ASN A 1 346 ? 25.905 4.500 -0.942 1.00 31.80 346 ASN A CA 1
ATOM 2862 C C . ASN A 1 346 ? 25.360 5.692 -0.107 1.00 31.80 346 ASN A C 1
ATOM 2864 O O . ASN A 1 346 ? 25.668 5.805 1.079 1.00 31.80 346 ASN A O 1
ATOM 2868 N N . ARG A 1 347 ? 24.571 6.613 -0.673 1.00 29.25 347 ARG A N 1
ATOM 2869 C CA . ARG A 1 347 ? 23.983 7.738 0.087 1.00 29.25 347 ARG A CA 1
ATOM 2870 C C . ARG A 1 347 ? 22.475 7.935 -0.078 1.00 29.25 347 ARG A C 1
ATOM 2872 O O . ARG A 1 347 ? 21.909 8.721 0.671 1.00 29.25 347 ARG A O 1
ATOM 2879 N N . SER A 1 348 ? 21.800 7.169 -0.933 1.00 32.09 348 SER A N 1
ATOM 2880 C CA . SER A 1 348 ? 20.331 7.171 -1.004 1.00 32.09 348 SER A CA 1
ATOM 2881 C C . SER A 1 348 ? 19.809 5.837 -1.539 1.00 32.09 348 SER A C 1
ATOM 2883 O O . SER A 1 348 ? 19.426 5.717 -2.699 1.00 32.09 348 SER A O 1
ATOM 2885 N N . ASN A 1 349 ? 19.804 4.812 -0.686 1.00 36.72 349 ASN A N 1
ATOM 2886 C CA . ASN A 1 349 ? 19.179 3.524 -0.990 1.00 36.72 349 ASN A CA 1
ATOM 2887 C C . ASN A 1 349 ? 17.672 3.604 -0.700 1.00 36.72 349 ASN A C 1
ATOM 2889 O O . ASN A 1 349 ? 17.194 3.052 0.295 1.00 36.72 349 ASN A O 1
ATOM 2893 N N . SER A 1 350 ? 16.922 4.308 -1.555 1.00 34.09 350 SER A N 1
ATOM 2894 C CA . SER A 1 350 ? 15.465 4.164 -1.612 1.00 34.09 350 SER A CA 1
ATOM 2895 C C . SER A 1 350 ? 15.161 2.734 -2.040 1.00 34.09 350 SER A C 1
ATOM 2897 O O . SER A 1 350 ? 15.440 2.331 -3.165 1.00 34.09 350 SER A O 1
ATOM 2899 N N . THR A 1 351 ? 14.657 1.936 -1.106 1.00 39.94 351 THR A N 1
ATOM 2900 C CA . THR A 1 351 ? 14.504 0.486 -1.271 1.00 39.94 351 THR A CA 1
ATOM 2901 C C . THR A 1 351 ? 13.213 0.089 -1.990 1.00 39.94 351 THR A C 1
ATOM 2903 O O . THR A 1 351 ? 12.747 -1.027 -1.843 1.00 39.94 351 THR A O 1
ATOM 2906 N N . LEU A 1 352 ? 12.646 0.986 -2.791 1.00 42.88 352 LEU A N 1
ATOM 2907 C CA . LEU A 1 352 ? 11.560 0.700 -3.719 1.00 42.88 352 LEU A CA 1
ATOM 2908 C C . LEU A 1 352 ? 11.838 1.503 -4.997 1.00 42.88 352 LEU A C 1
ATOM 2910 O O . LEU A 1 352 ? 12.172 2.686 -4.875 1.00 42.88 352 LEU A O 1
ATOM 2914 N N . PRO A 1 353 ? 11.682 0.924 -6.202 1.00 37.78 353 PRO A N 1
ATOM 2915 C CA . PRO A 1 353 ? 11.945 1.625 -7.459 1.00 37.78 353 PRO A CA 1
ATOM 2916 C C . PRO A 1 353 ? 11.147 2.928 -7.662 1.00 37.78 353 PRO A C 1
ATOM 2918 O O . PRO A 1 353 ? 11.539 3.722 -8.507 1.00 37.78 353 PRO A O 1
ATOM 2921 N N . ASN A 1 354 ? 10.093 3.204 -6.876 1.00 40.94 354 ASN A N 1
ATOM 2922 C CA . ASN A 1 354 ? 9.179 4.324 -7.142 1.00 40.94 354 ASN A CA 1
ATOM 2923 C C . ASN A 1 354 ? 9.038 5.359 -6.009 1.00 40.94 354 ASN A C 1
ATOM 2925 O O . ASN A 1 354 ? 8.082 6.130 -6.017 1.00 40.94 354 ASN A O 1
ATOM 2929 N N . SER A 1 355 ? 9.937 5.426 -5.017 1.00 36.44 355 SER A N 1
ATOM 2930 C CA . SER A 1 355 ? 9.773 6.399 -3.914 1.00 36.44 355 SER A CA 1
ATOM 2931 C C . SER A 1 355 ? 10.290 7.818 -4.217 1.00 36.44 355 SER A C 1
ATOM 2933 O O . SER A 1 355 ? 10.504 8.595 -3.284 1.00 36.44 355 SER A O 1
ATOM 2935 N N . ILE A 1 356 ? 10.520 8.169 -5.484 1.00 40.66 356 ILE A N 1
ATOM 2936 C CA . ILE A 1 356 ? 10.752 9.560 -5.893 1.00 40.66 356 ILE A CA 1
ATOM 2937 C C . ILE A 1 356 ? 9.412 10.083 -6.426 1.00 40.66 356 ILE A C 1
ATOM 2939 O O . ILE A 1 356 ? 8.830 9.437 -7.297 1.00 40.66 356 ILE A O 1
ATOM 2943 N N . PRO A 1 357 ? 8.887 11.206 -5.903 1.00 40.03 357 PRO A N 1
ATOM 2944 C CA . PRO A 1 357 ? 7.595 11.732 -6.324 1.00 40.03 357 PRO A CA 1
ATOM 2945 C C . PRO A 1 357 ? 7.549 11.993 -7.843 1.00 40.03 357 PRO A C 1
ATOM 2947 O O . PRO A 1 357 ? 8.592 12.218 -8.461 1.00 40.03 357 PRO A O 1
ATOM 2950 N N . PRO A 1 358 ? 6.346 12.032 -8.446 1.00 45.69 358 PRO A N 1
ATOM 2951 C CA . PRO A 1 358 ? 6.110 12.243 -9.883 1.00 45.69 358 PRO A CA 1
ATOM 2952 C C . PRO A 1 358 ? 6.480 13.657 -10.388 1.00 45.69 358 PRO A C 1
ATOM 2954 O O . PRO A 1 358 ? 5.935 14.141 -11.376 1.00 45.69 358 PRO A O 1
ATOM 2957 N N . THR A 1 359 ? 7.386 14.358 -9.709 1.00 52.69 359 THR A N 1
ATOM 2958 C CA . THR A 1 359 ? 7.704 15.772 -9.935 1.00 52.69 359 THR A CA 1
ATOM 2959 C C . THR A 1 359 ? 8.860 16.004 -10.904 1.00 52.69 359 THR A C 1
ATOM 2961 O O . THR A 1 359 ? 9.188 17.159 -11.179 1.00 52.69 359 THR A O 1
ATOM 2964 N N . THR A 1 360 ? 9.480 14.958 -11.458 1.00 69.62 360 THR A N 1
ATOM 2965 C CA . THR A 1 360 ? 10.456 15.140 -12.540 1.00 69.62 360 THR A CA 1
ATOM 2966 C C . THR A 1 360 ? 9.719 15.414 -13.848 1.00 69.62 360 THR A C 1
ATOM 2968 O O . THR A 1 360 ? 9.277 14.498 -14.532 1.00 69.62 360 THR A O 1
ATOM 2971 N N . SER A 1 361 ? 9.592 16.693 -14.195 1.00 83.25 361 SER A N 1
ATOM 2972 C CA . SER A 1 361 ? 9.072 17.118 -15.493 1.00 83.25 361 SER A CA 1
ATOM 2973 C C . SER A 1 361 ? 10.187 17.136 -16.542 1.00 83.25 361 SER A C 1
ATOM 2975 O O . SER A 1 361 ? 11.226 17.771 -16.338 1.00 83.25 361 SER A O 1
ATOM 2977 N N . TYR A 1 362 ? 9.953 16.505 -17.683 1.00 87.94 362 TYR A N 1
ATOM 2978 C CA . TYR A 1 362 ? 10.828 16.505 -18.850 1.00 87.94 362 TYR A CA 1
ATOM 2979 C C . TYR A 1 362 ? 10.370 17.563 -19.853 1.00 87.94 362 TYR A C 1
ATOM 2981 O O . TYR A 1 362 ? 9.176 17.706 -20.118 1.00 87.94 362 TYR A O 1
ATOM 2989 N N . LYS A 1 363 ? 11.330 18.296 -20.422 1.00 90.12 363 LYS A N 1
ATOM 2990 C CA . LYS A 1 363 ? 11.091 19.249 -21.509 1.00 90.12 363 LYS A CA 1
ATOM 2991 C C . LYS A 1 363 ? 11.430 18.579 -22.832 1.00 90.12 363 LYS A C 1
ATOM 2993 O O . LYS A 1 363 ? 12.594 18.275 -23.083 1.00 90.12 363 LYS A O 1
ATOM 2998 N N . ILE A 1 364 ? 10.409 18.332 -23.643 1.00 91.12 364 ILE A N 1
ATOM 2999 C CA . ILE A 1 364 ? 10.522 17.679 -24.944 1.00 91.12 364 ILE A CA 1
ATOM 3000 C C . ILE A 1 364 ? 10.350 18.749 -26.023 1.00 91.12 364 ILE A C 1
ATOM 3002 O O . ILE A 1 364 ? 9.246 19.228 -26.274 1.00 91.12 364 ILE A O 1
ATOM 3006 N N . GLU A 1 365 ? 11.458 19.136 -26.642 1.00 89.81 365 GLU A N 1
ATOM 3007 C CA . GLU A 1 365 ? 11.511 20.140 -27.703 1.00 89.81 365 GLU A CA 1
ATOM 3008 C C . GLU A 1 365 ? 11.314 19.479 -29.069 1.00 89.81 365 GLU A C 1
ATOM 3010 O O . GLU A 1 365 ? 11.952 18.469 -29.398 1.00 89.81 365 GLU A O 1
ATOM 3015 N N . LYS A 1 366 ? 10.447 20.071 -29.892 1.00 85.19 366 LYS A N 1
ATOM 3016 C CA . LYS A 1 366 ? 10.250 19.661 -31.284 1.00 85.19 366 LYS A CA 1
ATOM 3017 C C . LYS A 1 366 ? 11.502 19.954 -32.115 1.00 85.19 366 LYS A C 1
ATOM 3019 O O . LYS A 1 366 ? 11.960 21.094 -32.183 1.00 85.19 366 LYS A O 1
ATOM 3024 N N . VAL A 1 367 ? 12.025 18.945 -32.815 1.00 83.31 367 VAL A N 1
ATOM 3025 C CA . VAL A 1 367 ? 13.114 19.143 -33.784 1.00 83.31 367 VAL A CA 1
ATOM 3026 C C . VAL A 1 367 ? 12.515 19.543 -35.130 1.00 83.31 367 VAL A C 1
ATOM 3028 O O . VAL A 1 367 ? 11.735 18.802 -35.726 1.00 83.31 367 VAL A O 1
ATOM 3031 N N . LYS A 1 368 ? 12.867 20.738 -35.613 1.00 68.94 368 LYS A N 1
ATOM 3032 C CA . LYS A 1 368 ? 12.395 21.252 -36.905 1.00 68.94 368 LYS A CA 1
ATOM 3033 C C . LYS A 1 368 ? 13.125 20.522 -38.042 1.00 68.94 368 LYS A C 1
ATOM 3035 O O . LYS A 1 368 ? 14.343 20.385 -37.996 1.00 68.94 368 LYS A O 1
ATOM 3040 N N . ASN A 1 369 ? 12.375 20.101 -39.065 1.00 64.75 369 ASN A N 1
ATOM 3041 C CA . ASN A 1 369 ? 12.867 19.599 -40.361 1.00 64.75 369 ASN A CA 1
ATOM 3042 C C . ASN A 1 369 ? 13.386 18.147 -40.425 1.00 64.75 369 ASN A C 1
ATOM 3044 O O . ASN A 1 369 ? 14.037 17.795 -41.405 1.00 64.75 369 ASN A O 1
ATOM 3048 N N . TRP A 1 370 ? 13.094 17.286 -39.443 1.00 66.50 370 TRP A N 1
ATOM 3049 C CA . TRP A 1 370 ? 13.436 15.859 -39.536 1.00 66.50 370 TRP A CA 1
ATOM 3050 C C . TRP A 1 370 ? 12.238 15.016 -39.998 1.00 66.50 370 TRP A C 1
ATOM 3052 O O . TRP A 1 370 ? 11.197 15.023 -39.341 1.00 66.50 370 TRP A O 1
ATOM 3062 N N . ASN A 1 371 ? 12.399 14.294 -41.111 1.00 70.31 371 ASN A N 1
ATOM 3063 C CA . ASN A 1 371 ? 11.365 13.466 -41.733 1.00 70.31 371 ASN A CA 1
ATOM 3064 C C . ASN A 1 371 ? 11.824 11.993 -41.818 1.00 70.31 371 ASN A C 1
ATOM 3066 O O . ASN A 1 371 ? 12.634 11.624 -42.672 1.00 70.31 371 ASN A O 1
ATOM 3070 N N . ASP A 1 372 ? 11.292 11.136 -40.944 1.00 67.75 372 ASP A N 1
ATOM 3071 C CA . ASP A 1 372 ? 11.550 9.695 -40.937 1.00 67.75 372 ASP A CA 1
ATOM 3072 C C . ASP A 1 372 ? 10.581 8.956 -41.885 1.00 67.75 372 ASP A C 1
ATOM 3074 O O . ASP A 1 372 ? 9.710 8.243 -41.415 1.00 67.75 372 ASP A O 1
ATOM 3078 N N . LEU A 1 373 ? 10.700 9.098 -43.213 1.00 71.06 373 LEU A N 1
ATOM 3079 C CA . LEU A 1 373 ? 9.776 8.447 -44.178 1.00 71.06 373 LEU A CA 1
ATOM 3080 C C . LEU A 1 373 ? 8.297 8.823 -43.940 1.00 71.06 373 LEU A C 1
ATOM 3082 O O . LEU A 1 373 ? 7.436 7.964 -43.805 1.00 71.06 373 LEU A O 1
ATOM 3086 N N . GLN A 1 374 ? 8.025 10.124 -43.887 1.00 73.81 374 GLN A N 1
ATOM 3087 C CA . GLN A 1 374 ? 6.749 10.773 -43.550 1.00 73.81 374 GLN A CA 1
ATOM 3088 C C . GLN A 1 374 ? 6.363 10.712 -42.060 1.00 73.81 374 GLN A C 1
ATOM 3090 O O . GLN A 1 374 ? 5.381 11.327 -41.647 1.00 73.81 374 GLN A O 1
ATOM 3095 N N . TYR A 1 375 ? 7.183 10.081 -41.210 1.00 77.38 375 TYR A N 1
ATOM 3096 C CA . TYR A 1 375 ? 7.013 10.123 -39.757 1.00 77.38 375 TYR A CA 1
ATOM 3097 C C . TYR A 1 375 ? 7.782 11.284 -39.104 1.00 77.38 375 TYR A C 1
ATOM 3099 O O . TYR A 1 375 ? 8.987 11.455 -39.293 1.00 77.38 375 TYR A O 1
ATOM 3107 N N . TYR A 1 376 ? 7.108 12.047 -38.239 1.00 84.25 376 TYR A N 1
ATOM 3108 C CA . TYR A 1 376 ? 7.710 13.140 -37.461 1.00 84.25 376 TYR A CA 1
ATOM 3109 C C . TYR A 1 376 ? 7.828 12.760 -35.981 1.00 84.25 376 TYR A C 1
ATOM 3111 O O . TYR A 1 376 ? 7.024 13.177 -35.141 1.00 84.25 376 TYR A O 1
ATOM 3119 N N . THR A 1 377 ? 8.828 11.934 -35.670 1.00 88.31 377 THR A N 1
ATOM 3120 C CA . THR A 1 377 ? 8.991 11.298 -34.349 1.00 88.31 377 THR A CA 1
ATOM 3121 C C . THR A 1 377 ? 10.183 11.814 -33.551 1.00 88.31 377 THR A C 1
ATOM 3123 O O . THR A 1 377 ? 10.381 11.375 -32.426 1.00 88.31 377 THR A O 1
ATOM 3126 N N . THR A 1 378 ? 10.999 12.721 -34.091 1.00 89.56 378 THR A N 1
ATOM 3127 C CA . THR A 1 378 ? 12.250 13.146 -33.445 1.00 89.56 378 THR A CA 1
ATOM 3128 C C . THR A 1 378 ? 12.057 14.372 -32.553 1.00 89.56 378 THR A C 1
ATOM 3130 O O . THR A 1 378 ? 11.493 15.388 -32.962 1.00 89.56 378 THR A O 1
ATOM 3133 N N . PHE A 1 379 ? 12.597 14.291 -31.340 1.00 90.62 379 PHE A N 1
ATOM 3134 C CA . PHE A 1 379 ? 12.556 15.335 -30.326 1.00 90.62 379 PHE A CA 1
ATOM 3135 C C . PHE A 1 379 ? 13.902 15.451 -29.607 1.00 90.62 379 PHE A C 1
ATOM 3137 O O . PHE A 1 379 ? 14.777 14.583 -29.702 1.00 90.62 379 PHE A O 1
ATOM 3144 N N . LYS A 1 380 ? 14.052 16.520 -28.834 1.00 89.88 380 LYS A N 1
ATOM 3145 C CA . LYS A 1 380 ? 15.187 16.729 -27.938 1.00 89.88 380 LYS A CA 1
ATOM 3146 C C . LYS A 1 380 ? 14.687 16.812 -26.498 1.00 89.88 380 LYS A C 1
ATOM 3148 O O . LYS A 1 380 ? 13.753 17.552 -26.216 1.00 89.88 380 LYS A O 1
ATOM 3153 N N . CYS A 1 381 ? 15.310 16.065 -25.589 1.00 87.81 381 CYS A N 1
ATOM 3154 C CA . CYS A 1 381 ? 15.103 16.212 -24.146 1.00 87.81 381 CYS A CA 1
ATOM 3155 C C . CYS A 1 381 ? 16.453 16.184 -23.447 1.00 87.81 381 CYS A C 1
ATOM 3157 O O . CYS A 1 381 ? 17.201 15.205 -23.530 1.00 87.81 381 CYS A O 1
ATOM 3159 N N . ASN A 1 382 ? 16.758 17.255 -22.716 1.00 79.06 382 ASN A N 1
ATOM 3160 C CA . ASN A 1 382 ? 18.048 17.450 -22.060 1.00 79.06 382 ASN A CA 1
ATOM 3161 C C . ASN A 1 382 ? 19.210 17.306 -23.069 1.00 79.06 382 ASN A C 1
ATOM 3163 O O . ASN A 1 382 ? 19.251 18.006 -24.082 1.00 79.06 382 ASN A O 1
ATOM 3167 N N . LYS A 1 383 ? 20.153 16.394 -22.799 1.00 79.38 383 LYS A N 1
ATOM 3168 C CA . LYS A 1 383 ? 21.284 16.062 -23.681 1.00 79.38 383 LYS A CA 1
ATOM 3169 C C . LYS A 1 383 ? 20.975 14.976 -24.718 1.00 79.38 383 LYS A C 1
ATOM 3171 O O . LYS A 1 383 ? 21.850 14.639 -25.509 1.00 79.38 383 LYS A O 1
ATOM 3176 N N . TYR A 1 384 ? 19.775 14.397 -24.698 1.00 82.88 384 TYR A N 1
ATOM 3177 C CA . TYR A 1 384 ? 19.418 13.262 -25.543 1.00 82.88 384 TYR A CA 1
ATOM 3178 C C . TYR A 1 384 ? 18.566 13.706 -26.730 1.00 82.88 384 TYR A C 1
ATOM 3180 O O . TYR A 1 384 ? 17.623 14.490 -26.592 1.00 82.88 384 TYR A O 1
ATOM 3188 N N . GLN A 1 385 ? 18.877 13.149 -27.897 1.00 88.31 385 GLN A N 1
ATOM 3189 C CA . GLN A 1 385 ? 17.964 13.124 -29.029 1.00 88.31 385 GLN A CA 1
ATOM 3190 C C . GLN A 1 385 ? 17.130 11.850 -28.915 1.00 88.31 385 GLN A C 1
ATOM 3192 O O . GLN A 1 385 ? 17.674 10.746 -28.927 1.00 88.31 385 GLN A O 1
ATOM 3197 N N . LEU A 1 386 ? 15.824 12.016 -28.758 1.00 90.56 386 LEU A N 1
ATOM 3198 C CA . LEU A 1 386 ? 14.883 10.925 -28.544 1.00 90.56 386 LEU A CA 1
ATOM 3199 C C . LEU A 1 386 ? 13.903 10.839 -29.703 1.00 90.56 386 LEU A C 1
ATOM 3201 O O . LEU A 1 386 ? 13.542 11.849 -30.308 1.00 90.56 386 LEU A O 1
ATOM 3205 N N . LYS A 1 387 ? 13.449 9.627 -29.988 1.00 92.06 387 LYS A N 1
ATOM 3206 C CA . LYS A 1 387 ? 12.344 9.382 -30.904 1.00 92.06 387 LYS A CA 1
ATOM 3207 C C . LYS A 1 387 ? 11.127 8.948 -30.109 1.00 92.06 387 LYS A C 1
ATOM 3209 O O . LYS A 1 387 ? 11.269 8.082 -29.255 1.00 92.06 387 LYS A O 1
ATOM 3214 N N . ILE A 1 388 ? 9.962 9.536 -30.366 1.00 92.75 388 ILE A N 1
ATOM 3215 C CA . ILE A 1 388 ? 8.675 9.117 -29.800 1.00 92.75 388 ILE A CA 1
ATOM 3216 C C . ILE A 1 388 ? 7.701 8.849 -30.937 1.00 92.75 388 ILE A C 1
ATOM 3218 O O . ILE A 1 388 ? 7.549 9.672 -31.839 1.00 92.75 388 ILE A O 1
ATOM 3222 N N . ALA A 1 389 ? 7.008 7.721 -30.856 1.00 91.12 389 ALA A N 1
ATOM 3223 C CA . ALA A 1 389 ? 5.929 7.354 -31.760 1.00 91.12 389 ALA A CA 1
ATOM 3224 C C . ALA A 1 389 ? 4.729 6.815 -30.979 1.00 91.12 389 ALA A C 1
ATOM 3226 O O . ALA A 1 389 ? 4.858 6.451 -29.812 1.00 91.12 389 ALA A O 1
ATOM 3227 N N . PHE A 1 390 ? 3.573 6.737 -31.630 1.00 89.06 390 PHE A N 1
ATOM 3228 C CA . PHE A 1 390 ? 2.384 6.067 -31.107 1.00 89.06 390 PHE A CA 1
ATOM 3229 C C . PHE A 1 390 ? 1.875 5.029 -32.106 1.00 89.06 390 PHE A C 1
ATOM 3231 O O . PHE A 1 390 ? 2.242 5.041 -33.284 1.00 89.06 390 PHE A O 1
ATOM 3238 N N . LEU A 1 391 ? 1.051 4.102 -31.620 1.00 80.62 391 LEU A N 1
ATOM 3239 C CA . LEU A 1 391 ? 0.466 3.049 -32.449 1.00 80.62 391 LEU A CA 1
ATOM 3240 C C . LEU A 1 391 ? -0.443 3.650 -33.532 1.00 80.62 391 LEU A C 1
ATOM 3242 O O . LEU A 1 391 ? -1.166 4.607 -33.276 1.00 80.62 391 LEU A O 1
ATOM 3246 N N . ASN A 1 392 ? -0.436 3.055 -34.727 1.00 76.12 392 ASN A N 1
ATOM 3247 C CA . ASN A 1 392 ? -1.290 3.433 -35.864 1.00 76.12 392 ASN A CA 1
ATOM 3248 C C . ASN A 1 392 ? -1.058 4.843 -36.434 1.00 76.12 392 ASN A C 1
ATOM 3250 O O . ASN A 1 392 ? -1.950 5.413 -37.063 1.00 76.12 392 ASN A O 1
ATOM 3254 N N . GLN A 1 393 ? 0.132 5.417 -36.252 1.00 80.25 393 GLN A N 1
ATOM 3255 C CA . GLN A 1 393 ? 0.501 6.632 -36.973 1.00 80.25 393 GLN A CA 1
ATOM 3256 C C . GLN A 1 393 ? 0.481 6.345 -38.485 1.00 80.25 393 GLN A C 1
ATOM 3258 O O . GLN A 1 393 ? 1.211 5.481 -38.972 1.00 80.25 393 GLN A O 1
ATOM 3263 N N . ASN A 1 394 ? -0.385 7.051 -39.215 1.00 72.88 394 ASN A N 1
ATOM 3264 C CA . ASN A 1 394 ? -0.486 6.937 -40.666 1.00 72.88 394 ASN A CA 1
ATOM 3265 C C . ASN A 1 394 ? 0.578 7.844 -41.315 1.00 72.88 394 ASN A C 1
ATOM 3267 O O . ASN A 1 394 ? 0.507 9.051 -41.082 1.00 72.88 394 ASN A O 1
ATOM 3271 N N . PRO A 1 395 ? 1.537 7.301 -42.091 1.00 69.38 395 PRO A N 1
ATOM 3272 C CA . PRO A 1 395 ? 2.552 8.099 -42.781 1.00 69.38 395 PRO A CA 1
ATOM 3273 C C . PRO A 1 395 ? 1.958 8.982 -43.889 1.00 69.38 395 PRO A C 1
ATOM 3275 O O . PRO A 1 395 ? 2.499 10.042 -44.175 1.00 69.38 395 PRO A O 1
ATOM 3278 N N . GLU A 1 396 ? 0.819 8.597 -44.474 1.00 69.44 396 GLU A N 1
ATOM 3279 C CA . GLU A 1 396 ? 0.156 9.368 -45.537 1.00 69.44 396 GLU A CA 1
ATOM 3280 C C . GLU A 1 396 ? -0.508 10.649 -45.017 1.00 69.44 396 GLU A C 1
ATOM 3282 O O . GLU A 1 396 ? -0.799 11.568 -45.781 1.00 69.44 396 GLU A O 1
ATOM 3287 N N . LEU A 1 397 ? -0.753 10.718 -43.708 1.00 65.69 397 LEU A N 1
ATOM 3288 C CA . LEU A 1 397 ? -1.201 11.927 -43.034 1.00 65.69 397 LEU A CA 1
ATOM 3289 C C . LEU A 1 397 ? 0.043 12.608 -42.457 1.00 65.69 397 LEU A C 1
ATOM 3291 O O . LEU A 1 397 ? 0.839 11.949 -41.794 1.00 65.69 397 LEU A O 1
ATOM 3295 N N . GLU A 1 398 ? 0.200 13.926 -42.624 1.00 65.38 398 GLU A N 1
ATOM 3296 C CA . GLU A 1 398 ? 1.253 14.722 -41.957 1.00 65.38 398 GLU A CA 1
ATOM 3297 C C . GLU A 1 398 ? 1.009 14.834 -40.428 1.00 65.38 398 GLU A C 1
ATOM 3299 O O . GLU A 1 398 ? 1.075 15.900 -39.809 1.00 65.38 398 GLU A O 1
ATOM 3304 N N . ASN A 1 399 ? 0.688 13.712 -39.784 1.00 65.38 399 ASN A N 1
ATOM 3305 C CA . ASN A 1 399 ? 0.389 13.588 -38.373 1.00 65.38 399 ASN A CA 1
ATOM 3306 C C . ASN A 1 399 ? 1.689 13.651 -37.582 1.00 65.38 399 ASN A C 1
ATOM 3308 O O . ASN A 1 399 ? 2.397 12.660 -37.373 1.00 65.38 399 ASN A O 1
ATOM 3312 N N . HIS A 1 400 ? 1.997 14.857 -37.123 1.00 76.62 400 HIS A N 1
ATOM 3313 C CA . HIS A 1 400 ? 3.165 15.107 -36.306 1.00 76.62 400 HIS A CA 1
ATOM 3314 C C . HIS A 1 400 ? 2.962 14.542 -34.892 1.00 76.62 400 HIS A C 1
ATOM 3316 O O . HIS A 1 400 ? 2.034 14.959 -34.199 1.00 76.62 400 HIS A O 1
ATOM 3322 N N . THR A 1 401 ? 3.857 13.668 -34.409 1.00 87.00 401 THR A N 1
ATOM 3323 C CA . THR A 1 401 ? 3.725 13.049 -33.071 1.00 87.00 401 THR A CA 1
ATOM 3324 C C . THR A 1 401 ? 3.606 14.095 -31.957 1.00 87.00 401 THR A C 1
ATOM 3326 O O . THR A 1 401 ? 2.850 13.915 -31.010 1.00 87.00 401 THR A O 1
ATOM 3329 N N . PHE A 1 402 ? 4.291 15.233 -32.107 1.00 86.81 402 PHE A N 1
ATOM 3330 C CA . PHE A 1 402 ? 4.122 16.425 -31.261 1.00 86.81 402 PHE A CA 1
ATOM 3331 C C . PHE A 1 402 ? 2.659 16.861 -31.090 1.00 86.81 402 PHE A C 1
ATOM 3333 O O . PHE A 1 402 ? 2.250 17.135 -29.970 1.00 86.81 402 PHE A O 1
ATOM 3340 N N . ASN A 1 403 ? 1.873 16.918 -32.171 1.00 86.69 403 ASN A N 1
ATOM 3341 C CA . ASN A 1 403 ? 0.487 17.392 -32.126 1.00 86.69 403 ASN A CA 1
ATOM 3342 C C . ASN A 1 403 ? -0.408 16.411 -31.360 1.00 86.69 403 ASN A C 1
ATOM 3344 O O . ASN A 1 403 ? -1.302 16.828 -30.631 1.00 86.69 403 ASN A O 1
ATOM 3348 N N . GLU A 1 404 ? -0.146 15.110 -31.491 1.00 88.50 404 GLU A N 1
ATOM 3349 C CA . GLU A 1 404 ? -0.852 14.085 -30.721 1.00 88.50 404 GLU A CA 1
ATOM 3350 C C . GLU A 1 404 ? -0.447 14.102 -29.244 1.00 88.50 404 GLU A C 1
ATOM 3352 O O . GLU A 1 404 ? -1.312 14.055 -28.372 1.00 88.50 404 GLU A O 1
ATOM 3357 N N . LEU A 1 405 ? 0.846 14.247 -28.941 1.00 88.56 405 LEU A N 1
ATOM 3358 C CA . LEU A 1 405 ? 1.334 14.381 -27.563 1.00 88.56 405 LEU A CA 1
ATOM 3359 C C . LEU A 1 405 ? 0.819 15.651 -26.878 1.00 88.56 405 LEU A C 1
ATOM 3361 O O . LEU A 1 405 ? 0.492 15.619 -25.693 1.00 88.56 405 LEU A O 1
ATOM 3365 N N . ALA A 1 406 ? 0.703 16.756 -27.615 1.00 88.56 406 ALA A N 1
ATOM 3366 C CA . ALA A 1 406 ? 0.203 18.033 -27.114 1.00 88.56 406 ALA A CA 1
ATOM 3367 C C . ALA A 1 406 ? -1.211 17.942 -26.512 1.00 88.56 406 ALA A C 1
ATOM 3369 O O . ALA A 1 406 ? -1.548 18.741 -25.643 1.00 88.56 406 ALA A O 1
ATOM 3370 N N . LYS A 1 407 ? -2.017 16.944 -26.905 1.00 89.38 407 LYS A N 1
ATOM 3371 C CA . LYS A 1 407 ? -3.345 16.685 -26.320 1.00 89.38 407 LYS A CA 1
ATOM 3372 C C . LYS A 1 407 ? -3.281 16.216 -24.861 1.00 89.38 407 LYS A C 1
ATOM 3374 O O . LYS A 1 407 ? -4.275 16.318 -24.150 1.00 89.38 407 LYS A O 1
ATOM 3379 N N . PHE A 1 408 ? -2.132 15.703 -24.418 1.00 87.62 408 PHE A N 1
ATOM 3380 C CA . PHE A 1 408 ? -1.942 15.088 -23.100 1.00 87.62 408 PHE A CA 1
ATOM 3381 C C . PHE A 1 408 ? -0.951 15.848 -22.209 1.00 87.62 408 PHE A C 1
ATOM 3383 O O . PHE A 1 408 ? -0.697 15.430 -21.081 1.00 87.62 408 PHE A O 1
ATOM 3390 N N . CYS A 1 409 ? -0.334 16.924 -22.702 1.00 87.25 409 CYS A N 1
ATOM 3391 C CA . CYS A 1 409 ? 0.809 17.568 -22.052 1.00 87.25 409 CYS A CA 1
ATOM 3392 C C . CYS A 1 409 ? 0.653 19.089 -21.994 1.00 87.25 409 CYS A C 1
ATOM 3394 O O . CYS A 1 409 ? -0.081 19.688 -22.777 1.00 87.25 409 CYS A O 1
ATOM 3396 N N . LYS A 1 410 ? 1.384 19.736 -21.078 1.00 87.19 410 LYS A N 1
ATOM 3397 C CA . LYS A 1 410 ? 1.415 21.201 -21.012 1.00 87.19 410 LYS A CA 1
ATOM 3398 C C . LYS A 1 410 ? 2.339 21.745 -22.104 1.00 87.19 410 LYS A C 1
ATOM 3400 O O . LYS A 1 410 ? 3.487 21.317 -22.210 1.00 87.19 410 LYS A O 1
ATOM 3405 N N . LEU A 1 411 ? 1.837 22.699 -22.880 1.00 89.12 411 LEU A N 1
ATOM 3406 C CA . LEU A 1 411 ? 2.561 23.369 -23.960 1.00 89.12 411 LEU A CA 1
ATOM 3407 C C . LEU A 1 411 ? 3.250 24.649 -23.474 1.00 89.12 411 LEU A C 1
ATOM 3409 O O . LEU A 1 411 ? 2.657 25.437 -22.735 1.00 89.12 411 LEU A O 1
ATOM 3413 N N . ASP A 1 412 ? 4.476 24.859 -23.947 1.00 86.56 412 ASP A N 1
ATOM 3414 C CA . ASP A 1 412 ? 5.241 26.102 -23.830 1.00 86.56 412 ASP A CA 1
ATOM 3415 C C . ASP A 1 412 ? 5.981 26.363 -25.158 1.00 86.56 412 ASP A C 1
ATOM 3417 O O . ASP A 1 412 ? 7.105 25.904 -25.384 1.00 86.56 412 ASP A O 1
ATOM 3421 N N . GLY A 1 413 ? 5.292 27.009 -26.104 1.00 84.06 413 GLY A N 1
ATOM 3422 C CA . GLY A 1 413 ? 5.776 27.186 -27.478 1.00 84.06 413 GLY A CA 1
ATOM 3423 C C . GLY A 1 413 ? 5.993 25.850 -28.203 1.00 84.06 413 GLY A C 1
ATOM 3424 O O . GLY A 1 413 ? 5.089 25.022 -28.276 1.00 84.06 413 GLY A O 1
ATOM 3425 N N . ASP A 1 414 ? 7.208 25.631 -28.716 1.00 85.06 414 ASP A N 1
ATOM 3426 C CA . ASP A 1 414 ? 7.634 24.378 -29.372 1.00 85.06 414 ASP A CA 1
ATOM 3427 C C . ASP A 1 414 ? 8.101 23.292 -28.367 1.00 85.06 414 ASP A C 1
ATOM 3429 O O . ASP A 1 414 ? 8.735 22.303 -28.753 1.00 85.06 414 ASP A O 1
ATOM 3433 N N . THR A 1 415 ? 7.807 23.472 -27.073 1.00 88.56 415 THR A N 1
ATOM 3434 C CA . THR A 1 415 ? 8.214 22.570 -25.985 1.00 88.56 415 THR A CA 1
ATOM 3435 C C . THR A 1 415 ? 7.003 21.944 -25.302 1.00 88.56 415 THR A C 1
ATOM 3437 O O . THR A 1 415 ? 6.049 22.633 -24.938 1.00 88.56 415 THR A O 1
ATOM 3440 N N . LEU A 1 416 ? 7.063 20.633 -25.072 1.00 90.50 416 LEU A N 1
ATOM 3441 C CA . LEU A 1 416 ? 6.111 19.894 -24.246 1.00 90.50 416 LEU A CA 1
ATOM 3442 C C . LEU A 1 416 ? 6.715 19.646 -22.865 1.00 90.50 416 LEU A C 1
ATOM 3444 O O . LEU A 1 416 ? 7.842 19.162 -22.754 1.00 90.50 416 LEU A O 1
ATOM 3448 N N . ILE A 1 417 ? 5.957 19.949 -21.814 1.00 89.81 417 ILE A N 1
ATOM 3449 C CA . ILE A 1 417 ? 6.306 19.616 -20.432 1.00 89.81 417 ILE A CA 1
ATOM 3450 C C . ILE A 1 417 ? 5.538 18.352 -20.052 1.00 89.81 417 ILE A C 1
ATOM 3452 O O . ILE A 1 417 ? 4.304 18.355 -20.000 1.00 89.81 417 ILE A O 1
ATOM 3456 N N . VAL A 1 418 ? 6.281 17.275 -19.801 1.00 88.56 418 VAL A N 1
ATOM 3457 C CA . VAL A 1 418 ? 5.740 15.926 -19.602 1.00 88.56 418 VAL A CA 1
ATOM 3458 C C . VAL A 1 418 ? 6.307 15.320 -18.327 1.00 88.56 418 VAL A C 1
ATOM 3460 O O . VAL A 1 418 ? 7.519 15.306 -18.153 1.00 88.56 418 VAL A O 1
ATOM 3463 N N . ASN A 1 419 ? 5.458 14.778 -17.454 1.00 87.31 419 ASN A N 1
ATOM 3464 C CA . ASN A 1 419 ? 5.926 13.997 -16.300 1.00 87.31 419 ASN A CA 1
ATOM 3465 C C . ASN A 1 419 ? 6.102 12.521 -16.683 1.00 87.31 419 ASN A C 1
ATOM 3467 O O . ASN A 1 419 ? 7.127 11.918 -16.381 1.00 87.31 419 ASN A O 1
ATOM 3471 N N . SER A 1 420 ? 5.133 11.968 -17.415 1.00 88.94 420 SER A N 1
ATOM 3472 C CA . SER A 1 420 ? 5.212 10.654 -18.049 1.00 88.94 420 SER A CA 1
ATOM 3473 C C . SER A 1 420 ? 4.498 10.647 -19.403 1.00 88.94 420 SER A C 1
ATOM 3475 O O . SER A 1 420 ? 3.552 11.407 -19.624 1.00 88.94 420 SER A O 1
ATOM 3477 N N . LEU A 1 421 ? 4.956 9.799 -20.325 1.00 90.56 421 LEU A N 1
ATOM 3478 C CA . LEU A 1 421 ? 4.280 9.573 -21.596 1.00 90.56 421 LEU A CA 1
ATOM 3479 C C . LEU A 1 421 ? 3.038 8.692 -21.394 1.00 90.56 421 LEU A C 1
ATOM 3481 O O . LEU A 1 421 ? 3.107 7.693 -20.672 1.00 90.56 421 LEU A O 1
ATOM 3485 N N . PRO A 1 422 ? 1.914 8.992 -22.072 1.00 90.06 422 PRO A N 1
ATOM 3486 C CA . PRO A 1 422 ? 0.758 8.101 -22.073 1.00 90.06 422 PRO A CA 1
ATOM 3487 C C . PRO A 1 422 ? 1.120 6.720 -22.640 1.00 90.06 422 PRO A C 1
ATOM 3489 O O . PRO A 1 422 ? 1.943 6.622 -23.549 1.00 90.06 422 PRO A O 1
ATOM 3492 N N . ASN A 1 423 ? 0.466 5.659 -22.154 1.00 85.75 423 ASN A N 1
ATOM 3493 C CA . ASN A 1 423 ? 0.795 4.256 -22.469 1.00 85.75 423 ASN A CA 1
ATOM 3494 C C . ASN A 1 423 ? 0.805 3.907 -23.972 1.00 85.75 423 ASN A C 1
ATOM 3496 O O . ASN A 1 423 ? 1.427 2.926 -24.365 1.00 85.75 423 ASN A O 1
ATOM 3500 N N . GLN A 1 424 ? 0.118 4.688 -24.809 1.00 88.88 424 GLN A N 1
ATOM 3501 C CA . GLN A 1 424 ? 0.081 4.508 -26.267 1.00 88.88 424 GLN A CA 1
ATOM 3502 C C . GLN A 1 424 ? 1.316 5.057 -27.004 1.00 88.88 424 GLN A C 1
ATOM 3504 O O . GLN A 1 424 ? 1.465 4.809 -28.201 1.00 88.88 424 GLN A O 1
ATOM 3509 N N . PHE A 1 425 ? 2.172 5.821 -26.316 1.00 92.75 425 PHE A N 1
ATOM 3510 C CA . PHE A 1 425 ? 3.401 6.383 -26.865 1.00 92.75 425 PHE A CA 1
ATOM 3511 C C . PHE A 1 425 ? 4.615 5.587 -26.394 1.00 92.75 425 PHE A C 1
ATOM 3513 O O . PHE A 1 425 ? 4.743 5.260 -25.216 1.00 92.75 425 PHE A O 1
ATOM 3520 N N . TYR A 1 426 ? 5.535 5.349 -27.321 1.00 94.62 426 TYR A N 1
ATOM 3521 C CA . TYR A 1 426 ? 6.766 4.596 -27.129 1.00 94.62 426 TYR A CA 1
ATOM 3522 C C . TYR A 1 426 ? 7.946 5.467 -27.512 1.00 94.62 426 TYR A C 1
ATOM 3524 O O . TYR A 1 426 ? 7.877 6.188 -28.511 1.00 94.62 426 TYR A O 1
ATOM 3532 N N . SER A 1 427 ? 9.035 5.370 -26.754 1.00 94.94 427 SER A N 1
ATOM 3533 C CA . SER A 1 427 ? 10.243 6.141 -27.028 1.00 94.94 427 SER A CA 1
ATOM 3534 C C . SER A 1 427 ? 11.486 5.283 -27.245 1.00 94.94 427 SER A C 1
ATOM 3536 O O . SER A 1 427 ? 11.592 4.147 -26.770 1.00 94.94 427 SER A O 1
ATOM 3538 N N . TYR A 1 428 ? 12.457 5.854 -27.950 1.00 94.12 428 TYR A N 1
ATOM 3539 C CA . TYR A 1 428 ? 13.786 5.284 -28.119 1.00 94.12 428 TYR A CA 1
ATOM 3540 C C . TYR A 1 428 ? 14.866 6.368 -28.113 1.00 94.12 428 TYR A C 1
ATOM 3542 O O . TYR A 1 428 ? 14.727 7.402 -28.769 1.00 94.12 428 TYR A O 1
ATOM 3550 N N . TRP A 1 429 ? 15.970 6.106 -27.418 1.00 91.31 429 TRP A N 1
ATOM 3551 C CA . TRP A 1 429 ? 17.244 6.804 -27.601 1.00 91.31 429 TRP A CA 1
ATOM 3552 C C . TRP A 1 429 ? 18.403 5.842 -27.317 1.00 91.31 429 TRP A C 1
ATOM 3554 O O . TRP A 1 429 ? 18.260 4.857 -26.593 1.00 91.31 429 TRP A O 1
ATOM 3564 N N . GLU A 1 430 ? 19.582 6.118 -27.875 1.00 87.38 430 GLU A N 1
ATOM 3565 C CA . GLU A 1 430 ? 20.747 5.265 -27.628 1.00 87.38 430 GLU A CA 1
ATOM 3566 C C . GLU A 1 430 ? 21.291 5.480 -26.205 1.00 87.38 430 GLU A C 1
ATOM 3568 O O . GLU A 1 430 ? 21.553 6.606 -25.774 1.00 87.38 430 GLU A O 1
ATOM 3573 N N . ILE A 1 431 ? 21.512 4.387 -25.473 1.00 82.69 431 ILE A N 1
ATOM 3574 C CA . ILE A 1 431 ? 22.048 4.416 -24.107 1.00 82.69 431 ILE A CA 1
ATOM 3575 C C . ILE A 1 431 ? 23.576 4.355 -24.184 1.00 82.69 431 ILE A C 1
ATOM 3577 O O . ILE A 1 431 ? 24.184 3.285 -24.086 1.00 82.69 431 ILE A O 1
ATOM 3581 N N . LEU A 1 432 ? 24.202 5.514 -24.389 1.00 72.06 432 LEU A N 1
ATOM 3582 C CA . LEU A 1 432 ? 25.656 5.631 -24.554 1.00 72.06 432 LEU A CA 1
ATOM 3583 C C . LEU A 1 432 ? 26.402 5.627 -23.211 1.00 72.06 432 LEU A C 1
ATOM 3585 O O . LEU A 1 432 ? 27.378 4.894 -23.060 1.00 72.06 432 LEU A O 1
ATOM 3589 N N . ASP A 1 433 ? 25.881 6.346 -22.219 1.00 67.62 433 ASP A N 1
ATOM 3590 C CA . ASP A 1 433 ? 26.524 6.542 -20.915 1.00 67.62 433 ASP A CA 1
ATOM 3591 C C . ASP A 1 433 ? 26.413 5.325 -19.975 1.00 67.62 433 ASP A C 1
ATOM 3593 O O . ASP A 1 433 ? 25.708 4.341 -20.251 1.00 67.62 433 ASP A O 1
ATOM 3597 N N . ASP A 1 434 ? 27.119 5.403 -18.844 1.00 68.56 434 ASP A N 1
ATOM 3598 C CA . ASP A 1 434 ? 26.914 4.514 -17.704 1.00 68.56 434 ASP A CA 1
ATOM 3599 C C . ASP A 1 434 ? 25.489 4.647 -17.157 1.00 68.56 434 ASP A C 1
ATOM 3601 O O . ASP A 1 434 ? 24.946 5.736 -16.986 1.00 68.56 434 ASP A O 1
ATOM 3605 N N . PHE A 1 435 ? 24.889 3.502 -16.845 1.00 71.06 435 PHE A N 1
ATOM 3606 C CA . PHE A 1 435 ? 23.488 3.417 -16.449 1.00 71.06 435 PHE A CA 1
ATOM 3607 C C . PHE A 1 435 ? 23.233 4.018 -15.048 1.00 71.06 435 PHE A C 1
ATOM 3609 O O . PHE A 1 435 ? 23.700 3.457 -14.050 1.00 71.06 435 PHE A O 1
ATOM 3616 N N . SER A 1 436 ? 22.503 5.133 -14.941 1.00 76.69 436 SER A N 1
ATOM 3617 C CA . SER A 1 436 ? 22.117 5.762 -13.660 1.00 76.69 436 SER A CA 1
ATOM 3618 C C . SER A 1 436 ? 20.649 5.488 -13.293 1.00 76.69 436 SER A C 1
ATOM 3620 O O . SER A 1 436 ? 19.842 5.153 -14.158 1.00 76.69 436 SER A O 1
ATOM 3622 N N . LEU A 1 437 ? 20.279 5.649 -12.011 1.00 72.56 437 LEU A N 1
ATOM 3623 C CA . LEU A 1 437 ? 18.876 5.534 -11.574 1.00 72.56 437 LEU A CA 1
ATOM 3624 C C . LEU A 1 437 ? 17.993 6.599 -12.240 1.00 72.56 437 LEU A C 1
ATOM 3626 O O . LEU A 1 437 ? 16.878 6.302 -12.645 1.00 72.56 437 LEU A O 1
ATOM 3630 N N . GLU A 1 438 ? 18.521 7.810 -12.428 1.00 78.94 438 GLU A N 1
ATOM 3631 C CA . GLU A 1 438 ? 17.843 8.888 -13.159 1.00 78.94 438 GLU A CA 1
ATOM 3632 C C . GLU A 1 438 ? 17.546 8.489 -14.610 1.00 78.94 438 GLU A C 1
ATOM 3634 O O . GLU A 1 438 ? 16.481 8.802 -15.139 1.00 78.94 438 GLU A O 1
ATOM 3639 N N . GLN A 1 439 ? 18.467 7.764 -15.255 1.00 82.50 439 GLN A N 1
ATOM 3640 C CA . GLN A 1 439 ? 18.249 7.257 -16.605 1.00 82.50 439 GLN A CA 1
ATOM 3641 C C . GLN A 1 439 ? 17.180 6.162 -16.622 1.00 82.50 439 GLN A C 1
ATOM 3643 O O . GLN A 1 439 ? 16.311 6.210 -17.484 1.00 82.50 439 GLN A O 1
ATOM 3648 N N . LEU A 1 440 ? 17.194 5.224 -15.668 1.00 83.56 440 LEU A N 1
ATOM 3649 C CA . LEU A 1 440 ? 16.139 4.211 -15.531 1.00 83.56 440 LEU A CA 1
ATOM 3650 C C . LEU A 1 440 ? 14.765 4.859 -15.292 1.00 83.56 440 LEU A C 1
ATOM 3652 O O . LEU A 1 440 ? 13.791 4.475 -15.931 1.00 83.56 440 LEU A O 1
ATOM 3656 N N . GLN A 1 441 ? 14.698 5.876 -14.433 1.00 82.44 441 GLN A N 1
ATOM 3657 C CA . GLN A 1 441 ? 13.471 6.624 -14.163 1.00 82.44 441 GLN A CA 1
ATOM 3658 C C . GLN A 1 441 ? 12.984 7.371 -15.411 1.00 82.44 441 GLN A C 1
ATOM 3660 O O . GLN A 1 441 ? 11.799 7.349 -15.722 1.00 82.44 441 GLN A O 1
ATOM 3665 N N . MET A 1 442 ? 13.890 7.987 -16.175 1.00 87.25 442 MET A N 1
ATOM 3666 C CA . MET A 1 442 ? 13.543 8.608 -17.456 1.00 87.25 442 MET A CA 1
ATOM 3667 C C . MET A 1 442 ? 13.049 7.571 -18.472 1.00 87.25 442 MET A C 1
ATOM 3669 O O . MET A 1 442 ? 12.097 7.836 -19.199 1.00 87.25 442 MET A O 1
ATOM 3673 N N . MET A 1 443 ? 13.661 6.385 -18.514 1.00 90.00 443 MET A N 1
ATOM 3674 C CA . MET A 1 443 ? 13.203 5.272 -19.351 1.00 90.00 443 MET A CA 1
ATOM 3675 C C . MET A 1 443 ? 11.804 4.798 -18.972 1.00 90.00 443 MET A C 1
ATOM 3677 O O . MET A 1 443 ? 11.006 4.515 -19.863 1.00 90.00 443 MET A O 1
ATOM 3681 N N . GLU A 1 444 ? 11.504 4.730 -17.678 1.00 87.88 444 GLU A N 1
ATOM 3682 C CA . GLU A 1 444 ? 10.168 4.418 -17.188 1.00 87.88 444 GLU A CA 1
ATOM 3683 C C . GLU A 1 444 ? 9.160 5.494 -17.575 1.00 87.88 444 GLU A C 1
ATOM 3685 O O . GLU A 1 444 ? 8.169 5.195 -18.235 1.00 87.88 444 GLU A O 1
ATOM 3690 N N . ASN A 1 445 ? 9.442 6.743 -17.213 1.00 89.25 445 ASN A N 1
ATOM 3691 C CA . ASN A 1 445 ? 8.531 7.858 -17.425 1.00 89.25 445 ASN A CA 1
ATOM 3692 C C . ASN A 1 445 ? 8.269 8.115 -18.908 1.00 89.25 445 ASN A C 1
ATOM 3694 O O . ASN A 1 445 ? 7.169 8.510 -19.274 1.00 89.25 445 ASN A O 1
ATOM 3698 N N . LEU A 1 446 ? 9.255 7.889 -19.775 1.00 92.00 446 LEU A N 1
ATOM 3699 C CA . LEU A 1 446 ? 9.123 8.115 -21.209 1.00 92.00 446 LEU A CA 1
ATOM 3700 C C . LEU A 1 446 ? 8.835 6.830 -21.994 1.00 92.00 446 LEU A C 1
ATOM 3702 O O . LEU A 1 446 ? 9.067 6.825 -23.197 1.00 92.00 446 LEU A O 1
ATOM 3706 N N . ASN A 1 447 ? 8.354 5.740 -21.384 1.00 92.94 447 ASN A N 1
ATOM 3707 C CA . ASN A 1 447 ? 7.996 4.501 -22.099 1.00 92.94 447 ASN A CA 1
ATOM 3708 C C . ASN A 1 447 ? 9.094 4.008 -23.061 1.00 92.94 447 ASN A C 1
ATOM 3710 O O . ASN A 1 447 ? 8.838 3.682 -24.226 1.00 92.94 447 ASN A O 1
ATOM 3714 N N . HIS A 1 448 ? 10.345 3.992 -22.595 1.00 94.12 448 HIS A N 1
ATOM 3715 C CA . HIS A 1 448 ? 11.467 3.561 -23.419 1.00 94.12 448 HIS A CA 1
ATOM 3716 C C . HIS A 1 448 ? 11.341 2.078 -23.761 1.00 94.12 448 HIS A C 1
ATOM 3718 O O . HIS A 1 448 ? 11.190 1.236 -22.870 1.00 94.12 448 HIS A O 1
ATOM 3724 N N . ILE A 1 449 ? 11.496 1.739 -25.041 1.00 95.19 449 ILE A N 1
ATOM 3725 C CA . ILE A 1 449 ? 11.281 0.381 -25.561 1.00 95.19 449 ILE A CA 1
ATOM 3726 C C . ILE A 1 449 ? 12.069 -0.678 -24.778 1.00 95.19 449 ILE A C 1
ATOM 3728 O O . ILE A 1 449 ? 11.520 -1.712 -24.411 1.00 95.19 449 ILE A O 1
ATOM 3732 N N . PHE A 1 450 ? 13.340 -0.424 -24.456 1.00 93.25 450 PHE A N 1
ATOM 3733 C CA . PHE A 1 450 ? 14.147 -1.385 -23.692 1.00 93.25 450 PHE A CA 1
ATOM 3734 C C . PHE A 1 450 ? 13.684 -1.574 -22.240 1.00 93.25 450 PHE A C 1
ATOM 3736 O O . PHE A 1 450 ? 13.824 -2.668 -21.704 1.00 93.25 450 PHE A O 1
ATOM 3743 N N . TYR A 1 451 ? 13.109 -0.549 -21.604 1.00 90.12 451 TYR A N 1
ATOM 3744 C CA . TYR A 1 451 ? 12.548 -0.686 -20.257 1.00 90.12 451 TYR A CA 1
ATOM 3745 C C . TYR A 1 451 ? 11.208 -1.429 -20.289 1.00 90.12 451 TYR A C 1
ATOM 3747 O O . TYR A 1 451 ? 10.970 -2.315 -19.471 1.00 90.12 451 TYR A O 1
ATOM 3755 N N . LEU A 1 452 ? 10.368 -1.143 -21.286 1.00 90.75 452 LEU A N 1
ATOM 3756 C CA . LEU A 1 452 ? 9.140 -1.902 -21.528 1.00 90.75 452 LEU A CA 1
ATOM 3757 C C . LEU A 1 452 ? 9.430 -3.378 -21.817 1.00 90.75 452 LEU A C 1
ATOM 3759 O O . LEU A 1 452 ? 8.756 -4.248 -21.280 1.00 90.75 452 LEU A O 1
ATOM 3763 N N . ALA A 1 453 ? 10.483 -3.675 -22.579 1.00 90.50 453 ALA A N 1
ATOM 3764 C CA . ALA A 1 453 ? 10.920 -5.045 -22.827 1.00 90.50 453 ALA A CA 1
ATOM 3765 C C . ALA A 1 453 ? 11.262 -5.798 -21.530 1.00 90.50 453 ALA A C 1
ATOM 3767 O O . ALA A 1 453 ? 10.894 -6.964 -21.394 1.00 90.50 453 ALA A O 1
ATOM 3768 N N . LEU A 1 454 ? 11.891 -5.130 -20.552 1.00 87.50 454 LEU A N 1
ATOM 3769 C CA . LEU A 1 454 ? 12.100 -5.705 -19.218 1.00 87.50 454 LEU A CA 1
ATOM 3770 C C . LEU A 1 454 ? 10.772 -5.951 -18.497 1.00 87.50 454 LEU A C 1
ATOM 3772 O O . LEU A 1 454 ? 10.578 -7.042 -17.965 1.00 87.50 454 LEU A O 1
ATOM 3776 N N . LYS A 1 455 ? 9.840 -4.985 -18.522 1.00 85.38 455 LYS A N 1
ATOM 3777 C CA . LYS A 1 455 ? 8.487 -5.160 -17.956 1.00 85.38 455 LYS A CA 1
ATOM 3778 C C . LYS A 1 455 ? 7.738 -6.338 -18.586 1.00 85.38 455 LYS A C 1
ATOM 3780 O O . LYS A 1 455 ? 6.969 -6.995 -17.901 1.00 85.38 455 LYS A O 1
ATOM 3785 N N . PHE A 1 456 ? 7.992 -6.637 -19.858 1.00 85.19 456 PHE A N 1
ATOM 3786 C CA . PHE A 1 456 ? 7.408 -7.778 -20.568 1.00 85.19 456 PHE A CA 1
ATOM 3787 C C . PHE A 1 456 ? 8.173 -9.097 -20.356 1.00 85.19 456 PHE A C 1
ATOM 3789 O O . PHE A 1 456 ? 7.846 -10.100 -20.985 1.00 85.19 456 PHE A O 1
ATOM 3796 N N . GLY A 1 457 ? 9.209 -9.122 -19.509 1.00 83.50 457 GLY A N 1
ATOM 3797 C CA . GLY A 1 457 ? 10.000 -10.329 -19.242 1.00 83.50 457 GLY A CA 1
ATOM 3798 C C . GLY A 1 457 ? 10.956 -10.730 -20.371 1.00 83.50 457 GLY A C 1
ATOM 3799 O O . GLY A 1 457 ? 11.437 -11.865 -20.409 1.00 83.50 457 GLY A O 1
ATOM 3800 N N . ILE A 1 458 ? 11.272 -9.825 -21.304 1.00 88.12 458 ILE A N 1
ATOM 3801 C CA . ILE A 1 458 ? 12.227 -10.088 -22.386 1.00 88.12 458 ILE A CA 1
ATOM 3802 C C . ILE A 1 458 ? 13.649 -9.898 -21.843 1.00 88.12 458 ILE A C 1
ATOM 3804 O O . ILE A 1 458 ? 14.197 -8.800 -21.851 1.00 88.12 458 ILE A O 1
ATOM 3808 N N . LEU A 1 459 ? 14.259 -10.987 -21.371 1.00 86.06 459 LEU A N 1
ATOM 3809 C CA . LEU A 1 459 ? 15.598 -10.988 -20.755 1.00 86.06 459 LEU A CA 1
ATOM 3810 C C . LEU A 1 459 ? 16.704 -11.558 -21.656 1.00 86.06 459 LEU A C 1
ATOM 3812 O O . LEU A 1 459 ? 17.828 -11.768 -21.200 1.00 86.06 459 LEU A O 1
ATOM 3816 N N . SER A 1 460 ? 16.396 -11.825 -22.927 1.00 85.50 460 SER A N 1
ATOM 3817 C CA . SER A 1 460 ? 17.365 -12.264 -23.934 1.00 85.50 460 SER A CA 1
ATOM 3818 C C . SER A 1 460 ? 17.343 -11.326 -25.133 1.00 85.50 460 SER A C 1
ATOM 3820 O O . SER A 1 460 ? 16.278 -10.895 -25.580 1.00 85.50 460 SER A O 1
ATOM 3822 N N . ALA A 1 461 ? 18.533 -11.030 -25.656 1.00 85.62 461 ALA A N 1
ATOM 3823 C CA . ALA A 1 461 ? 18.697 -10.263 -26.882 1.00 85.62 461 ALA A CA 1
ATOM 3824 C C . ALA A 1 461 ? 18.351 -11.062 -28.142 1.00 85.62 461 ALA A C 1
ATOM 3826 O O . ALA A 1 461 ? 18.037 -10.474 -29.182 1.00 85.62 461 ALA A O 1
ATOM 3827 N N . ASP A 1 462 ? 18.344 -12.392 -28.050 1.00 83.38 462 ASP A N 1
ATOM 3828 C CA . ASP A 1 462 ? 17.994 -13.250 -29.170 1.00 83.38 462 ASP A CA 1
ATOM 3829 C C . ASP A 1 462 ? 16.532 -13.031 -29.545 1.00 83.38 462 ASP A C 1
ATOM 3831 O O . ASP A 1 462 ? 15.611 -13.307 -28.774 1.00 83.38 462 ASP A O 1
ATOM 3835 N N . ARG A 1 463 ? 16.321 -12.523 -30.763 1.00 84.94 463 ARG A N 1
ATOM 3836 C CA . ARG A 1 463 ? 14.992 -12.169 -31.280 1.00 84.94 463 ARG A CA 1
ATOM 3837 C C . ARG A 1 463 ? 14.257 -11.141 -30.405 1.00 84.94 463 ARG A C 1
ATOM 3839 O O . ARG A 1 463 ? 13.028 -11.121 -30.434 1.00 84.94 463 ARG A O 1
ATOM 3846 N N . PHE A 1 464 ? 14.980 -10.275 -29.681 1.00 92.38 464 PHE A N 1
ATOM 3847 C CA . PHE A 1 464 ? 14.390 -9.199 -28.871 1.00 92.38 464 PHE A CA 1
ATOM 3848 C C . PHE A 1 464 ? 13.331 -8.423 -29.658 1.00 92.38 464 PHE A C 1
ATOM 3850 O O . PHE A 1 464 ? 12.187 -8.338 -29.219 1.00 92.38 464 PHE A O 1
ATOM 3857 N N . PHE A 1 465 ? 13.696 -7.912 -30.839 1.00 92.75 465 PHE A N 1
ATOM 3858 C CA . PHE A 1 465 ? 12.795 -7.063 -31.609 1.00 92.75 465 PHE A CA 1
ATOM 3859 C C . PHE A 1 465 ? 11.522 -7.810 -32.025 1.00 92.75 465 PHE A C 1
ATOM 3861 O O . PHE A 1 465 ? 10.436 -7.266 -31.889 1.00 92.75 465 PHE A O 1
ATOM 3868 N N . GLN A 1 466 ? 11.634 -9.081 -32.430 1.00 91.62 466 GLN A N 1
ATOM 3869 C CA . GLN A 1 466 ? 10.463 -9.907 -32.738 1.00 91.62 466 GLN A CA 1
ATOM 3870 C C . GLN A 1 466 ? 9.560 -10.077 -31.522 1.00 91.62 466 GLN A C 1
ATOM 3872 O O . GLN A 1 466 ? 8.381 -9.770 -31.605 1.00 91.62 466 GLN A O 1
ATOM 3877 N N . ARG A 1 467 ? 10.117 -10.493 -30.380 1.00 90.94 467 ARG A N 1
ATOM 3878 C CA . ARG A 1 467 ? 9.337 -10.701 -29.152 1.00 90.94 467 ARG A CA 1
ATOM 3879 C C . ARG A 1 467 ? 8.650 -9.423 -28.682 1.00 90.94 467 ARG A C 1
ATOM 3881 O O . ARG A 1 467 ? 7.522 -9.474 -28.208 1.00 90.94 467 ARG A O 1
ATOM 3888 N N . PHE A 1 468 ? 9.332 -8.287 -28.806 1.00 91.88 468 PHE A N 1
ATOM 3889 C CA . PHE A 1 468 ? 8.766 -6.993 -28.452 1.00 91.88 468 PHE A CA 1
ATOM 3890 C C . PHE A 1 468 ? 7.596 -6.625 -29.372 1.00 91.88 468 PHE A C 1
ATOM 3892 O O . PHE A 1 468 ? 6.546 -6.216 -28.885 1.00 91.88 468 PHE A O 1
ATOM 3899 N N . ILE A 1 469 ? 7.749 -6.811 -30.686 1.00 91.88 469 ILE A N 1
ATOM 3900 C CA . ILE A 1 469 ? 6.680 -6.554 -31.658 1.00 91.88 469 ILE A CA 1
ATOM 3901 C C . ILE A 1 469 ? 5.502 -7.513 -31.462 1.00 91.88 469 ILE A C 1
ATOM 3903 O O . ILE A 1 469 ? 4.369 -7.046 -31.422 1.00 91.88 469 ILE A O 1
ATOM 3907 N N . ASP A 1 470 ? 5.749 -8.805 -31.243 1.00 89.94 470 ASP A N 1
ATOM 3908 C CA . ASP A 1 470 ? 4.697 -9.792 -30.961 1.00 89.94 470 ASP A CA 1
ATOM 3909 C C . ASP A 1 470 ? 3.868 -9.391 -29.738 1.00 89.94 470 ASP A C 1
ATOM 3911 O O . ASP A 1 470 ? 2.652 -9.559 -29.725 1.00 89.94 470 ASP A O 1
ATOM 3915 N N . TYR A 1 471 ? 4.524 -8.838 -28.716 1.00 87.88 471 TYR A N 1
ATOM 3916 C CA . TYR A 1 471 ? 3.857 -8.387 -27.502 1.00 87.88 471 TYR A CA 1
ATOM 3917 C C . TYR A 1 471 ? 3.026 -7.115 -27.729 1.00 87.88 471 TYR A C 1
ATOM 3919 O O . TYR A 1 471 ? 1.927 -6.991 -27.193 1.00 87.88 471 TYR A O 1
ATOM 3927 N N . VAL A 1 472 ? 3.554 -6.148 -28.487 1.00 88.38 472 VAL A N 1
ATOM 3928 C CA . VAL A 1 472 ? 2.939 -4.818 -28.641 1.00 88.38 472 VAL A CA 1
ATOM 3929 C C . VAL A 1 472 ? 1.896 -4.769 -29.759 1.00 88.38 472 VAL A C 1
ATOM 3931 O O . VAL A 1 472 ? 0.863 -4.126 -29.593 1.00 88.38 472 VAL A O 1
ATOM 3934 N N . LEU A 1 473 ? 2.169 -5.413 -30.893 1.00 86.94 473 LEU A N 1
ATOM 3935 C CA . LEU A 1 473 ? 1.327 -5.386 -32.094 1.00 86.94 473 LEU A CA 1
ATOM 3936 C C . LEU A 1 473 ? 0.611 -6.721 -32.346 1.00 86.94 473 LEU A C 1
ATOM 3938 O O . LEU A 1 473 ? -0.421 -6.740 -33.006 1.00 86.94 473 LEU A O 1
ATOM 3942 N N . GLY A 1 474 ? 1.119 -7.829 -31.802 1.00 85.19 474 GLY A N 1
ATOM 3943 C CA . GLY A 1 474 ? 0.626 -9.176 -32.088 1.00 85.19 474 GLY A CA 1
ATOM 3944 C C . GLY A 1 474 ? 1.500 -9.915 -33.103 1.00 85.19 474 GLY A C 1
ATOM 3945 O O . GLY A 1 474 ? 2.209 -9.312 -33.907 1.00 85.19 474 GLY A O 1
ATOM 3946 N N . SER A 1 475 ? 1.437 -11.248 -33.075 1.00 82.88 475 SER A N 1
ATOM 3947 C CA . SER A 1 475 ? 2.324 -12.138 -33.844 1.00 82.88 475 SER A CA 1
ATOM 3948 C C . SER A 1 475 ? 2.126 -12.113 -35.364 1.00 82.88 475 SER A C 1
ATOM 3950 O O . SER A 1 475 ? 2.942 -12.664 -36.098 1.00 82.88 475 SER A O 1
ATOM 3952 N N . GLU A 1 476 ? 1.033 -11.522 -35.844 1.00 78.62 476 GLU A N 1
ATOM 3953 C CA . GLU A 1 476 ? 0.694 -11.450 -37.272 1.00 78.62 476 GLU A CA 1
ATOM 3954 C C . GLU A 1 476 ? 1.327 -10.235 -37.973 1.00 78.62 476 GLU A C 1
ATOM 3956 O O . GLU A 1 476 ? 1.319 -10.154 -39.202 1.00 78.62 476 GLU A O 1
ATOM 3961 N N . TYR A 1 477 ? 1.910 -9.296 -37.218 1.00 80.44 477 TYR A N 1
ATOM 3962 C CA . TYR A 1 477 ? 2.505 -8.087 -37.782 1.00 80.44 477 TYR A CA 1
ATOM 3963 C C . TYR A 1 477 ? 3.867 -8.338 -38.437 1.00 80.44 477 TYR A C 1
ATOM 3965 O O . TYR A 1 477 ? 4.740 -9.039 -37.919 1.00 80.44 477 TYR A O 1
ATOM 3973 N N . LEU A 1 478 ? 4.096 -7.668 -39.568 1.00 81.81 478 LEU A N 1
ATOM 3974 C CA . LEU A 1 478 ? 5.376 -7.693 -40.265 1.00 81.81 478 LEU A CA 1
ATOM 3975 C C . LEU A 1 478 ? 6.437 -6.897 -39.489 1.00 81.81 478 LEU A C 1
ATOM 3977 O O . LEU A 1 478 ? 6.291 -5.704 -39.215 1.00 81.81 478 LEU A O 1
ATOM 3981 N N . LEU A 1 479 ? 7.577 -7.536 -39.209 1.00 80.31 479 LEU A N 1
ATOM 3982 C CA . LEU A 1 479 ? 8.679 -6.912 -38.467 1.00 80.31 479 LEU A CA 1
ATOM 3983 C C . LEU A 1 479 ? 9.238 -5.640 -39.099 1.00 80.31 479 LEU A C 1
ATOM 3985 O O . LEU A 1 479 ? 9.731 -4.773 -38.385 1.00 80.31 479 LEU A O 1
ATOM 3989 N N . LYS A 1 480 ? 9.248 -5.557 -40.428 1.00 81.62 480 LYS A N 1
ATOM 3990 C CA . LYS A 1 480 ? 9.895 -4.453 -41.148 1.00 81.62 480 LYS A CA 1
ATOM 3991 C C . LYS A 1 480 ? 8.923 -3.375 -41.612 1.00 81.62 480 LYS A C 1
ATOM 3993 O O . LYS A 1 480 ? 9.380 -2.363 -42.125 1.00 81.62 480 LYS A O 1
ATOM 3998 N N . ASP A 1 481 ? 7.628 -3.585 -41.413 1.00 82.94 481 ASP A N 1
ATOM 3999 C CA . ASP A 1 481 ? 6.574 -2.685 -41.873 1.00 82.94 481 ASP A CA 1
ATOM 4000 C C . ASP A 1 481 ? 5.786 -2.144 -40.677 1.00 82.94 481 ASP A C 1
ATOM 4002 O O . ASP A 1 481 ? 4.595 -2.372 -40.495 1.00 82.94 481 ASP A O 1
ATOM 4006 N N . ASN A 1 482 ? 6.518 -1.519 -39.757 1.00 86.44 482 ASN A N 1
ATOM 4007 C CA . ASN A 1 482 ? 5.940 -0.883 -38.584 1.00 86.44 482 ASN A CA 1
ATOM 4008 C C . ASN A 1 482 ? 6.772 0.331 -38.171 1.00 86.44 482 ASN A C 1
ATOM 4010 O O . ASN A 1 482 ? 7.967 0.437 -38.466 1.00 86.44 482 ASN A O 1
ATOM 4014 N N . ILE A 1 483 ? 6.138 1.230 -37.422 1.00 87.44 483 ILE A N 1
ATOM 4015 C CA . ILE A 1 483 ? 6.747 2.487 -36.987 1.00 87.44 483 ILE A CA 1
ATOM 4016 C C . ILE A 1 483 ? 7.976 2.298 -36.086 1.00 87.44 483 ILE A C 1
ATOM 4018 O O . ILE A 1 483 ? 8.881 3.139 -36.080 1.00 87.44 483 ILE A O 1
ATOM 4022 N N . PHE A 1 484 ? 8.060 1.179 -35.358 1.00 90.44 484 PHE A N 1
ATOM 4023 C CA . PHE A 1 484 ? 9.224 0.883 -34.529 1.00 90.44 484 PHE A CA 1
ATOM 4024 C C . PHE A 1 484 ? 10.468 0.690 -35.400 1.00 90.44 484 PHE A C 1
ATOM 4026 O O . PHE A 1 484 ? 11.503 1.310 -35.148 1.00 90.44 484 PHE A O 1
ATOM 4033 N N . TYR A 1 485 ? 10.356 -0.127 -36.449 1.00 89.56 485 TYR A N 1
ATOM 4034 C CA . TYR A 1 485 ? 11.452 -0.401 -37.375 1.00 89.56 485 TYR A CA 1
ATOM 4035 C C . TYR A 1 485 ? 11.759 0.791 -38.288 1.00 89.56 485 TYR A C 1
ATOM 4037 O O . TYR A 1 485 ? 12.917 1.190 -38.418 1.00 89.56 485 TYR A O 1
ATOM 4045 N N . LEU A 1 486 ? 10.720 1.367 -38.902 1.00 87.56 486 LEU A N 1
ATOM 4046 C CA . LEU A 1 486 ? 10.858 2.406 -39.925 1.00 87.56 486 LEU A CA 1
ATOM 4047 C C . LEU A 1 486 ? 11.289 3.759 -39.346 1.00 87.56 486 LEU A C 1
ATOM 4049 O O . LEU A 1 486 ? 11.978 4.516 -40.028 1.00 87.56 486 LEU A O 1
ATOM 4053 N N . SER A 1 487 ? 10.927 4.050 -38.090 1.00 88.38 487 SER A N 1
ATOM 4054 C CA . SER A 1 487 ? 11.155 5.359 -37.472 1.00 88.38 487 SER A CA 1
ATOM 4055 C C . SER A 1 487 ? 11.968 5.286 -36.175 1.00 88.38 487 SER A C 1
ATOM 4057 O O . SER A 1 487 ? 13.075 5.827 -36.128 1.00 88.38 487 SER A O 1
ATOM 4059 N N . LEU A 1 488 ? 11.465 4.629 -35.118 1.00 90.31 488 LEU A N 1
ATOM 4060 C CA . LEU A 1 488 ? 12.072 4.673 -33.770 1.00 90.31 488 LEU A CA 1
ATOM 4061 C C . LEU A 1 488 ? 13.513 4.144 -33.729 1.00 90.31 488 LEU A C 1
ATOM 4063 O O . LEU A 1 488 ? 14.375 4.781 -33.131 1.00 90.31 488 LEU A O 1
ATOM 4067 N N . PHE A 1 489 ? 13.794 3.014 -34.379 1.00 90.94 489 PHE A N 1
ATOM 4068 C CA . PHE A 1 489 ? 15.145 2.437 -34.434 1.00 90.94 489 PHE A CA 1
ATOM 4069 C C . PHE A 1 489 ? 15.997 2.967 -35.597 1.00 90.94 489 PHE A C 1
ATOM 4071 O O . PHE A 1 489 ? 17.140 2.533 -35.772 1.00 90.94 489 PHE A O 1
ATOM 4078 N N . ARG A 1 490 ? 15.474 3.899 -36.402 1.00 86.44 490 ARG A N 1
ATOM 4079 C CA . ARG A 1 490 ? 16.207 4.480 -37.529 1.00 86.44 490 ARG A CA 1
ATOM 4080 C C . ARG A 1 490 ? 17.302 5.422 -37.029 1.00 86.44 490 ARG A C 1
ATOM 4082 O O . ARG A 1 490 ? 17.063 6.284 -36.184 1.00 86.44 490 ARG A O 1
ATOM 4089 N N . ASP A 1 491 ? 18.501 5.270 -37.576 1.00 83.31 491 ASP A N 1
ATOM 4090 C CA . ASP A 1 491 ? 19.671 6.076 -37.240 1.00 83.31 491 ASP A CA 1
ATOM 4091 C C . ASP A 1 491 ? 19.963 7.050 -38.377 1.00 83.31 491 ASP A C 1
ATOM 4093 O O . ASP A 1 491 ? 20.503 6.668 -39.419 1.00 83.31 491 ASP A O 1
ATOM 4097 N N . LYS A 1 492 ? 19.558 8.307 -38.183 1.00 78.44 492 LYS A N 1
ATOM 4098 C CA . LYS A 1 492 ? 19.532 9.318 -39.243 1.00 78.44 492 LYS A CA 1
ATOM 4099 C C . LYS A 1 492 ? 18.813 8.756 -40.479 1.00 78.44 492 LYS A C 1
ATOM 4101 O O . LYS A 1 492 ? 17.709 8.234 -40.357 1.00 78.44 492 LYS A O 1
ATOM 4106 N N . ASP A 1 493 ? 19.445 8.783 -41.646 1.00 76.75 493 ASP A N 1
ATOM 4107 C CA . ASP A 1 493 ? 18.848 8.282 -42.882 1.00 76.75 493 ASP A CA 1
ATOM 4108 C C . ASP A 1 493 ? 18.904 6.751 -43.026 1.00 76.75 493 ASP A C 1
ATOM 4110 O O . ASP A 1 493 ? 18.266 6.197 -43.924 1.00 76.75 493 ASP A O 1
ATOM 4114 N N . ARG A 1 494 ? 19.601 6.042 -42.127 1.00 87.56 494 ARG A N 1
ATOM 4115 C CA . ARG A 1 494 ? 19.890 4.606 -42.232 1.00 87.56 494 ARG A CA 1
ATOM 4116 C C . ARG A 1 494 ? 18.929 3.753 -41.398 1.00 87.56 494 ARG A C 1
ATOM 4118 O O . ARG A 1 494 ? 18.812 3.919 -40.183 1.00 87.56 494 ARG A O 1
ATOM 4125 N N . LEU A 1 495 ? 18.308 2.763 -42.040 1.00 87.50 495 LEU A N 1
ATOM 4126 C CA . LEU A 1 495 ? 17.594 1.688 -41.347 1.00 87.50 495 LEU A CA 1
ATOM 4127 C C . LEU A 1 495 ? 18.599 0.729 -40.700 1.00 87.50 495 LEU A C 1
ATOM 4129 O O . LEU A 1 495 ? 19.481 0.198 -41.377 1.00 87.50 495 LEU A O 1
ATOM 4133 N N . ARG A 1 496 ? 18.456 0.489 -39.394 1.00 89.56 496 ARG A N 1
ATOM 4134 C CA . ARG A 1 496 ? 19.258 -0.518 -38.694 1.00 89.56 496 ARG A CA 1
ATOM 4135 C C . ARG A 1 496 ? 18.825 -1.920 -39.114 1.00 89.56 496 ARG A C 1
ATOM 4137 O O . ARG A 1 496 ? 17.645 -2.209 -39.329 1.00 89.56 496 ARG A O 1
ATOM 4144 N N . SER A 1 497 ? 19.783 -2.826 -39.204 1.00 91.75 497 SER A N 1
ATOM 4145 C CA . SER A 1 497 ? 19.498 -4.253 -39.303 1.00 91.75 497 SER A CA 1
ATOM 4146 C C . SER A 1 497 ? 18.887 -4.767 -37.994 1.00 91.75 497 SER A C 1
ATOM 4148 O O . SER A 1 497 ? 19.165 -4.255 -36.909 1.00 91.75 497 SER A O 1
ATOM 4150 N N . LEU A 1 498 ? 18.099 -5.845 -38.067 1.00 90.94 498 LEU A N 1
ATOM 4151 C CA . LEU A 1 498 ? 17.567 -6.503 -36.864 1.00 90.94 498 LEU A CA 1
ATOM 4152 C C . LEU A 1 498 ? 18.687 -6.970 -35.919 1.00 90.94 498 LEU A C 1
ATOM 4154 O O . LEU A 1 498 ? 18.515 -6.974 -34.703 1.00 90.94 498 LEU A O 1
ATOM 4158 N N . LYS A 1 499 ? 19.852 -7.327 -36.478 1.00 91.69 499 LYS A N 1
ATOM 4159 C CA . LYS A 1 499 ? 21.042 -7.696 -35.707 1.00 91.69 499 LYS A CA 1
ATOM 4160 C C . LYS A 1 499 ? 21.573 -6.513 -34.895 1.00 91.69 499 LYS A C 1
ATOM 4162 O O . LYS A 1 499 ? 21.866 -6.693 -33.721 1.00 91.69 499 LYS A O 1
ATOM 4167 N N . GLU A 1 500 ? 21.655 -5.320 -35.485 1.00 92.25 500 GLU A N 1
ATOM 4168 C CA . GLU A 1 500 ? 22.069 -4.103 -34.771 1.00 92.25 500 GLU A CA 1
ATOM 4169 C C . GLU A 1 500 ? 21.078 -3.732 -33.662 1.00 92.25 500 GLU A C 1
ATOM 4171 O O . GLU A 1 500 ? 21.505 -3.424 -32.554 1.00 92.25 500 GLU A O 1
ATOM 4176 N N . ILE A 1 501 ? 19.767 -3.825 -33.916 1.00 92.75 501 ILE A N 1
ATOM 4177 C CA . ILE A 1 501 ? 18.734 -3.545 -32.901 1.00 92.75 501 ILE A CA 1
ATOM 4178 C C . ILE A 1 501 ? 18.864 -4.506 -31.711 1.00 92.75 501 ILE A C 1
ATOM 4180 O O . ILE A 1 501 ? 18.920 -4.073 -30.558 1.00 92.75 501 ILE A O 1
ATOM 4184 N N . ASN A 1 502 ? 18.968 -5.809 -31.986 1.00 92.88 502 ASN A N 1
ATOM 4185 C CA . ASN A 1 502 ? 19.164 -6.817 -30.944 1.00 92.88 502 ASN A CA 1
ATOM 4186 C C . ASN A 1 502 ? 20.500 -6.613 -30.206 1.00 92.88 502 ASN A C 1
ATOM 4188 O O . ASN A 1 502 ? 20.556 -6.793 -28.992 1.00 92.88 502 ASN A O 1
ATOM 4192 N N . GLN A 1 503 ? 21.561 -6.178 -30.897 1.00 92.12 503 GLN A N 1
ATOM 4193 C CA . GLN A 1 503 ? 22.846 -5.859 -30.268 1.00 92.12 503 GLN A CA 1
ATOM 4194 C C . GLN A 1 503 ? 22.750 -4.643 -29.336 1.00 92.12 503 GLN A C 1
ATOM 4196 O O . GLN A 1 503 ? 23.295 -4.692 -28.233 1.00 92.12 503 GLN A O 1
ATOM 4201 N N . SER A 1 504 ? 22.039 -3.576 -29.722 1.00 91.75 504 SER A N 1
ATOM 4202 C CA . SER A 1 504 ? 21.787 -2.427 -28.836 1.00 91.75 504 SER A CA 1
ATOM 4203 C C . SER A 1 504 ? 21.046 -2.859 -27.567 1.00 91.75 504 SER A C 1
ATOM 4205 O O . SER A 1 504 ? 21.418 -2.444 -26.468 1.00 91.75 504 SER A O 1
ATOM 4207 N N . PHE A 1 505 ? 20.065 -3.760 -27.687 1.00 92.31 505 PHE A N 1
ATOM 4208 C CA . PHE A 1 505 ? 19.395 -4.325 -26.517 1.00 92.31 505 PHE A CA 1
ATOM 4209 C C . PHE A 1 505 ? 20.326 -5.215 -25.681 1.00 92.31 505 PHE A C 1
ATOM 4211 O O . PHE A 1 505 ? 20.344 -5.096 -24.459 1.00 92.31 505 PHE A O 1
ATOM 4218 N N . SER A 1 506 ? 21.171 -6.041 -26.308 1.00 90.75 506 SER A N 1
ATOM 4219 C CA . SER A 1 506 ? 22.190 -6.829 -25.598 1.00 90.75 506 SER A CA 1
ATOM 4220 C C . SER A 1 506 ? 23.141 -5.945 -24.791 1.00 90.75 506 SER A C 1
ATOM 4222 O O . SER A 1 506 ? 23.469 -6.272 -23.651 1.00 90.75 506 SER A O 1
ATOM 4224 N N . ASN A 1 507 ? 23.574 -4.818 -25.358 1.00 89.38 507 ASN A N 1
ATOM 4225 C CA . ASN A 1 507 ? 24.436 -3.859 -24.672 1.00 89.38 507 ASN A CA 1
ATOM 4226 C C . ASN A 1 507 ? 23.716 -3.231 -23.472 1.00 89.38 507 ASN A C 1
ATOM 4228 O O . ASN A 1 507 ? 24.312 -3.081 -22.406 1.00 89.38 507 ASN A O 1
ATOM 4232 N N . PHE A 1 508 ? 22.430 -2.906 -23.624 1.00 89.25 508 PHE A N 1
ATOM 4233 C CA . PHE A 1 508 ? 21.591 -2.444 -22.522 1.00 89.25 508 PHE A CA 1
ATOM 4234 C C . PHE A 1 508 ? 21.462 -3.496 -21.410 1.00 89.25 508 PHE A C 1
ATOM 4236 O O . PHE A 1 508 ? 21.709 -3.168 -20.247 1.00 89.25 508 PHE A O 1
ATOM 4243 N N . LEU A 1 509 ? 21.161 -4.757 -21.747 1.00 87.94 509 LEU A N 1
ATOM 4244 C CA . LEU A 1 509 ? 21.087 -5.841 -20.763 1.00 87.94 509 LEU A CA 1
ATOM 4245 C C . LEU A 1 509 ? 22.416 -5.979 -20.009 1.00 87.94 509 LEU A C 1
ATOM 4247 O O . LEU A 1 509 ? 22.426 -5.957 -18.783 1.00 87.94 509 LEU A O 1
ATOM 4251 N N . ASN A 1 510 ? 23.554 -5.995 -20.702 1.00 86.50 510 ASN A N 1
ATOM 4252 C CA . ASN A 1 510 ? 24.867 -6.077 -20.050 1.00 86.50 510 ASN A CA 1
ATOM 4253 C C . ASN A 1 510 ? 25.123 -4.924 -19.059 1.00 86.50 510 ASN A C 1
ATOM 4255 O O . ASN A 1 510 ? 25.739 -5.135 -18.013 1.00 86.50 510 ASN A O 1
ATOM 4259 N N . LYS A 1 511 ? 24.627 -3.713 -19.352 1.00 84.69 511 LYS A N 1
ATOM 4260 C CA . LYS A 1 511 ? 24.744 -2.546 -18.460 1.00 84.69 511 LYS A CA 1
ATOM 4261 C C . LYS A 1 511 ? 23.846 -2.638 -17.219 1.00 84.69 511 LYS A C 1
ATOM 4263 O O . LYS A 1 511 ? 24.219 -2.088 -16.178 1.00 84.69 511 LYS A O 1
ATOM 4268 N N . ILE A 1 512 ? 22.683 -3.291 -17.316 1.00 83.38 512 ILE A N 1
ATOM 4269 C CA . ILE A 1 512 ? 21.686 -3.344 -16.233 1.00 83.38 512 ILE A CA 1
ATOM 4270 C C . ILE A 1 512 ? 21.732 -4.637 -15.410 1.00 83.38 512 ILE A C 1
ATOM 4272 O O . ILE A 1 512 ? 21.474 -4.581 -14.214 1.00 83.38 512 ILE A O 1
ATOM 4276 N N . MET A 1 513 ? 22.114 -5.781 -15.989 1.00 82.00 513 MET A N 1
ATOM 4277 C CA . MET A 1 513 ? 22.045 -7.093 -15.323 1.00 82.00 513 MET A CA 1
ATOM 4278 C C . MET A 1 513 ? 22.848 -7.141 -14.021 1.00 82.00 513 MET A C 1
ATOM 4280 O O . MET A 1 513 ? 22.337 -7.589 -13.002 1.00 82.00 513 MET A O 1
ATOM 4284 N N . ASN A 1 514 ? 24.061 -6.579 -14.007 1.00 79.00 514 ASN A N 1
ATOM 4285 C CA . ASN A 1 514 ? 24.901 -6.514 -12.799 1.00 79.00 514 ASN A CA 1
ATOM 4286 C C . ASN A 1 514 ? 24.385 -5.524 -11.739 1.00 79.00 514 ASN A C 1
ATOM 4288 O O . ASN A 1 514 ? 24.965 -5.402 -10.661 1.00 79.00 514 ASN A O 1
ATOM 4292 N N . LYS A 1 515 ? 23.339 -4.762 -12.065 1.00 80.75 515 LYS A N 1
ATOM 4293 C CA . LYS A 1 515 ? 22.666 -3.823 -11.167 1.00 80.75 515 LYS A CA 1
ATOM 4294 C C . LYS A 1 515 ? 21.333 -4.375 -10.685 1.00 80.75 515 LYS A C 1
ATOM 4296 O O . LYS A 1 515 ? 20.752 -3.772 -9.799 1.00 80.75 515 LYS A O 1
ATOM 4301 N N . ILE A 1 516 ? 20.846 -5.486 -11.224 1.00 85.75 516 ILE A N 1
ATOM 4302 C CA . ILE A 1 516 ? 19.606 -6.100 -10.760 1.00 85.75 516 ILE A CA 1
ATOM 4303 C C . ILE A 1 516 ? 19.893 -6.934 -9.510 1.00 85.75 516 ILE A C 1
ATOM 4305 O O . ILE A 1 516 ? 20.877 -7.674 -9.440 1.00 85.75 516 ILE A O 1
ATOM 4309 N N . SER A 1 517 ? 19.016 -6.817 -8.518 1.00 89.38 517 SER A N 1
ATOM 4310 C CA . SER A 1 517 ? 18.996 -7.710 -7.368 1.00 89.38 517 SER A CA 1
ATOM 4311 C C . SER A 1 517 ? 17.595 -8.190 -7.047 1.00 89.38 517 SER A C 1
ATOM 4313 O O . SER A 1 517 ? 16.614 -7.491 -7.298 1.00 89.38 517 SER A O 1
ATOM 4315 N N . ILE A 1 518 ? 17.517 -9.387 -6.481 1.00 92.44 518 ILE A N 1
ATOM 4316 C CA . ILE A 1 518 ? 16.295 -9.936 -5.914 1.00 92.44 518 ILE A CA 1
ATOM 4317 C C . ILE A 1 518 ? 16.290 -9.604 -4.429 1.00 92.44 518 ILE A C 1
ATOM 4319 O O . ILE A 1 518 ? 17.186 -10.013 -3.696 1.00 92.44 518 ILE A O 1
ATOM 4323 N N . GLN A 1 519 ? 15.286 -8.860 -3.987 1.00 93.88 519 GLN A N 1
ATOM 4324 C CA . GLN A 1 519 ? 15.072 -8.532 -2.586 1.00 93.88 519 GLN A CA 1
ATOM 4325 C C . GLN A 1 519 ? 14.056 -9.488 -1.982 1.00 93.88 519 GLN A C 1
ATOM 4327 O O . GLN A 1 519 ? 12.896 -9.508 -2.395 1.00 93.88 519 GLN A O 1
ATOM 4332 N N . VAL A 1 520 ? 14.498 -10.264 -0.998 1.00 95.50 520 VAL A N 1
ATOM 4333 C CA . VAL A 1 520 ? 13.653 -11.140 -0.186 1.00 95.50 520 VAL A CA 1
ATOM 4334 C C . VAL A 1 520 ? 13.251 -10.365 1.060 1.00 95.50 520 VAL A C 1
ATOM 4336 O O . VAL A 1 520 ? 14.098 -10.003 1.873 1.00 95.50 520 VAL A O 1
ATOM 4339 N N . ILE A 1 521 ? 11.961 -10.067 1.190 1.00 95.38 521 ILE A N 1
ATOM 4340 C CA . ILE A 1 521 ? 11.414 -9.234 2.261 1.00 95.38 521 ILE A CA 1
ATOM 4341 C C . ILE A 1 521 ? 10.641 -10.120 3.234 1.00 95.38 521 ILE A C 1
ATOM 4343 O O . ILE A 1 521 ? 9.774 -10.905 2.841 1.00 95.38 521 ILE A O 1
ATOM 4347 N N . ASP A 1 522 ? 10.948 -9.956 4.515 1.00 94.62 522 ASP A N 1
ATOM 4348 C CA . ASP A 1 522 ? 10.297 -10.655 5.618 1.00 94.62 522 ASP A CA 1
ATOM 4349 C C . ASP A 1 522 ? 10.006 -9.654 6.741 1.00 94.62 522 ASP A C 1
ATOM 4351 O O . ASP A 1 522 ? 10.893 -9.017 7.318 1.00 94.62 522 ASP A O 1
ATOM 4355 N N . ILE A 1 523 ? 8.724 -9.440 6.991 1.00 94.69 523 ILE A N 1
ATOM 4356 C CA . ILE A 1 523 ? 8.179 -8.398 7.843 1.00 94.69 523 ILE A CA 1
ATOM 4357 C C . ILE A 1 523 ? 8.126 -8.917 9.273 1.00 94.69 523 ILE A C 1
ATOM 4359 O O . ILE A 1 523 ? 7.589 -9.974 9.598 1.00 94.69 523 ILE A O 1
ATOM 4363 N N . LYS A 1 524 ? 8.717 -8.146 10.180 1.00 92.31 524 LYS A N 1
ATOM 4364 C CA . LYS A 1 524 ? 8.917 -8.534 11.571 1.00 92.31 524 LYS A CA 1
ATOM 4365 C C . LYS A 1 524 ? 8.256 -7.527 12.488 1.00 92.31 524 LYS A C 1
ATOM 4367 O O . LYS A 1 524 ? 8.654 -6.370 12.566 1.00 92.31 524 LYS A O 1
ATOM 4372 N N . TYR A 1 525 ? 7.286 -7.988 13.270 1.00 91.31 525 TYR A N 1
ATOM 4373 C CA . TYR A 1 525 ? 6.672 -7.167 14.310 1.00 91.31 525 TYR A CA 1
ATOM 4374 C C . TYR A 1 525 ? 7.481 -7.206 15.617 1.00 91.31 525 TYR A C 1
ATOM 4376 O O . TYR A 1 525 ? 7.112 -7.837 16.618 1.00 91.31 525 TYR A O 1
ATOM 4384 N N . ALA A 1 526 ? 8.639 -6.551 15.594 1.00 89.00 526 ALA A N 1
ATOM 4385 C CA . ALA A 1 526 ? 9.601 -6.515 16.690 1.00 89.00 526 ALA A CA 1
ATOM 4386 C C . ALA A 1 526 ? 10.411 -5.210 16.682 1.00 89.00 526 ALA A C 1
ATOM 4388 O O . ALA A 1 526 ? 10.536 -4.553 15.655 1.00 89.00 526 ALA A O 1
ATOM 4389 N N . ASN A 1 527 ? 10.967 -4.840 17.836 1.00 87.00 527 ASN A N 1
ATOM 4390 C CA . ASN A 1 527 ? 11.798 -3.641 17.962 1.00 87.00 527 ASN A CA 1
ATOM 4391 C C . ASN A 1 527 ? 13.226 -3.908 17.464 1.00 87.00 527 ASN A C 1
ATOM 4393 O O . ASN A 1 527 ? 13.719 -5.033 17.555 1.00 87.00 527 ASN A O 1
ATOM 4397 N N . PHE A 1 528 ? 13.922 -2.857 17.030 1.00 87.69 528 PHE A N 1
ATOM 4398 C CA . PHE A 1 528 ? 15.336 -2.937 16.642 1.00 87.69 528 PHE A CA 1
ATOM 4399 C C . PHE A 1 528 ? 16.219 -3.506 17.756 1.00 87.69 528 PHE A C 1
ATOM 4401 O O . PHE A 1 528 ? 17.027 -4.397 17.498 1.00 87.69 528 PHE A O 1
ATOM 4408 N N . ASP A 1 529 ? 16.004 -3.074 18.999 1.00 87.50 529 ASP A N 1
ATOM 4409 C CA . ASP A 1 529 ? 16.785 -3.534 20.154 1.00 87.50 529 ASP A CA 1
ATOM 4410 C C . ASP A 1 529 ? 16.700 -5.050 20.358 1.00 87.50 529 ASP A C 1
ATOM 4412 O O . ASP A 1 529 ? 17.659 -5.665 20.814 1.00 87.50 529 ASP A O 1
ATOM 4416 N N . TYR A 1 530 ? 15.587 -5.684 19.968 1.00 88.81 530 TYR A N 1
ATOM 4417 C CA . TYR A 1 530 ? 15.454 -7.139 20.046 1.00 88.81 530 TYR A CA 1
ATOM 4418 C C . TYR A 1 530 ? 16.449 -7.850 19.119 1.00 88.81 530 TYR A C 1
ATOM 4420 O O . TYR A 1 530 ? 17.051 -8.838 19.532 1.00 88.81 530 TYR A O 1
ATOM 4428 N N . TYR A 1 531 ? 16.656 -7.328 17.905 1.00 88.38 531 TYR A N 1
ATOM 4429 C CA . TYR A 1 531 ? 17.610 -7.877 16.936 1.00 88.38 531 TYR A CA 1
ATOM 4430 C C . TYR A 1 531 ? 19.054 -7.508 17.272 1.00 88.38 531 TYR A C 1
ATOM 4432 O O . TYR A 1 531 ? 19.955 -8.311 17.042 1.00 88.38 531 TYR A O 1
ATOM 4440 N N . LEU A 1 532 ? 19.282 -6.311 17.815 1.00 88.00 532 LEU A N 1
ATOM 4441 C CA . LEU A 1 532 ? 20.621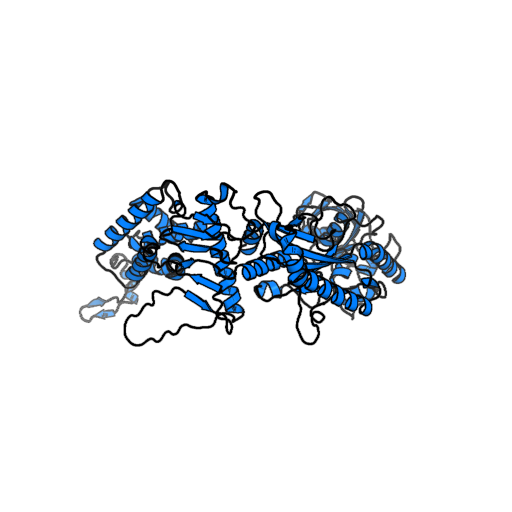 -5.822 18.145 1.00 88.00 532 LEU A CA 1
ATOM 4442 C C . LEU A 1 532 ? 21.161 -6.381 19.468 1.00 88.00 532 LEU A C 1
ATOM 4444 O O . LEU A 1 532 ? 22.371 -6.352 19.685 1.00 88.00 532 LEU A O 1
ATOM 4448 N N . ASN A 1 533 ? 20.301 -6.916 20.338 1.00 89.38 533 ASN A N 1
ATOM 4449 C CA . ASN A 1 533 ? 20.718 -7.514 21.600 1.00 89.38 533 ASN A CA 1
ATOM 4450 C C . ASN A 1 533 ? 21.478 -8.843 21.372 1.00 89.38 533 ASN A C 1
ATOM 4452 O O . ASN A 1 533 ? 20.886 -9.806 20.872 1.00 89.38 533 ASN A O 1
ATOM 4456 N N . PRO A 1 534 ? 22.753 -8.953 21.805 1.00 87.12 534 PRO A N 1
ATOM 4457 C CA . PRO A 1 534 ? 23.538 -10.181 21.674 1.00 87.12 534 PRO A CA 1
ATOM 4458 C C . PRO A 1 534 ? 22.889 -11.413 22.318 1.00 87.12 534 PRO A C 1
ATOM 4460 O O . PRO A 1 534 ? 23.047 -12.517 21.800 1.00 87.12 534 PRO A O 1
ATOM 4463 N N . GLY A 1 535 ? 22.124 -11.233 23.401 1.00 89.19 535 GLY A N 1
ATOM 4464 C CA . GLY A 1 535 ? 21.445 -12.323 24.109 1.00 89.19 535 GLY A CA 1
ATOM 4465 C C . GLY A 1 535 ? 20.359 -13.021 23.285 1.00 89.19 535 GLY A C 1
ATOM 4466 O O . GLY A 1 535 ? 20.104 -14.203 23.494 1.00 89.19 535 GLY A O 1
ATOM 4467 N N . ASN A 1 536 ? 19.773 -12.337 22.297 1.00 90.12 536 ASN A N 1
ATOM 4468 C CA . ASN A 1 536 ? 18.724 -12.901 21.439 1.00 90.12 536 ASN A CA 1
ATOM 4469 C C . ASN A 1 536 ? 19.284 -13.526 20.151 1.00 90.12 536 ASN A C 1
ATOM 4471 O O . ASN A 1 536 ? 18.531 -14.067 19.341 1.00 90.12 536 ASN A O 1
ATOM 4475 N N . ARG A 1 537 ? 20.601 -13.442 19.918 1.00 86.62 537 ARG A N 1
ATOM 4476 C CA . ARG A 1 537 ? 21.210 -13.755 18.618 1.00 86.62 537 ARG A CA 1
ATOM 4477 C C . ARG A 1 537 ? 20.940 -15.187 18.161 1.00 86.62 537 ARG A C 1
ATOM 4479 O O . ARG A 1 537 ? 20.597 -15.384 16.999 1.00 86.62 537 ARG A O 1
ATOM 4486 N N . GLU A 1 538 ? 21.081 -16.171 19.045 1.00 88.19 538 GLU A N 1
ATOM 4487 C CA . GLU A 1 538 ? 20.860 -17.584 18.698 1.00 88.19 538 GLU A CA 1
ATOM 4488 C C . GLU A 1 538 ? 19.380 -17.890 18.427 1.00 88.19 538 GLU A C 1
ATOM 4490 O O . GLU A 1 538 ? 19.053 -18.592 17.466 1.00 88.19 538 GLU A O 1
ATOM 4495 N N . GLU A 1 539 ? 18.467 -17.276 19.185 1.00 90.75 539 GLU A N 1
ATOM 4496 C CA . GLU A 1 539 ? 17.033 -17.373 18.908 1.00 90.75 539 GLU A CA 1
ATOM 4497 C C . GLU A 1 539 ? 16.713 -16.795 17.521 1.00 90.75 539 GLU A C 1
ATOM 4499 O O . GLU A 1 539 ? 16.119 -17.478 16.683 1.00 90.75 539 GLU A O 1
ATOM 4504 N N . VAL A 1 540 ? 17.165 -15.570 17.235 1.00 88.69 540 VAL A N 1
ATOM 4505 C CA . VAL A 1 540 ? 16.901 -14.896 15.956 1.00 88.69 540 VAL A CA 1
ATOM 4506 C C . VAL A 1 540 ? 17.512 -15.659 14.780 1.00 88.69 540 VAL A C 1
ATOM 4508 O O . VAL A 1 540 ? 16.864 -15.799 13.736 1.00 88.69 540 VAL A O 1
ATOM 4511 N N . LYS A 1 541 ? 18.723 -16.210 14.943 1.00 87.56 541 LYS A N 1
ATOM 4512 C CA . LYS A 1 541 ? 19.338 -17.084 13.935 1.00 87.56 541 LYS A CA 1
ATOM 4513 C C . LYS A 1 541 ? 18.448 -18.283 13.626 1.00 87.56 541 LYS A C 1
ATOM 4515 O O . LYS A 1 541 ? 18.156 -18.545 12.460 1.00 87.56 541 LYS A O 1
ATOM 4520 N N . SER A 1 542 ? 18.008 -18.991 14.666 1.00 85.69 542 SER A N 1
ATOM 4521 C CA . SER A 1 542 ? 17.233 -20.224 14.516 1.00 85.69 542 SER A CA 1
ATOM 4522 C C . SER A 1 542 ? 15.843 -19.993 13.914 1.00 85.69 542 SER A C 1
ATOM 4524 O O . SER A 1 542 ? 15.409 -20.786 13.076 1.00 85.69 542 SER A O 1
ATOM 4526 N N . ARG A 1 543 ? 15.157 -18.906 14.299 1.00 84.06 543 ARG A N 1
ATOM 4527 C CA . ARG A 1 543 ? 13.759 -18.640 13.912 1.00 84.06 543 ARG A CA 1
ATOM 4528 C C . ARG A 1 543 ? 13.616 -17.829 12.626 1.00 84.06 543 ARG A C 1
ATOM 4530 O O . ARG A 1 543 ? 12.691 -18.102 11.859 1.00 84.06 543 ARG A O 1
ATOM 4537 N N . SER A 1 544 ? 14.497 -16.854 12.396 1.00 87.88 544 SER A N 1
ATOM 4538 C CA . SER A 1 544 ? 14.361 -15.879 11.303 1.00 87.88 544 SER A CA 1
ATOM 4539 C C . SER A 1 544 ? 15.450 -16.038 10.245 1.00 87.88 544 SER A C 1
ATOM 4541 O O . SER A 1 544 ? 15.138 -16.252 9.078 1.00 87.88 544 SER A O 1
ATOM 4543 N N . VAL A 1 545 ? 16.731 -15.996 10.626 1.00 89.94 545 VAL A N 1
ATOM 4544 C CA . VAL A 1 545 ? 17.836 -15.991 9.641 1.00 89.94 545 VAL A CA 1
ATOM 4545 C C . VAL A 1 545 ? 17.936 -17.315 8.889 1.00 89.94 545 VAL A C 1
ATOM 4547 O O . VAL A 1 545 ? 18.153 -17.324 7.683 1.00 89.94 545 VAL A O 1
ATOM 4550 N N . ARG A 1 546 ? 17.699 -18.446 9.565 1.00 90.00 546 ARG A N 1
ATOM 4551 C CA . ARG A 1 546 ? 17.660 -19.757 8.906 1.00 90.00 546 ARG A CA 1
ATOM 4552 C C . ARG A 1 546 ? 16.616 -19.814 7.787 1.00 90.00 546 ARG A C 1
ATOM 4554 O O . ARG A 1 546 ? 16.868 -20.456 6.775 1.00 90.00 546 ARG A O 1
ATOM 4561 N N . LYS A 1 547 ? 15.462 -19.159 7.960 1.00 90.25 547 LYS A N 1
ATOM 4562 C CA . LYS A 1 547 ? 14.430 -19.099 6.915 1.00 90.25 547 LYS A CA 1
ATOM 4563 C C . LYS A 1 547 ? 14.910 -18.286 5.716 1.00 90.25 547 LYS A C 1
ATOM 4565 O O . LYS A 1 547 ? 14.771 -18.764 4.599 1.00 90.25 547 LYS A O 1
ATOM 4570 N N . GLN A 1 548 ? 15.557 -17.143 5.960 1.00 91.38 548 GLN A N 1
ATOM 4571 C CA . GLN A 1 548 ? 16.154 -16.322 4.899 1.00 91.38 548 GLN A CA 1
ATOM 4572 C C . GLN A 1 548 ? 17.154 -17.103 4.055 1.00 91.38 548 GLN A C 1
ATOM 4574 O O . GLN A 1 548 ? 17.031 -17.131 2.836 1.00 91.38 548 GLN A O 1
ATOM 4579 N N . PHE A 1 549 ? 18.056 -17.845 4.698 1.00 92.19 549 PHE A N 1
ATOM 4580 C CA . PHE A 1 549 ? 19.007 -18.694 3.981 1.00 92.19 549 PHE A CA 1
ATOM 4581 C C . PHE A 1 549 ? 18.312 -19.740 3.093 1.00 92.19 549 PHE A C 1
ATOM 4583 O O . PHE A 1 549 ? 18.740 -19.994 1.971 1.00 92.19 549 PHE A O 1
ATOM 4590 N N . VAL A 1 550 ? 17.220 -20.345 3.574 1.00 93.12 550 VAL A N 1
ATOM 4591 C CA . VAL A 1 550 ? 16.437 -21.302 2.775 1.00 93.12 550 VAL A CA 1
ATOM 4592 C C . VAL A 1 550 ? 15.773 -20.608 1.584 1.00 93.12 550 VAL A C 1
ATOM 4594 O O . VAL A 1 550 ? 15.808 -21.156 0.486 1.00 93.12 550 VAL A O 1
ATOM 4597 N N . TYR A 1 551 ? 15.209 -19.410 1.766 1.00 94.81 551 TYR A N 1
ATOM 4598 C CA . TYR A 1 551 ? 14.630 -18.636 0.662 1.00 94.81 551 TYR A CA 1
ATOM 4599 C C . TYR A 1 551 ? 15.683 -18.310 -0.398 1.00 94.81 551 TYR A C 1
ATOM 4601 O O . TYR A 1 551 ? 15.469 -18.599 -1.573 1.00 94.81 551 TYR A O 1
ATOM 4609 N N . GLU A 1 552 ? 16.833 -17.778 0.019 1.00 94.44 552 GLU A N 1
ATOM 4610 C CA . GLU A 1 552 ? 17.960 -17.469 -0.865 1.00 94.44 552 GLU A CA 1
ATOM 4611 C C . GLU A 1 552 ? 18.429 -18.706 -1.632 1.00 94.44 552 GLU A C 1
ATOM 4613 O O . GLU A 1 552 ? 18.591 -18.645 -2.848 1.00 94.44 552 GLU A O 1
ATOM 4618 N N . TYR A 1 553 ? 18.583 -19.845 -0.951 1.00 93.81 553 TYR A N 1
ATOM 4619 C CA . TYR A 1 553 ? 18.993 -21.102 -1.575 1.00 93.81 553 TYR A CA 1
ATOM 4620 C C . TYR A 1 553 ? 18.009 -21.571 -2.658 1.00 93.81 553 TYR A C 1
ATOM 4622 O O . TYR A 1 553 ? 18.426 -21.952 -3.753 1.00 93.81 553 TYR A O 1
ATOM 4630 N N . LEU A 1 554 ? 16.703 -21.525 -2.376 1.00 93.88 554 LEU A N 1
ATOM 4631 C CA . LEU A 1 554 ? 15.667 -21.925 -3.334 1.00 93.88 554 LEU A CA 1
ATOM 4632 C C . LEU A 1 554 ? 15.641 -20.999 -4.555 1.00 93.88 554 LEU A C 1
ATOM 4634 O O . LEU A 1 554 ? 15.526 -21.475 -5.685 1.00 93.88 554 LEU A O 1
ATOM 4638 N N . ILE A 1 555 ? 15.789 -19.691 -4.333 1.00 94.44 555 ILE A N 1
ATOM 4639 C CA . ILE A 1 555 ? 15.866 -18.695 -5.406 1.00 94.44 555 ILE A CA 1
ATOM 4640 C C . ILE A 1 555 ? 17.126 -18.928 -6.244 1.00 94.44 555 ILE A C 1
ATOM 4642 O O . ILE A 1 555 ? 17.025 -19.015 -7.464 1.00 94.44 555 ILE A O 1
ATOM 4646 N N . GLN A 1 556 ? 18.290 -19.092 -5.615 1.00 93.19 556 GLN A N 1
ATOM 4647 C CA . GLN A 1 556 ? 19.559 -19.332 -6.304 1.00 93.19 556 GLN A CA 1
ATOM 4648 C C . GLN A 1 556 ? 19.485 -20.582 -7.190 1.00 93.19 556 GLN A C 1
ATOM 4650 O O . GLN A 1 556 ? 19.809 -20.520 -8.375 1.00 93.19 556 GLN A O 1
ATOM 4655 N N . ASN A 1 557 ? 18.981 -21.695 -6.649 1.00 91.56 557 ASN A N 1
ATOM 4656 C CA . ASN A 1 557 ? 18.812 -22.936 -7.404 1.00 91.56 557 ASN A CA 1
ATOM 4657 C C . ASN A 1 557 ? 17.833 -22.766 -8.582 1.00 91.56 557 ASN A C 1
ATOM 4659 O O . ASN A 1 557 ? 18.046 -23.308 -9.665 1.00 91.56 557 ASN A O 1
ATOM 4663 N N . TYR A 1 558 ? 16.764 -21.985 -8.408 1.00 91.38 558 TYR A N 1
ATOM 4664 C CA . TYR A 1 558 ? 15.860 -21.664 -9.511 1.00 91.38 558 TYR A CA 1
ATOM 4665 C C . TYR A 1 558 ? 16.559 -20.837 -10.602 1.00 91.38 558 TYR A C 1
ATOM 4667 O O . TYR A 1 558 ? 16.478 -21.187 -11.780 1.00 91.38 558 TYR A O 1
ATOM 4675 N N . LEU A 1 559 ? 17.278 -19.773 -10.230 1.00 89.44 559 LEU A N 1
ATOM 4676 C CA . LEU A 1 559 ? 17.966 -18.890 -11.179 1.00 89.44 559 LEU A CA 1
ATOM 4677 C C . LEU A 1 559 ? 19.045 -19.618 -11.985 1.00 89.44 559 LEU A C 1
ATOM 4679 O O . LEU A 1 559 ? 19.196 -19.351 -13.178 1.00 89.44 559 LEU A O 1
ATOM 4683 N N . GLU A 1 560 ? 19.764 -20.555 -11.364 1.00 87.12 560 GLU A N 1
ATOM 4684 C CA . GLU A 1 560 ? 20.771 -21.381 -12.038 1.00 87.12 560 GLU A CA 1
ATOM 4685 C C . GLU A 1 560 ? 20.186 -22.238 -13.165 1.00 87.12 560 GLU A C 1
ATOM 4687 O O . GLU A 1 560 ? 20.869 -22.473 -14.164 1.00 87.12 560 GLU A O 1
ATOM 4692 N N . ASN A 1 561 ? 18.923 -22.650 -13.025 1.00 82.12 561 ASN A N 1
ATOM 4693 C CA . ASN A 1 561 ? 18.215 -23.508 -13.973 1.00 82.12 561 ASN A CA 1
ATOM 4694 C C . ASN A 1 561 ? 17.306 -22.740 -14.953 1.00 82.12 561 ASN A C 1
ATOM 4696 O O . ASN A 1 561 ? 16.839 -23.329 -15.926 1.00 82.12 561 ASN A O 1
ATOM 4700 N N . TYR A 1 562 ? 17.031 -21.451 -14.717 1.00 76.81 562 TYR A N 1
ATOM 4701 C CA . TYR A 1 562 ? 16.050 -20.679 -15.491 1.00 76.81 562 TYR A CA 1
ATOM 4702 C C . TYR A 1 562 ? 16.612 -20.137 -16.815 1.00 76.81 562 TYR A C 1
ATOM 4704 O O . TYR A 1 562 ? 16.200 -20.564 -17.893 1.00 76.81 562 TYR A O 1
ATOM 4712 N N . GLN A 1 563 ? 17.542 -19.178 -16.755 1.00 71.50 563 GLN A N 1
ATOM 4713 C CA . GLN A 1 563 ? 18.194 -18.568 -17.922 1.00 71.50 563 GLN A CA 1
ATOM 4714 C C . GLN A 1 563 ? 19.610 -18.115 -17.550 1.00 71.50 563 GLN A C 1
ATOM 4716 O O . GLN A 1 563 ? 19.831 -17.562 -16.472 1.00 71.50 563 GLN A O 1
ATOM 4721 N N . SER A 1 564 ? 20.572 -18.269 -18.465 1.00 68.50 564 SER A N 1
ATOM 4722 C CA . SER A 1 564 ? 21.968 -17.859 -18.232 1.00 68.50 564 SER A CA 1
ATOM 4723 C C . SER A 1 564 ? 22.115 -16.371 -17.889 1.00 68.50 564 SER A C 1
ATOM 4725 O O . SER A 1 564 ? 23.043 -15.998 -17.176 1.00 68.50 564 SER A O 1
ATOM 4727 N N . THR A 1 565 ? 21.186 -15.528 -18.349 1.00 72.25 565 THR A N 1
ATOM 4728 C CA . THR A 1 565 ? 21.172 -14.078 -18.116 1.00 72.25 565 THR A CA 1
ATOM 4729 C C . THR A 1 565 ? 20.797 -13.674 -16.692 1.00 72.25 565 THR A C 1
ATOM 4731 O O . THR A 1 565 ? 21.224 -12.607 -16.255 1.00 72.25 565 THR A O 1
ATOM 4734 N N . VAL A 1 566 ? 20.053 -14.502 -15.951 1.00 80.75 566 VAL A N 1
ATOM 4735 C CA . VAL A 1 566 ? 19.597 -14.172 -14.583 1.00 80.75 566 VAL A CA 1
ATOM 4736 C C . VAL A 1 566 ? 20.410 -14.856 -13.485 1.00 80.75 566 VAL A C 1
ATOM 4738 O O . VAL A 1 566 ? 20.315 -14.481 -12.321 1.00 80.75 566 VAL A O 1
ATOM 4741 N N . LYS A 1 567 ? 21.258 -15.825 -13.852 1.00 81.31 567 LYS A N 1
ATOM 4742 C CA . LYS A 1 567 ? 22.069 -16.632 -12.926 1.00 81.31 567 LYS A CA 1
ATOM 4743 C C . LYS A 1 567 ? 22.948 -15.806 -11.974 1.00 81.31 567 LYS A C 1
ATOM 4745 O O . LYS A 1 567 ? 23.229 -16.246 -10.866 1.00 81.31 567 LYS A O 1
ATOM 4750 N N . ASN A 1 568 ? 23.388 -14.626 -12.412 1.00 81.62 568 ASN A N 1
ATOM 4751 C CA . ASN A 1 568 ? 24.303 -13.765 -11.658 1.00 81.62 568 ASN A CA 1
ATOM 4752 C C . ASN A 1 568 ? 23.592 -12.646 -10.879 1.00 81.62 568 ASN A C 1
ATOM 4754 O O . ASN A 1 568 ? 24.260 -11.743 -10.372 1.00 81.62 568 ASN A O 1
ATOM 4758 N N . TRP A 1 569 ? 22.258 -12.642 -10.819 1.00 88.06 569 TRP A N 1
ATOM 4759 C CA . TRP A 1 569 ? 21.535 -11.638 -10.043 1.00 88.06 569 TRP A CA 1
ATOM 4760 C C . TRP A 1 569 ? 21.816 -11.831 -8.555 1.00 88.06 569 TRP A C 1
ATOM 4762 O O . TRP A 1 569 ? 21.636 -12.916 -8.013 1.00 88.06 569 TRP A O 1
ATOM 4772 N N . SER A 1 570 ? 22.253 -10.763 -7.886 1.00 89.31 570 SER A N 1
ATOM 4773 C CA . SER A 1 570 ? 22.466 -10.805 -6.437 1.00 89.31 570 SER A CA 1
ATOM 4774 C C . SER A 1 570 ? 21.138 -10.988 -5.705 1.00 89.31 570 SER A C 1
ATOM 4776 O O . SER A 1 570 ? 20.144 -10.364 -6.079 1.00 89.31 570 SER A O 1
ATOM 4778 N N . ILE A 1 571 ? 21.130 -11.796 -4.649 1.00 92.44 571 ILE A N 1
ATOM 4779 C CA . ILE A 1 571 ? 19.977 -11.978 -3.766 1.00 92.44 571 ILE A CA 1
ATOM 4780 C C . ILE A 1 571 ? 20.294 -11.272 -2.448 1.00 92.44 571 ILE A C 1
ATOM 4782 O O . ILE A 1 571 ? 21.356 -11.489 -1.871 1.00 92.44 571 ILE A O 1
ATOM 4786 N N . ASN A 1 572 ? 19.392 -10.404 -2.002 1.00 92.00 572 ASN A N 1
ATOM 4787 C CA . ASN A 1 572 ? 19.539 -9.596 -0.798 1.00 92.00 572 ASN A CA 1
ATOM 4788 C C . ASN A 1 572 ? 18.346 -9.842 0.126 1.00 92.00 572 ASN A C 1
ATOM 4790 O O . ASN A 1 572 ? 17.202 -9.646 -0.282 1.00 92.00 572 ASN A O 1
ATOM 4794 N N . SER A 1 573 ? 18.610 -10.206 1.377 1.00 92.88 573 SER A N 1
ATOM 4795 C CA . SER A 1 573 ? 17.561 -10.418 2.375 1.00 92.88 573 SER A CA 1
ATOM 4796 C C . SER A 1 573 ? 17.350 -9.193 3.253 1.00 92.88 573 SER A C 1
ATOM 4798 O O . SER A 1 573 ? 18.305 -8.568 3.727 1.00 92.88 573 SER A O 1
ATOM 4800 N N . GLU A 1 574 ? 16.085 -8.868 3.515 1.00 93.56 574 GLU A N 1
ATOM 4801 C CA . GLU A 1 574 ? 15.686 -7.731 4.336 1.00 93.56 574 GLU A CA 1
ATOM 4802 C C . GLU A 1 574 ? 14.655 -8.101 5.406 1.00 93.56 574 GLU A C 1
ATOM 4804 O O . GLU A 1 574 ? 13.654 -8.765 5.134 1.00 93.56 574 GLU A O 1
ATOM 4809 N N . PHE A 1 575 ? 14.855 -7.574 6.617 1.00 94.81 575 PHE A N 1
ATOM 4810 C CA . PHE A 1 575 ? 13.841 -7.558 7.668 1.00 94.81 575 PHE A CA 1
ATOM 4811 C C . PHE A 1 575 ? 13.221 -6.179 7.811 1.00 94.81 575 PHE A C 1
ATOM 4813 O O . PHE A 1 575 ? 13.915 -5.202 8.094 1.00 94.81 575 PHE A O 1
ATOM 4820 N N . TRP A 1 576 ? 11.903 -6.112 7.663 1.00 95.25 576 TRP A N 1
ATOM 4821 C CA . TRP A 1 576 ? 11.140 -4.880 7.834 1.00 95.25 576 TRP A CA 1
ATOM 4822 C C . TRP A 1 576 ? 10.611 -4.783 9.262 1.00 95.25 576 TRP A C 1
ATOM 4824 O O . TRP A 1 576 ? 9.812 -5.612 9.692 1.00 95.25 576 TRP A O 1
ATOM 4834 N N . LEU A 1 577 ? 11.072 -3.776 10.002 1.00 94.50 577 LEU A N 1
ATOM 4835 C CA . LEU A 1 577 ? 10.787 -3.590 11.425 1.00 94.50 577 LEU A CA 1
ATOM 4836 C C . LEU A 1 577 ? 10.046 -2.266 11.650 1.00 94.50 577 LEU A C 1
ATOM 4838 O O . LEU A 1 577 ? 10.469 -1.248 11.096 1.00 94.50 577 LEU A O 1
ATOM 4842 N N . PRO A 1 578 ? 8.991 -2.226 12.480 1.00 94.12 578 PRO A N 1
ATOM 4843 C CA . PRO A 1 578 ? 8.281 -0.990 12.760 1.00 94.12 578 PRO A CA 1
ATOM 4844 C C . PRO A 1 578 ? 9.161 0.003 13.532 1.00 94.12 578 PRO A C 1
ATOM 4846 O O . PRO A 1 578 ? 9.888 -0.350 14.463 1.00 94.12 578 PRO A O 1
ATOM 4849 N N . THR A 1 579 ? 9.058 1.277 13.172 1.00 92.62 579 THR A N 1
ATOM 4850 C CA . THR A 1 579 ? 9.637 2.411 13.896 1.00 92.62 579 THR A CA 1
ATOM 4851 C C . THR A 1 579 ? 8.688 3.599 13.832 1.00 92.62 579 THR A C 1
ATOM 4853 O O . THR A 1 579 ? 7.902 3.720 12.895 1.00 92.62 579 THR A O 1
ATOM 4856 N N . TYR A 1 580 ? 8.770 4.512 14.791 1.00 91.00 580 TYR A N 1
ATOM 4857 C CA . TYR A 1 580 ? 8.108 5.801 14.700 1.00 91.00 580 TYR A CA 1
ATOM 4858 C C . TYR A 1 580 ? 9.089 6.935 14.970 1.00 91.00 580 TYR A C 1
ATOM 4860 O O . TYR A 1 580 ? 9.666 7.043 16.050 1.00 91.00 580 TYR A O 1
ATOM 4868 N N . ARG A 1 581 ? 9.234 7.814 13.975 1.00 84.94 581 ARG A N 1
ATOM 4869 C CA . ARG A 1 581 ? 9.778 9.167 14.129 1.00 84.94 581 ARG A CA 1
ATOM 4870 C C . ARG A 1 581 ? 9.105 10.071 13.106 1.00 84.94 581 ARG A C 1
ATOM 4872 O O . ARG A 1 581 ? 9.111 9.757 11.916 1.00 84.94 581 ARG A O 1
ATOM 4879 N N . LYS A 1 582 ? 8.583 11.215 13.552 1.00 80.44 582 LYS A N 1
ATOM 4880 C CA . LYS A 1 582 ? 7.791 12.140 12.722 1.00 80.44 582 LYS A CA 1
ATOM 4881 C C . LYS A 1 582 ? 8.461 12.503 11.385 1.00 80.44 582 LYS A C 1
ATOM 4883 O O . LYS A 1 582 ? 7.812 12.490 10.345 1.00 80.44 582 LYS A O 1
ATOM 4888 N N . ASN A 1 583 ? 9.772 12.749 11.401 1.00 83.56 583 ASN A N 1
ATOM 4889 C CA . ASN A 1 583 ? 10.509 13.260 10.238 1.00 83.56 583 ASN A CA 1
ATOM 4890 C C . ASN A 1 583 ? 11.202 12.176 9.395 1.00 83.56 583 ASN A C 1
ATOM 4892 O O . ASN A 1 583 ? 11.871 12.509 8.420 1.00 83.56 583 ASN A O 1
ATOM 4896 N N . LEU A 1 584 ? 11.082 10.890 9.744 1.00 83.12 584 LEU A N 1
ATOM 4897 C CA . LEU A 1 584 ? 11.702 9.826 8.949 1.00 83.12 584 LEU A CA 1
ATOM 4898 C C . LEU A 1 584 ? 10.869 9.494 7.701 1.00 83.12 584 LEU A C 1
ATOM 4900 O O . LEU A 1 584 ? 9.635 9.539 7.769 1.00 83.12 584 LEU A O 1
ATOM 4904 N N . PRO A 1 585 ? 11.499 9.140 6.563 1.00 87.88 585 PRO A N 1
ATOM 4905 C CA . PRO A 1 585 ? 10.793 8.572 5.413 1.00 87.88 585 PRO A CA 1
ATOM 4906 C C . PRO A 1 585 ? 10.096 7.254 5.789 1.00 87.88 585 PRO A C 1
ATOM 4908 O O . PRO A 1 585 ? 10.291 6.733 6.886 1.00 87.88 585 PRO A O 1
ATOM 4911 N N . VAL A 1 586 ? 9.257 6.724 4.890 1.00 89.00 586 VAL A N 1
ATOM 4912 C CA . VAL A 1 586 ? 8.541 5.464 5.159 1.00 89.00 586 VAL A CA 1
ATOM 4913 C C . VAL A 1 586 ? 9.520 4.320 5.392 1.00 89.00 586 VAL A C 1
ATOM 4915 O O . VAL A 1 586 ? 9.380 3.607 6.373 1.00 89.00 586 VAL A O 1
ATOM 4918 N N . LEU A 1 587 ? 10.534 4.186 4.538 1.00 90.62 587 LEU A N 1
ATOM 4919 C CA . LEU A 1 587 ? 11.583 3.179 4.662 1.00 90.62 587 LEU A CA 1
ATOM 4920 C C . LEU A 1 587 ? 12.916 3.870 4.934 1.00 90.62 587 LEU A C 1
ATOM 4922 O O . LEU A 1 587 ? 13.328 4.755 4.184 1.00 90.62 587 LEU A O 1
ATOM 4926 N N . THR A 1 588 ? 13.598 3.459 5.999 1.00 88.88 588 THR A N 1
ATOM 4927 C CA . THR A 1 588 ? 14.920 3.978 6.368 1.00 88.88 588 THR A CA 1
ATOM 4928 C C . THR A 1 588 ? 15.874 2.810 6.612 1.00 88.88 588 THR A C 1
ATOM 4930 O O . THR A 1 588 ? 15.494 1.872 7.313 1.00 88.88 588 THR A O 1
ATOM 4933 N N . PRO A 1 589 ? 17.111 2.821 6.085 1.00 85.62 589 PRO A N 1
ATOM 4934 C CA . PRO A 1 589 ? 18.099 1.807 6.437 1.00 85.62 589 PRO A CA 1
ATOM 4935 C C . PRO A 1 589 ? 18.356 1.789 7.948 1.00 85.62 589 PRO A C 1
ATOM 4937 O O . PRO A 1 589 ? 18.574 2.833 8.563 1.00 85.62 589 PRO A O 1
ATOM 4940 N N . GLY A 1 590 ? 18.307 0.601 8.539 1.00 82.00 590 GLY A N 1
ATOM 4941 C CA . GLY A 1 590 ? 18.623 0.368 9.939 1.00 82.00 590 GLY A CA 1
ATOM 4942 C C . GLY A 1 590 ? 20.119 0.190 10.195 1.00 82.00 590 GLY A C 1
ATOM 4943 O O . GLY A 1 590 ? 20.957 0.294 9.297 1.00 82.00 590 GLY A O 1
ATOM 4944 N N . THR A 1 591 ? 20.455 -0.102 11.451 1.00 83.69 591 THR A N 1
ATOM 4945 C CA . THR A 1 591 ? 21.827 -0.409 11.877 1.00 83.69 591 THR A CA 1
ATOM 4946 C C . THR A 1 591 ? 22.358 -1.656 11.167 1.00 83.69 591 THR A C 1
ATOM 4948 O O . THR A 1 591 ? 21.602 -2.591 10.895 1.00 83.69 591 THR A O 1
ATOM 4951 N N . LYS A 1 592 ? 23.673 -1.690 10.904 1.00 83.19 592 LYS A N 1
ATOM 4952 C CA . LYS A 1 592 ? 24.349 -2.882 10.374 1.00 83.19 592 LYS A CA 1
ATOM 4953 C C . LYS A 1 592 ? 24.044 -4.098 11.247 1.00 83.19 592 LYS A C 1
ATOM 4955 O O . LYS A 1 592 ? 24.157 -4.033 12.470 1.00 83.19 592 LYS A O 1
ATOM 4960 N N . TYR A 1 593 ? 23.700 -5.204 10.603 1.00 82.81 593 TYR A N 1
ATOM 4961 C CA . TYR A 1 593 ? 23.279 -6.427 11.268 1.00 82.81 593 TYR A CA 1
ATOM 4962 C C . TYR A 1 593 ? 23.913 -7.638 10.591 1.00 82.81 593 TYR A C 1
ATOM 4964 O O . TYR A 1 593 ? 23.901 -7.729 9.368 1.00 82.81 593 TYR A O 1
ATOM 4972 N N . MET A 1 594 ? 24.501 -8.535 11.392 1.00 81.75 594 MET A N 1
ATOM 4973 C CA . MET A 1 594 ? 25.217 -9.733 10.923 1.00 81.75 594 MET A CA 1
ATOM 4974 C C . MET A 1 594 ? 26.150 -9.459 9.732 1.00 81.75 594 MET A C 1
ATOM 4976 O O . MET A 1 594 ? 26.003 -10.067 8.679 1.00 81.75 594 MET A O 1
ATOM 4980 N N . ASP A 1 595 ? 27.056 -8.489 9.875 1.00 80.94 595 ASP A N 1
ATOM 4981 C CA . ASP A 1 595 ? 28.013 -8.101 8.826 1.00 80.94 595 ASP A CA 1
ATOM 4982 C C . ASP A 1 595 ? 27.359 -7.726 7.479 1.00 80.94 595 ASP A C 1
ATOM 4984 O O . ASP A 1 595 ? 27.961 -7.853 6.417 1.00 80.94 595 ASP A O 1
ATOM 4988 N N . ASN A 1 596 ? 26.131 -7.194 7.543 1.00 81.50 596 ASN A N 1
ATOM 4989 C CA . ASN A 1 596 ? 25.254 -6.848 6.419 1.00 81.50 596 ASN A CA 1
ATOM 4990 C C . ASN A 1 596 ? 24.694 -8.043 5.633 1.00 81.50 596 ASN A C 1
ATOM 4992 O O . ASN A 1 596 ? 24.203 -7.836 4.527 1.00 81.50 596 ASN A O 1
ATOM 4996 N N . TYR A 1 597 ? 24.722 -9.258 6.189 1.00 86.62 597 TYR A N 1
ATOM 4997 C CA . TYR A 1 597 ? 24.084 -10.414 5.555 1.00 86.62 597 TYR A CA 1
ATOM 4998 C C . TYR A 1 597 ? 22.569 -10.214 5.397 1.00 86.62 597 TYR A C 1
ATOM 5000 O O . TYR A 1 597 ? 22.030 -10.404 4.314 1.00 86.62 597 TYR A O 1
ATOM 5008 N N . VAL A 1 598 ? 21.892 -9.756 6.459 1.00 89.81 598 VAL A N 1
ATOM 5009 C CA . VAL A 1 598 ? 20.477 -9.355 6.400 1.00 89.81 598 VAL A CA 1
ATOM 5010 C C . VAL A 1 598 ? 20.370 -7.869 6.700 1.00 89.81 598 VAL A C 1
ATOM 5012 O O . VAL A 1 598 ? 20.802 -7.402 7.759 1.00 89.81 598 VAL A O 1
ATOM 5015 N N . LYS A 1 599 ? 19.759 -7.115 5.787 1.00 91.94 599 LYS A N 1
ATOM 5016 C CA . LYS A 1 599 ? 19.502 -5.688 5.976 1.00 91.94 599 LYS A CA 1
ATOM 5017 C C . LYS A 1 599 ? 18.302 -5.492 6.894 1.00 91.94 599 LYS A C 1
ATOM 5019 O O . LYS A 1 599 ? 17.220 -6.009 6.644 1.00 91.94 599 LYS A O 1
ATOM 5024 N N . LEU A 1 600 ? 18.475 -4.703 7.950 1.00 92.75 600 LEU A N 1
ATOM 5025 C CA . LEU A 1 600 ? 17.346 -4.225 8.741 1.00 92.75 600 LEU A CA 1
ATOM 5026 C C . LEU A 1 600 ? 16.807 -2.950 8.093 1.00 92.75 600 LEU A C 1
ATOM 5028 O O . LEU A 1 600 ? 17.551 -1.986 7.912 1.00 92.75 600 LEU A O 1
ATOM 5032 N N . THR A 1 601 ? 15.524 -2.931 7.761 1.00 92.81 601 THR A N 1
ATOM 5033 C CA . THR A 1 601 ? 14.831 -1.777 7.187 1.00 92.81 601 THR A CA 1
ATOM 5034 C C . THR A 1 601 ? 13.805 -1.283 8.201 1.00 92.81 601 THR A C 1
ATOM 5036 O O . THR A 1 601 ? 12.916 -2.018 8.625 1.00 92.81 601 THR A O 1
ATOM 5039 N N . ALA A 1 602 ? 13.954 -0.032 8.627 1.00 92.50 602 ALA A N 1
ATOM 5040 C CA . ALA A 1 602 ? 13.045 0.620 9.553 1.00 92.50 602 ALA A CA 1
ATOM 5041 C C . ALA A 1 602 ? 11.848 1.175 8.778 1.00 92.50 602 ALA A C 1
ATOM 5043 O O . ALA A 1 602 ? 12.024 1.984 7.865 1.00 92.50 602 ALA A O 1
ATOM 5044 N N . VAL A 1 603 ? 10.646 0.750 9.154 1.00 95.06 603 VAL A N 1
ATOM 5045 C CA . VAL A 1 603 ? 9.394 1.113 8.494 1.00 95.06 603 VAL A CA 1
ATOM 5046 C C . VAL A 1 603 ? 8.592 2.047 9.396 1.00 95.06 603 VAL A C 1
ATOM 5048 O O . VAL A 1 603 ? 8.211 1.670 10.504 1.00 95.06 603 VAL A O 1
ATOM 5051 N N . ASN A 1 604 ? 8.343 3.274 8.939 1.00 94.19 604 ASN A N 1
ATOM 5052 C CA . ASN A 1 604 ? 7.606 4.280 9.695 1.00 94.19 604 ASN A CA 1
ATOM 5053 C C . ASN A 1 604 ? 6.130 3.888 9.820 1.00 94.19 604 ASN A C 1
ATOM 5055 O O . ASN A 1 604 ? 5.367 4.014 8.861 1.00 94.19 604 ASN A O 1
ATOM 5059 N N . ILE A 1 605 ? 5.731 3.445 11.011 1.00 93.81 605 ILE A N 1
ATOM 5060 C CA . ILE A 1 605 ? 4.404 2.878 11.247 1.00 93.81 605 ILE A CA 1
ATOM 5061 C C . ILE A 1 605 ? 3.274 3.868 10.974 1.00 93.81 605 ILE A C 1
ATOM 5063 O O . ILE A 1 605 ? 2.286 3.486 10.361 1.00 93.81 605 ILE A O 1
ATOM 5067 N N . MET A 1 606 ? 3.433 5.142 11.348 1.00 93.56 606 MET A N 1
ATOM 5068 C CA . MET A 1 606 ? 2.394 6.149 11.112 1.00 93.56 606 MET A CA 1
ATOM 5069 C C . MET A 1 606 ? 2.201 6.407 9.622 1.00 93.56 606 MET A C 1
ATOM 5071 O O . MET A 1 606 ? 1.073 6.426 9.157 1.00 93.56 606 MET A O 1
ATOM 5075 N N . LYS A 1 607 ? 3.292 6.506 8.853 1.00 93.81 607 LYS A N 1
ATOM 5076 C CA . LYS A 1 607 ? 3.188 6.722 7.403 1.00 93.81 607 LYS A CA 1
ATOM 5077 C C . LYS A 1 607 ? 2.622 5.514 6.659 1.00 93.81 607 LYS A C 1
ATOM 5079 O O . LYS A 1 607 ? 1.937 5.689 5.659 1.00 93.81 607 LYS A O 1
ATOM 5084 N N . VAL A 1 608 ? 2.918 4.299 7.124 1.00 94.25 608 VAL A N 1
ATOM 5085 C CA . VAL A 1 608 ? 2.310 3.082 6.569 1.00 94.25 608 VAL A CA 1
ATOM 5086 C C . VAL A 1 608 ? 0.824 3.012 6.909 1.00 94.25 608 VAL A C 1
ATOM 5088 O O . VAL A 1 608 ? 0.045 2.659 6.036 1.00 94.25 608 VAL A O 1
ATOM 5091 N N . ILE A 1 609 ? 0.424 3.389 8.129 1.00 94.56 609 ILE A N 1
ATOM 5092 C CA . ILE A 1 609 ? -0.993 3.500 8.500 1.00 94.56 609 ILE A CA 1
ATOM 5093 C C . ILE A 1 609 ? -1.694 4.525 7.605 1.00 94.56 609 ILE A C 1
ATOM 5095 O O . ILE A 1 609 ? -2.719 4.190 7.026 1.00 94.56 609 ILE A O 1
ATOM 5099 N N . ASP A 1 610 ? -1.120 5.719 7.440 1.00 92.69 610 ASP A N 1
ATOM 5100 C CA . ASP A 1 610 ? -1.671 6.780 6.586 1.00 92.69 610 ASP A CA 1
ATOM 5101 C C . ASP A 1 610 ? -1.853 6.289 5.145 1.00 92.69 610 ASP A C 1
ATOM 5103 O O . ASP A 1 610 ? -2.940 6.375 4.585 1.00 92.69 610 ASP A O 1
ATOM 5107 N N . SER A 1 611 ? -0.825 5.650 4.584 1.00 91.56 611 SER A N 1
ATOM 5108 C CA . SER A 1 611 ? -0.896 5.067 3.244 1.00 91.56 611 SER A CA 1
ATOM 5109 C C . SER A 1 611 ? -1.858 3.881 3.138 1.00 91.56 611 SER A C 1
ATOM 5111 O O . SER A 1 611 ? -2.254 3.545 2.032 1.00 91.56 611 SER A O 1
ATOM 5113 N N . TYR A 1 612 ? -2.207 3.208 4.234 1.00 92.00 612 TYR A N 1
ATOM 5114 C CA . TYR A 1 612 ? -3.128 2.068 4.219 1.00 92.00 612 TYR A CA 1
ATOM 5115 C C . TYR A 1 612 ? -4.599 2.492 4.305 1.00 92.00 612 TYR A C 1
ATOM 5117 O O . TYR A 1 612 ? -5.460 1.769 3.810 1.00 92.00 612 TYR A O 1
ATOM 5125 N N . ILE A 1 613 ? -4.880 3.632 4.947 1.00 91.25 613 ILE A N 1
ATOM 5126 C CA . ILE A 1 613 ? -6.239 4.175 5.111 1.00 91.25 613 ILE A CA 1
ATOM 5127 C C . ILE A 1 613 ? -6.682 5.089 3.962 1.00 91.25 613 ILE A C 1
ATOM 5129 O O . ILE A 1 613 ? -7.880 5.335 3.839 1.00 91.25 613 ILE A O 1
ATOM 5133 N N . GLU A 1 614 ? -5.733 5.622 3.186 1.00 83.88 614 GLU A N 1
ATOM 5134 C CA . GLU A 1 614 ? -5.965 6.271 1.883 1.00 83.88 614 GLU A CA 1
ATOM 5135 C C . GLU A 1 614 ? -6.351 5.243 0.821 1.00 83.88 614 GLU A C 1
ATOM 5137 O O . GLU A 1 614 ? -7.194 5.562 -0.039 1.00 83.88 614 GLU A O 1
#

Radius of gyration: 32.45 Å; chains: 1; bounding box: 103×60×84 Å

Secondary structure (DSSP, 8-state):
---TTT-EEEE-SS---EEEEEETTEEEEEEPBTB-TT-GGGGSHHHHHHHHHHHHHHHHHHHHHHHHTT-S--------SSS----S--EEEE-TTS--EEEEE---HHHHHHHS--HHHHHHHHHHHT------GGGGGGGGGGPEEPTTS-EE-S----------S-S-HHHHHHHHHHHHHHHHTT----HHHHHHHHHHIIIII-TT--TT-TTTHHHHHHHHHHHHHHHHHH-S---HHHHHHHHHHHHHHH--TTTSPSEEEEEES-HHHHHHHHHHHHHHHTS-GGGEEEE--TTS-HHHHHTS-GGG-SS--TTT-EETTEE---SEEEEEE--S-TT---SSTT-S-TT--EEEEEPTT--BTTBB-EEEETTEEEEEEETT--TTTT-BHHHHHHTTSEEETTEEEESS--TTEEEE----S---HHHHHHHHHTTBHHHHHHHTT---STTHHHHHHHHHT-TTS-TTSSHIIIIIT-BTTBPPPHHHHHHHHHHHHHHHHTTEEEEEEEE--S-HHHHH-GGGHHHHIIIIIHHHHHHHHHHHHHHHHH-TTTTT-EEEEEEEEEE--TTS-SEEE----GGGTEEEEEEEHHHHHHHHH-